Protein AF-A0A1F5FG31-F1 (afdb_monomer_lite)

Radius of gyration: 32.18 Å; chains: 1; bounding box: 130×50×74 Å

InterPro domains:
  IPR002591 Type I phosphodiesterase/nucleotide pyrophosphatase/phosphate transferase [PF01663] (196-525)
  IPR017850 Alkaline-phosphatase-like, core domain superfamily [G3DSA:3.40.720.10] (181-507)
  IPR017850 Alkaline-phosphatase-like, core domain superfamily [SSF53649] (195-556)

Organism: NCBI:txid1817816

Secondary structure (DSSP, 8-state):
-HHHHHHHHHHHHHHHHHHHHHHHHHSEEEEPP--TTEEEEEE-TTS-EEEPPTT-EEEE-TTT-EEEEEE-EEEEEEEEEEEE-SSSEEEEEEEEEEEE-HHHHHHHHHHHGGGHHHHHHHHHIIIII-SEE-SS-HHHHHHTSHHHHHHHHHHHHHHHHHHH-TTSEEEEEE---EEESS--S-HHHHTPPPEEEEEEETT--HHHHHHHHHTTS-HHHHHHHHHSEEEEEEP-SS--HHHHHHHHHHS--HHHH---SSEEE-TTT--EEE--GGG--S--HHHHHGGGT--EEEES-TT-PSP---SEEEE-TTSS---BTTTTB--TTGGG-TTSEESTTHHHHHHHHHHHS-SS-GGG-SGGGT-----EE-TT--EES----HHHHHHHHHHHHHHHHHHHHHS--SEEEEEE-HHHHHHHHHHHHHHHHHHHHH-PPP-PPP--THHHHHHHHHTTHHHHHHHHHHHHHHHHHHHHTTTEEEEEE-S-EE-SSSS--SPP--S----TTGGGEESEEEEEEESTTBPSSB--EEETTTHHHHHHHHTT-PPPTT------GGGB-HHHHHHHHHTTTSS--S----SPPP--HHHHHHSHHHHHHHHHHTTS--

pLDDT: mean 81.36, std 15.14, range [31.64, 98.81]

Foldseek 3Di:
DVVVVVVVVVVVVVVVVVVVVVVCVQWDKDFAAQDPQWFKWKAAQVAFIATDDHRDIDTDRVVRIDIATDGAAWDKAWDWAWEAEPQGIKTWIKIWIWGDDRLQVRQLCRQQNNPSRVSCRVCCNVQQQDYYYDYDFNLCCVQPVQVVVCVVRVVSSVVVCCVRPVPIDIDDIHRQDMDDPDDTPDVCSLLAFFFEEEEEEAAAAPVVLVVCVVVVLQVLVVCLQFFFEKAKAFFDPPLALLQLLQCLQFLAHCVQQQPDAQWDQDPPPRDIFGDALLRTFFGGPQALVQVVVFHEAAFLRRRCPQPDDGRYKHQYVLVDFDFFWDPTDTFVPSVVQHRNMPPPPLSVVLCVVCVVPFPDDCVNFVQVVQPDQFFFADLVGHGDHHATDLVRLVVRLSSRLRSQVVCVVPHDGRYYHTHRCNLVLCCLRQVVLLLVVVCVVPVQHFQDDDDDPVSVVCSVRHNCSSSSVSSVVSVSSVSCCVPCQARHKYKYWYNWHFDGRDDQPDDDDDDDSQCVRSSGTHSIDMITIHHPQFDGNDYDYAYSSQNNCQSCLSRLAAAAPNNPHHHPCRGGRVVSNVSSCVPSHVDHHNGSGPGGRDRDVVSSVSRGPVVVSRCVSSSVHD

Sequence (622 aa):
MMALKGRTVWIITASAVAALAALVWILGYTEVGSDPAYIYVAQRSLGGAETLMPGSTTWLFPLVDSLVPVPAGLHELSCFAPVKTSDGGLEVEVRLELDLDPAGAEQVVDEWGADWSGGLIRELLDSAVGERAFDGTNAELYTVRRGELLTVIEPGIRDWLTERAPDLRVGRIALPSARFTAAPQDEADFFQPVKVILLGMDALDDDLLNDLIDMGELPNFARMRDEGYLGTLQSEAPYFSPMIWTTFATGKPADEHGITAFTRTNPETGRLEPLSAMDRKVSAFWEFLGGRGLSSIVVNWYYSWPTGEIKGFNLTNYAWEPKFGKGFSGIPHYDELPGKDWPEGITEKVNEAIADRPYISEDDYALAGVLPDIPAATADGTALEGGPPLPHYLERDVLAANACFWLMDHEDWNIAAVYEEFPDVLCHLIWPAHAYRWEELTGEPANLPPIPPFRRELAEEAGDTIIEAYRFEDKLLGLAMDRWGDEAVIVVVSDHGFDTIYPPRTILIGDDQLQTMMYWHDPTGVFGLWGRHVRQGVSGEITIYDFLPTVLALLGVPAAQDMPGRVVEEAIEPEFLERMKAGPLAERPETYDPGEREVDRDIVNIMGEAELERLRALGYLQ

Structure (mmCIF, N/CA/C/O backbone):
data_AF-A0A1F5FG31-F1
#
_entry.id   AF-A0A1F5FG31-F1
#
loop_
_atom_site.group_PDB
_atom_site.id
_atom_site.type_symbol
_atom_site.label_atom_id
_atom_site.label_alt_id
_atom_site.label_comp_id
_atom_site.label_asym_id
_atom_site.label_entity_id
_atom_site.label_seq_id
_atom_site.pdbx_PDB_ins_code
_atom_site.Cartn_x
_atom_site.Cartn_y
_atom_site.Cartn_z
_atom_site.occupancy
_atom_site.B_iso_or_equiv
_atom_site.auth_seq_id
_atom_site.auth_comp_id
_atom_site.auth_asym_id
_atom_site.auth_atom_id
_atom_site.pdbx_PDB_model_num
ATOM 1 N N . MET A 1 1 ? -99.302 -14.473 11.720 1.00 47.28 1 MET A N 1
ATOM 2 C CA . MET A 1 1 ? -98.300 -15.500 12.106 1.00 47.28 1 MET A CA 1
ATOM 3 C C . MET A 1 1 ? -97.148 -15.662 11.109 1.00 47.28 1 MET A C 1
ATOM 5 O O . MET A 1 1 ? -96.025 -15.817 11.568 1.00 47.28 1 MET A O 1
ATOM 9 N N . MET A 1 2 ? -97.359 -15.589 9.786 1.00 48.81 2 MET A N 1
ATOM 10 C CA . MET A 1 2 ? -96.273 -15.747 8.791 1.00 48.81 2 MET A CA 1
ATOM 11 C C . MET A 1 2 ? -95.197 -14.638 8.828 1.00 48.81 2 MET A C 1
ATOM 13 O O . MET A 1 2 ? -94.013 -14.946 8.747 1.00 48.81 2 MET A O 1
ATOM 17 N N . ALA A 1 3 ? -95.577 -13.373 9.049 1.00 50.91 3 ALA A N 1
ATOM 18 C CA . ALA A 1 3 ? -94.626 -12.251 9.098 1.00 50.91 3 ALA A CA 1
ATOM 19 C C . ALA A 1 3 ? -93.689 -12.263 10.329 1.00 50.91 3 ALA A C 1
ATOM 21 O O . ALA A 1 3 ? -92.552 -11.803 10.244 1.00 50.91 3 ALA A O 1
ATOM 22 N N . LEU A 1 4 ? -94.138 -12.824 11.462 1.00 49.09 4 LEU A N 1
ATOM 23 C CA . LEU A 1 4 ? -93.307 -12.982 12.666 1.00 49.09 4 LEU A CA 1
ATOM 24 C C . LEU A 1 4 ? -92.270 -14.101 12.500 1.00 49.09 4 LEU A C 1
ATOM 26 O O . LEU A 1 4 ? -91.126 -13.906 12.887 1.00 49.09 4 LEU A O 1
ATOM 30 N N . LYS A 1 5 ? -92.625 -15.222 11.850 1.00 51.78 5 LYS A N 1
ATOM 31 C CA . LYS A 1 5 ? -91.666 -16.300 11.546 1.00 51.78 5 LYS A CA 1
ATOM 32 C C . LYS A 1 5 ? -90.539 -15.829 10.621 1.00 51.78 5 LYS A C 1
ATOM 34 O O . LYS A 1 5 ? -89.390 -16.165 10.873 1.00 51.78 5 LYS A O 1
ATOM 39 N N . GLY A 1 6 ? -90.850 -15.014 9.607 1.00 55.09 6 GLY A N 1
ATOM 40 C CA . GLY A 1 6 ? -89.834 -14.426 8.727 1.00 55.09 6 GLY A CA 1
ATOM 41 C C . GLY A 1 6 ? -88.852 -13.527 9.486 1.00 55.09 6 GLY A C 1
ATOM 42 O O . GLY A 1 6 ? -87.647 -13.707 9.367 1.00 55.09 6 GLY A O 1
ATOM 43 N N . ARG A 1 7 ? -89.353 -12.618 10.335 1.00 56.59 7 ARG A N 1
ATOM 44 C CA . ARG A 1 7 ? -88.511 -11.730 11.158 1.00 56.59 7 ARG A CA 1
ATOM 45 C C . ARG A 1 7 ? -87.620 -12.482 12.152 1.00 56.59 7 ARG A C 1
ATOM 47 O O . ARG A 1 7 ? -86.463 -12.114 12.299 1.00 56.59 7 ARG A O 1
ATOM 54 N N . THR A 1 8 ? -88.125 -13.530 12.805 1.00 59.22 8 THR A N 1
ATOM 55 C CA . THR A 1 8 ? -87.321 -14.342 13.735 1.00 59.22 8 THR A CA 1
ATOM 56 C C . THR A 1 8 ? -86.221 -15.118 13.012 1.00 59.22 8 THR A C 1
ATOM 58 O O . THR A 1 8 ? -85.102 -15.158 13.508 1.00 59.22 8 THR A O 1
ATOM 61 N N . VAL A 1 9 ? -86.499 -15.671 11.824 1.00 63.41 9 VAL A N 1
ATOM 62 C CA . VAL A 1 9 ? -85.470 -16.332 11.001 1.00 63.41 9 VAL A CA 1
ATOM 63 C C . VAL A 1 9 ? -84.400 -15.328 10.577 1.00 63.41 9 VAL A C 1
ATOM 65 O O . VAL A 1 9 ? -83.230 -15.588 10.806 1.00 63.41 9 VAL A O 1
ATOM 68 N N . TRP A 1 10 ? -84.779 -14.145 10.082 1.00 60.47 10 TRP A N 1
ATOM 69 C CA . TRP A 1 10 ? -83.818 -13.100 9.701 1.00 60.47 10 TRP A CA 1
ATOM 70 C C . TRP A 1 10 ? -82.935 -12.623 10.861 1.00 60.47 10 TRP A C 1
ATOM 72 O O . TRP A 1 10 ? -81.743 -12.419 10.658 1.00 60.47 10 TRP A O 1
ATOM 82 N N . ILE A 1 11 ? -83.485 -12.479 12.072 1.00 68.56 11 ILE A N 1
ATOM 83 C CA . ILE A 1 11 ? -82.702 -12.098 13.258 1.00 68.56 11 ILE A CA 1
ATOM 84 C C . ILE A 1 11 ? -81.733 -13.220 13.649 1.00 68.56 11 ILE A C 1
ATOM 86 O O . ILE A 1 11 ? -80.564 -12.942 13.880 1.00 68.56 11 ILE A O 1
ATOM 90 N N . ILE A 1 12 ? -82.178 -14.482 13.663 1.00 70.19 12 ILE A N 1
ATOM 91 C CA . ILE A 1 12 ? -81.305 -15.625 13.980 1.00 70.19 12 ILE A CA 1
ATOM 92 C C . ILE A 1 12 ? -80.190 -15.762 12.936 1.00 70.19 12 ILE A C 1
ATOM 94 O O . ILE A 1 12 ? -79.036 -15.961 13.304 1.00 70.19 12 ILE A O 1
ATOM 98 N N . THR A 1 13 ? -80.501 -15.608 11.646 1.00 72.62 13 THR A N 1
ATOM 99 C CA . THR A 1 13 ? -79.502 -15.663 10.571 1.00 72.62 13 THR A CA 1
ATOM 100 C C . THR A 1 13 ? -78.525 -14.491 10.658 1.00 72.62 13 THR A C 1
ATOM 102 O O . THR A 1 13 ? -77.324 -14.708 10.556 1.00 72.62 13 THR A O 1
ATOM 105 N N . ALA A 1 14 ? -78.997 -13.269 10.920 1.00 70.06 14 ALA A N 1
ATOM 106 C CA . ALA A 1 14 ? -78.127 -12.107 11.097 1.00 70.06 14 ALA A CA 1
ATOM 107 C C . ALA A 1 14 ? -77.224 -12.238 12.335 1.00 70.06 14 ALA A C 1
ATOM 109 O O . ALA A 1 14 ? -76.042 -11.921 12.256 1.00 70.06 14 ALA A O 1
ATOM 110 N N . SER A 1 15 ? -77.740 -12.757 13.454 1.00 70.19 15 SER A N 1
ATOM 111 C CA . SER A 1 15 ? -76.944 -13.036 14.655 1.00 70.19 15 SER A CA 1
ATOM 112 C C . SER A 1 15 ? -75.926 -14.154 14.432 1.00 70.19 15 SER A C 1
ATOM 114 O O . SER A 1 15 ? -74.805 -14.040 14.913 1.00 70.19 15 SER A O 1
ATOM 116 N N . ALA A 1 16 ? -76.273 -15.203 13.682 1.00 73.19 16 ALA A N 1
ATOM 117 C CA . ALA A 1 16 ? -75.338 -16.269 13.326 1.00 73.19 16 ALA A CA 1
ATOM 118 C C . ALA A 1 16 ? -74.232 -15.768 12.384 1.00 73.19 16 ALA A C 1
ATOM 120 O O . ALA A 1 16 ? -73.071 -16.098 12.589 1.00 73.19 16 ALA A O 1
ATOM 121 N N . VAL A 1 17 ? -74.568 -14.927 11.399 1.00 76.94 17 VAL A N 1
ATOM 122 C CA . VAL A 1 17 ? -73.585 -14.296 10.501 1.00 76.94 17 VAL A CA 1
ATOM 123 C C . VAL A 1 17 ? -72.696 -13.317 11.263 1.00 76.94 17 VAL A C 1
ATOM 125 O O . VAL A 1 17 ? -71.491 -13.326 11.056 1.00 76.94 17 VAL A O 1
ATOM 128 N N . ALA A 1 18 ? -73.249 -12.520 12.181 1.00 72.81 18 ALA A N 1
ATOM 129 C CA . ALA A 1 18 ? -72.464 -11.626 13.031 1.00 72.81 18 ALA A CA 1
ATOM 130 C C . ALA A 1 18 ? -71.549 -12.398 13.993 1.00 72.81 18 ALA A C 1
ATOM 132 O O . ALA A 1 18 ? -70.408 -12.001 14.189 1.00 72.81 18 ALA A O 1
ATOM 133 N N . ALA A 1 19 ? -72.014 -13.518 14.556 1.00 73.69 19 ALA A N 1
ATOM 134 C CA . ALA A 1 19 ? -71.195 -14.388 15.395 1.00 73.69 19 ALA A CA 1
ATOM 135 C C . ALA A 1 19 ? -70.089 -15.082 14.590 1.00 73.69 19 ALA A C 1
ATOM 137 O O . ALA A 1 19 ? -68.967 -15.161 15.071 1.00 73.69 19 ALA A O 1
ATOM 138 N N . LEU A 1 20 ? -70.376 -15.532 13.364 1.00 70.75 20 LEU A N 1
ATOM 139 C CA . LEU A 1 20 ? -69.384 -16.121 12.464 1.00 70.75 20 LEU A CA 1
ATOM 140 C C . LEU A 1 20 ? -68.364 -15.074 12.001 1.00 70.75 20 LEU A C 1
ATOM 142 O O . LEU A 1 20 ? -67.174 -15.349 12.002 1.00 70.75 20 LEU A O 1
ATOM 146 N N . ALA A 1 21 ? -68.813 -13.861 11.670 1.00 66.50 21 ALA A N 1
ATOM 147 C CA . ALA A 1 21 ? -67.945 -12.741 11.328 1.00 66.50 21 ALA A CA 1
ATOM 148 C C . ALA A 1 21 ? -67.082 -12.315 12.522 1.00 66.50 21 ALA A C 1
ATOM 150 O O . ALA A 1 21 ? -65.902 -12.056 12.340 1.00 66.50 21 ALA A O 1
ATOM 151 N N . ALA A 1 22 ? -67.628 -12.308 13.741 1.00 66.38 22 ALA A N 1
ATOM 152 C CA . ALA A 1 22 ? -66.856 -12.076 14.959 1.00 66.38 22 ALA A CA 1
ATOM 153 C C . ALA A 1 22 ? -65.860 -13.216 15.226 1.00 66.38 22 ALA A C 1
ATOM 155 O O . ALA A 1 22 ? -64.736 -12.943 15.613 1.00 66.38 22 ALA A O 1
ATOM 156 N N . LEU A 1 23 ? -66.229 -14.475 14.967 1.00 64.62 23 LEU A N 1
ATOM 157 C CA . LEU A 1 23 ? -65.326 -15.626 15.065 1.00 64.62 23 LEU A CA 1
ATOM 158 C C . LEU A 1 23 ? -64.192 -15.555 14.043 1.00 64.62 23 LEU A C 1
ATOM 160 O O . LEU A 1 23 ? -63.065 -15.827 14.412 1.00 64.62 23 LEU A O 1
ATOM 164 N N . VAL A 1 24 ? -64.466 -15.153 12.801 1.00 63.19 24 VAL A N 1
ATOM 165 C CA . VAL A 1 24 ? -63.452 -14.916 11.755 1.00 63.19 24 VAL A CA 1
ATOM 166 C C . VAL A 1 24 ? -62.604 -13.677 12.066 1.00 63.19 24 VAL A C 1
ATOM 168 O O . VAL A 1 24 ? -61.435 -13.628 11.721 1.00 63.19 24 VAL A O 1
ATOM 171 N N . TRP A 1 25 ? -63.162 -12.681 12.754 1.00 60.78 25 TRP A N 1
ATOM 172 C CA . TRP A 1 25 ? -62.412 -11.514 13.226 1.00 60.78 25 TRP A CA 1
ATOM 173 C C . TRP A 1 25 ? -61.521 -11.842 14.439 1.00 60.78 25 TRP A C 1
ATOM 175 O O . TRP A 1 25 ? -60.458 -11.254 14.598 1.00 60.78 25 TRP A O 1
ATOM 185 N N . ILE A 1 26 ? -61.932 -12.804 15.274 1.00 62.00 26 ILE A N 1
ATOM 186 C CA . ILE A 1 26 ? -61.154 -13.348 16.402 1.00 62.00 26 ILE A CA 1
ATOM 187 C C . ILE A 1 26 ? -60.108 -14.373 15.921 1.00 62.00 26 ILE A C 1
ATOM 189 O O . ILE A 1 26 ? -59.022 -14.454 16.489 1.00 62.00 26 ILE A O 1
ATOM 193 N N . LEU A 1 27 ? -60.426 -15.147 14.882 1.00 63.97 27 LEU A N 1
ATOM 194 C CA . LEU A 1 27 ? -59.565 -16.124 14.215 1.00 63.97 27 LEU A CA 1
ATOM 195 C C . LEU A 1 27 ? -58.996 -15.483 12.943 1.00 63.97 27 LEU A C 1
ATOM 197 O O . LEU A 1 27 ? -59.461 -15.755 11.838 1.00 63.97 27 LEU A O 1
ATOM 201 N N . GLY A 1 28 ? -58.029 -14.582 13.095 1.00 68.69 28 GLY A N 1
ATOM 202 C CA . GLY A 1 28 ? -57.329 -14.021 11.944 1.00 68.69 28 GLY A CA 1
ATOM 203 C C . GLY A 1 28 ? -56.510 -15.101 11.237 1.00 68.69 28 GLY A C 1
ATOM 204 O O . GLY A 1 28 ? -55.858 -15.925 11.878 1.00 68.69 28 GLY A O 1
ATOM 205 N N . TYR A 1 29 ? -56.536 -15.107 9.908 1.00 76.88 29 TYR A N 1
ATOM 206 C CA . TYR A 1 29 ? -55.522 -15.796 9.119 1.00 76.88 29 TYR A CA 1
ATOM 207 C C . TYR A 1 29 ? -54.567 -14.750 8.555 1.00 76.88 29 TYR A C 1
ATOM 209 O O . TYR A 1 29 ? -54.991 -13.654 8.184 1.00 76.88 29 TYR A O 1
ATOM 217 N N . THR A 1 30 ? -53.285 -15.086 8.498 1.00 82.31 30 THR A N 1
ATOM 218 C CA . THR A 1 30 ? -52.276 -14.260 7.837 1.00 82.31 30 THR A CA 1
ATOM 219 C C . THR A 1 30 ? -51.524 -15.101 6.824 1.00 82.31 30 THR A C 1
ATOM 221 O O . THR A 1 30 ? -51.325 -16.305 7.013 1.00 82.31 30 THR A O 1
ATOM 224 N N . GLU A 1 31 ? -51.125 -14.457 5.737 1.00 87.69 31 GLU A N 1
ATOM 225 C CA . GLU A 1 31 ? -50.162 -15.023 4.806 1.00 87.69 31 GLU A CA 1
ATOM 226 C C . GLU A 1 31 ? -48.764 -14.838 5.397 1.00 87.69 31 GLU A C 1
ATOM 228 O O . GLU A 1 31 ? -48.436 -13.769 5.920 1.00 87.69 31 GLU A O 1
ATOM 233 N N . VAL A 1 32 ? -47.982 -15.911 5.391 1.00 89.50 32 VAL A N 1
ATOM 234 C CA . VAL A 1 32 ? -46.585 -15.904 5.816 1.00 89.50 32 VAL A CA 1
ATOM 235 C C . VAL A 1 32 ? -45.760 -15.406 4.640 1.00 89.50 32 VAL A C 1
ATOM 237 O O . VAL A 1 32 ? -45.970 -15.851 3.511 1.00 89.50 32 VAL A O 1
ATOM 240 N N . GLY A 1 33 ? -44.824 -14.490 4.890 1.00 87.06 33 GLY A N 1
ATOM 241 C CA . GLY A 1 33 ? -43.932 -14.017 3.837 1.00 87.06 33 GLY A CA 1
ATOM 242 C C . GLY A 1 33 ? -43.129 -15.162 3.210 1.00 87.06 33 GLY A C 1
ATOM 243 O O . GLY A 1 33 ? -42.992 -16.248 3.776 1.00 87.06 33 GLY A O 1
ATOM 244 N N . SER A 1 34 ? -42.637 -14.935 1.997 1.00 89.50 34 SER A N 1
ATOM 245 C CA . SER A 1 34 ? -41.856 -15.917 1.236 1.00 89.50 34 SER A CA 1
ATOM 246 C C . SER A 1 34 ? -40.429 -15.451 0.951 1.00 89.50 34 SER A C 1
ATOM 248 O O . SER A 1 34 ? -39.775 -16.013 0.076 1.00 89.50 34 SER A O 1
ATOM 250 N N . ASP A 1 35 ? -39.984 -14.387 1.620 1.00 87.88 35 ASP A N 1
ATOM 251 C CA . ASP A 1 35 ? -38.651 -13.826 1.439 1.00 87.88 35 ASP A CA 1
ATOM 252 C C . ASP A 1 35 ? -37.608 -14.760 2.077 1.00 87.88 35 ASP A C 1
ATOM 254 O O . ASP A 1 35 ? -37.683 -14.995 3.286 1.00 87.88 35 ASP A O 1
ATOM 258 N N . PRO A 1 36 ? -36.659 -15.316 1.301 1.00 81.25 36 PRO A N 1
ATOM 259 C CA . PRO A 1 36 ? -35.636 -16.210 1.833 1.00 81.25 36 PRO A CA 1
ATOM 260 C C . PRO A 1 36 ? -34.671 -15.524 2.810 1.00 81.25 36 PRO A C 1
ATOM 262 O O . PRO A 1 36 ? -33.976 -16.228 3.535 1.00 81.25 36 PRO A O 1
ATOM 265 N N . ALA A 1 37 ? -34.634 -14.186 2.867 1.00 83.81 37 ALA A N 1
ATOM 266 C CA . ALA A 1 37 ? -33.848 -13.449 3.855 1.00 83.81 37 ALA A CA 1
ATOM 267 C C . ALA A 1 37 ? -34.412 -13.557 5.285 1.00 83.81 37 ALA A C 1
ATOM 269 O O . ALA A 1 37 ? -33.745 -13.144 6.234 1.00 83.81 37 ALA A O 1
ATOM 270 N N . TYR A 1 38 ? -35.626 -14.100 5.456 1.00 91.75 38 TYR A N 1
ATOM 271 C CA . TYR A 1 38 ? -36.295 -14.190 6.750 1.00 91.75 38 TYR A CA 1
ATOM 272 C C . TYR A 1 38 ? -36.863 -15.582 7.041 1.00 91.75 38 TYR A C 1
ATOM 274 O O . TYR A 1 38 ? -37.481 -16.238 6.204 1.00 91.75 38 TYR A O 1
ATOM 282 N N . ILE A 1 39 ? -36.737 -15.983 8.300 1.00 92.94 39 ILE A N 1
ATOM 283 C CA . ILE A 1 39 ? -37.445 -17.088 8.929 1.00 92.94 39 ILE A CA 1
ATOM 284 C C . ILE A 1 39 ? -38.632 -16.497 9.688 1.00 92.94 39 ILE A C 1
ATOM 286 O O . ILE A 1 39 ? -38.480 -15.645 10.560 1.00 92.94 39 ILE A O 1
ATOM 290 N N . TYR A 1 40 ? -39.842 -16.928 9.345 1.00 94.88 40 TYR A N 1
ATOM 291 C CA . TYR A 1 40 ? -41.056 -16.419 9.975 1.00 94.88 40 TYR A CA 1
ATOM 292 C C . TYR A 1 40 ? -41.474 -17.325 11.125 1.00 94.88 40 TYR A C 1
ATOM 294 O O . TYR A 1 40 ? -41.768 -18.500 10.916 1.00 94.88 40 TYR A O 1
ATOM 302 N N . VAL A 1 41 ? -41.559 -16.758 12.322 1.00 95.38 41 VAL A N 1
ATOM 303 C CA . VAL A 1 41 ? -41.848 -17.496 13.551 1.00 95.38 41 VAL A CA 1
ATOM 304 C C . VAL A 1 41 ? -43.163 -17.006 14.151 1.00 95.38 41 VAL A C 1
ATOM 306 O O . VAL A 1 41 ? -43.375 -15.807 14.329 1.00 95.38 41 VAL A O 1
ATOM 309 N N . ALA A 1 42 ? -44.077 -17.925 14.454 1.00 92.56 42 ALA A N 1
ATOM 310 C CA . ALA A 1 42 ? -45.294 -17.621 15.195 1.00 92.56 42 ALA A CA 1
ATOM 311 C C . ALA A 1 42 ? -45.022 -17.702 16.697 1.00 92.56 42 ALA A C 1
ATOM 313 O O . ALA A 1 42 ? -44.821 -18.792 17.225 1.00 92.56 42 ALA A O 1
ATOM 314 N N . GLN A 1 43 ? -45.092 -16.574 17.399 1.00 91.00 43 GLN A N 1
ATOM 315 C CA . GLN A 1 43 ? -45.080 -16.557 18.858 1.00 91.00 43 GLN A CA 1
ATOM 316 C C . GLN A 1 43 ? -46.499 -16.812 19.376 1.00 91.00 43 GLN A C 1
ATOM 318 O O . GLN A 1 43 ? -47.431 -16.061 19.060 1.00 91.00 43 GLN A O 1
ATOM 323 N N . ARG A 1 44 ? -46.683 -17.872 20.169 1.00 86.75 44 ARG A N 1
ATOM 324 C CA . ARG A 1 44 ? -47.995 -18.278 20.686 1.00 86.75 44 ARG A CA 1
ATOM 325 C C . ARG A 1 44 ? -48.190 -17.819 22.123 1.00 86.75 44 ARG A C 1
ATOM 327 O O . ARG A 1 44 ? -47.384 -18.077 23.010 1.00 86.75 44 ARG A O 1
ATOM 334 N N . SER A 1 45 ? -49.347 -17.227 22.392 1.00 71.81 45 SER A N 1
ATOM 335 C CA . SER A 1 45 ? -49.715 -16.753 23.738 1.00 71.81 45 SER A CA 1
ATOM 336 C C . SER A 1 45 ? -49.851 -17.830 24.817 1.00 71.81 45 SER A C 1
ATOM 338 O O . SER A 1 45 ? -49.796 -17.520 26.007 1.00 71.81 45 SER A O 1
ATOM 340 N N . LEU A 1 46 ? -50.054 -19.089 24.421 1.00 68.31 46 LEU A N 1
ATOM 341 C CA . LEU A 1 46 ? -50.113 -20.236 25.333 1.00 68.31 46 LEU A CA 1
ATOM 342 C C . LEU A 1 46 ? -48.731 -20.871 25.584 1.00 68.31 46 LEU A C 1
ATOM 344 O O . LEU A 1 46 ? -48.666 -21.916 26.232 1.00 68.31 46 LEU A O 1
ATOM 348 N N . GLY A 1 47 ? -47.659 -20.212 25.129 1.00 68.00 47 GLY A N 1
ATOM 349 C CA . GLY A 1 47 ? -46.273 -20.663 25.225 1.00 68.00 47 GLY A CA 1
ATOM 350 C C . GLY A 1 47 ? -45.817 -21.373 23.953 1.00 68.00 47 GLY A C 1
ATOM 351 O O . GLY A 1 47 ? -46.597 -22.111 23.343 1.00 68.00 47 GLY A O 1
ATOM 352 N N . GLY A 1 48 ? -44.557 -21.149 23.582 1.00 80.75 48 GLY A N 1
ATOM 353 C CA . GLY A 1 48 ? -43.929 -21.706 22.395 1.00 80.75 48 GLY A CA 1
ATOM 354 C C . GLY A 1 48 ? -43.825 -20.707 21.245 1.00 80.75 48 GLY A C 1
ATOM 355 O O . GLY A 1 48 ? -44.738 -19.916 20.971 1.00 80.75 48 GLY A O 1
ATOM 356 N N . ALA A 1 49 ? -42.715 -20.810 20.537 1.00 89.94 49 ALA A N 1
ATOM 357 C CA . ALA A 1 49 ? -42.533 -20.294 19.197 1.00 89.94 49 ALA A CA 1
ATOM 358 C C . ALA A 1 49 ? -42.599 -21.463 18.201 1.00 89.94 49 ALA A C 1
ATOM 360 O O . ALA A 1 49 ? -42.319 -22.600 18.563 1.00 89.94 49 ALA A O 1
ATOM 361 N N . GLU A 1 50 ? -43.017 -21.207 16.963 1.00 92.31 50 GLU A N 1
ATOM 362 C CA . GLU A 1 50 ? -43.015 -22.220 15.900 1.00 92.31 50 GLU A CA 1
ATOM 363 C C . GLU A 1 50 ? -42.609 -21.576 14.577 1.00 9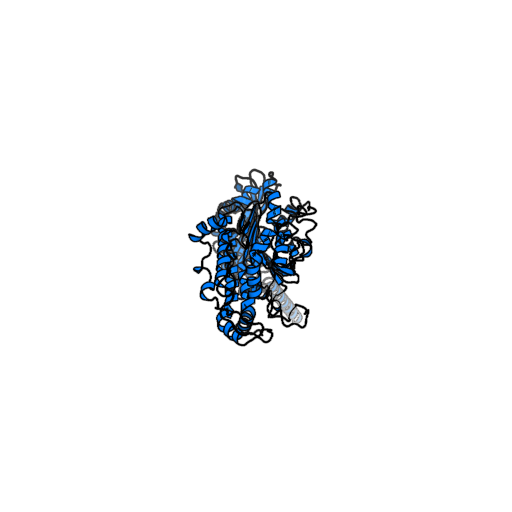2.31 50 GLU A C 1
ATOM 365 O O . GLU A 1 50 ? -43.242 -20.612 14.128 1.00 92.31 50 GLU A O 1
ATOM 370 N N . THR A 1 51 ? -41.587 -22.125 13.925 1.00 91.69 51 THR A N 1
ATOM 371 C CA . THR A 1 51 ? -41.220 -21.702 12.569 1.00 91.69 51 THR A CA 1
ATOM 372 C C . THR A 1 51 ? -42.289 -22.106 11.550 1.00 91.69 51 THR A C 1
ATOM 374 O O . THR A 1 51 ? -42.743 -23.248 11.496 1.00 91.69 51 THR A O 1
ATOM 377 N N . LEU A 1 52 ? -42.679 -21.170 10.686 1.00 91.75 52 LEU A N 1
ATOM 378 C CA . LEU A 1 52 ? -43.712 -21.366 9.675 1.00 91.75 52 LEU A CA 1
ATOM 379 C C . LEU A 1 52 ? -43.125 -21.601 8.284 1.00 91.75 52 LEU A C 1
ATOM 381 O O . LEU A 1 52 ? -42.095 -21.041 7.913 1.00 91.75 52 LEU A O 1
ATOM 385 N N . MET A 1 53 ? -43.839 -22.376 7.462 1.00 89.44 53 MET A N 1
ATOM 386 C CA . MET A 1 53 ? -43.450 -22.557 6.063 1.00 89.44 53 MET A CA 1
ATOM 387 C C . MET A 1 53 ? -43.633 -21.251 5.260 1.00 89.44 53 MET A C 1
ATOM 389 O O . MET A 1 53 ? -44.730 -20.677 5.299 1.00 89.44 53 MET A O 1
ATOM 393 N N . PRO A 1 54 ? -42.621 -20.808 4.489 1.00 88.00 54 PRO A N 1
ATOM 394 C CA . PRO A 1 54 ? -42.714 -19.611 3.652 1.00 88.00 54 PRO A CA 1
ATOM 395 C C . PRO A 1 54 ? -43.873 -19.681 2.647 1.00 88.00 54 PRO A C 1
ATOM 397 O O . PRO A 1 54 ? -44.123 -20.729 2.048 1.00 88.00 54 PRO A O 1
ATOM 400 N N . GLY A 1 55 ? -44.601 -18.575 2.469 1.00 86.56 55 GLY A N 1
ATOM 401 C CA . GLY A 1 55 ? -45.755 -18.495 1.558 1.00 86.56 55 GLY A CA 1
ATOM 402 C C . GLY A 1 55 ? -46.984 -19.314 1.982 1.00 86.56 55 GLY A C 1
ATOM 403 O O . GLY A 1 55 ? -47.942 -19.438 1.218 1.00 86.56 55 GLY A O 1
ATOM 404 N N . SER A 1 56 ? -46.979 -19.911 3.179 1.00 89.94 56 SER A N 1
ATOM 405 C CA . SER A 1 56 ? -48.145 -20.620 3.713 1.00 89.94 56 SER A CA 1
ATOM 406 C C . SER A 1 56 ? -49.183 -19.654 4.302 1.00 89.94 56 SER A C 1
ATOM 408 O O . SER A 1 56 ? -48.909 -18.486 4.570 1.00 89.94 56 SER A O 1
ATOM 410 N N . THR A 1 57 ? -50.409 -20.136 4.520 1.00 88.19 57 THR A N 1
ATOM 411 C CA . THR A 1 57 ? -51.420 -19.412 5.305 1.00 88.19 57 THR A CA 1
ATOM 412 C C . THR A 1 57 ? -51.540 -20.060 6.675 1.00 88.19 57 THR A C 1
ATOM 414 O O . THR A 1 57 ? -51.802 -21.261 6.766 1.00 88.19 57 THR A O 1
ATOM 417 N N . THR A 1 58 ? -51.395 -19.267 7.735 1.00 86.12 58 THR A N 1
ATOM 418 C CA . THR A 1 58 ? -51.507 -19.747 9.117 1.00 86.12 58 THR A CA 1
ATOM 419 C C . THR A 1 58 ? -52.606 -19.013 9.880 1.00 86.12 58 THR A C 1
ATOM 421 O O . THR A 1 58 ? -52.992 -17.893 9.534 1.00 86.12 58 THR A O 1
ATOM 424 N N . TRP A 1 59 ? -53.104 -19.647 10.939 1.00 83.94 59 TRP A N 1
ATOM 425 C CA . TRP A 1 59 ? -54.036 -19.034 11.881 1.00 83.94 59 TRP A CA 1
ATOM 426 C C . TRP A 1 59 ? -53.252 -18.417 13.036 1.00 83.94 59 TRP A C 1
ATOM 428 O O . TRP A 1 59 ? -52.522 -19.128 13.732 1.00 83.94 59 TRP A O 1
ATOM 438 N N . LEU A 1 60 ? -53.441 -17.118 13.259 1.00 81.44 60 LEU A N 1
ATOM 439 C CA . LEU A 1 60 ? -52.906 -16.389 14.408 1.00 81.44 60 LEU A CA 1
ATOM 440 C C . LEU A 1 60 ? -54.060 -15.694 15.117 1.00 81.44 60 LEU A C 1
ATOM 442 O O . LEU A 1 60 ? -54.898 -15.057 14.478 1.00 81.44 60 LEU A O 1
ATOM 446 N N . PHE A 1 61 ? -54.108 -15.791 16.441 1.00 81.69 61 PHE A N 1
ATOM 447 C CA . PHE A 1 61 ? -55.072 -15.023 17.220 1.00 81.69 61 PHE A CA 1
ATOM 448 C C . PHE A 1 61 ? -54.589 -13.567 17.321 1.00 81.69 61 PHE A C 1
ATOM 450 O O . PHE A 1 61 ? -53.671 -13.305 18.094 1.00 81.69 61 PHE A O 1
ATOM 457 N N . PRO A 1 62 ? -55.193 -12.588 16.616 1.00 69.94 62 PRO A N 1
ATOM 458 C CA . PRO A 1 62 ? -54.575 -11.270 16.391 1.00 69.94 62 PRO A CA 1
ATOM 459 C C . PRO A 1 62 ? -54.349 -10.432 17.655 1.00 69.94 62 PRO A C 1
ATOM 461 O O . PRO A 1 62 ? -53.665 -9.416 17.617 1.00 69.94 62 PRO A O 1
ATOM 464 N N . LEU A 1 63 ? -54.990 -10.811 18.762 1.00 72.19 63 LEU A N 1
ATOM 465 C CA . LEU A 1 63 ? -54.887 -10.121 20.046 1.00 72.19 63 LEU A CA 1
ATOM 466 C C . LEU A 1 63 ? -53.789 -10.685 20.950 1.00 72.19 63 LEU A C 1
ATOM 468 O O . LEU A 1 63 ? -53.502 -10.071 21.975 1.00 72.19 63 LEU A O 1
ATOM 472 N N . VAL A 1 64 ? -53.253 -11.866 20.639 1.00 78.25 64 VAL A N 1
ATOM 473 C CA . VAL A 1 64 ? -52.410 -12.622 21.575 1.00 78.25 64 VAL A CA 1
ATOM 474 C C . VAL A 1 64 ? -51.239 -13.351 20.908 1.00 78.25 64 VAL A C 1
ATOM 476 O O . VAL A 1 64 ? -50.225 -13.545 21.565 1.00 78.25 64 VAL A O 1
ATOM 479 N N . ASP A 1 65 ? -51.330 -13.703 19.627 1.00 86.94 65 ASP A N 1
ATOM 480 C CA . ASP A 1 65 ? -50.218 -14.272 18.866 1.00 86.94 65 ASP A CA 1
ATOM 481 C C . ASP A 1 65 ? -49.536 -13.185 18.027 1.00 86.94 65 ASP A C 1
ATOM 483 O O . ASP A 1 65 ? -50.185 -12.238 17.571 1.00 86.94 65 ASP A O 1
ATOM 487 N N . SER A 1 66 ? -48.240 -13.347 17.774 1.00 88.00 66 SER A N 1
ATOM 488 C CA . SER A 1 66 ? -47.474 -12.468 16.889 1.00 88.00 66 SER A CA 1
ATOM 489 C C . SER A 1 66 ? -46.752 -13.281 15.813 1.00 88.00 66 SER A C 1
ATOM 491 O O . SER A 1 66 ? -46.374 -14.432 16.024 1.00 88.00 66 SER A O 1
ATOM 493 N N . LEU A 1 67 ? -46.610 -12.689 14.626 1.00 91.62 67 LEU A N 1
ATOM 494 C CA . LEU A 1 67 ? -45.742 -13.205 13.573 1.00 91.62 67 LEU A CA 1
ATOM 495 C C . LEU A 1 67 ? -44.458 -12.385 13.595 1.00 91.62 67 LEU A C 1
ATOM 497 O O . LEU A 1 67 ? -44.505 -11.179 13.353 1.00 91.62 67 LEU A O 1
ATOM 501 N N . VAL A 1 68 ? -43.339 -13.034 13.884 1.00 94.12 68 VAL A N 1
ATOM 502 C CA . VAL A 1 68 ? -42.035 -12.393 14.033 1.00 94.12 68 VAL A CA 1
ATOM 503 C C . VAL A 1 68 ? -41.152 -12.807 12.854 1.00 94.12 68 VAL A C 1
ATOM 505 O O . VAL A 1 68 ? -40.841 -13.991 12.722 1.00 94.12 68 VAL A O 1
ATOM 508 N N . PRO A 1 69 ? -40.776 -11.879 11.958 1.00 93.69 69 PRO A N 1
ATOM 509 C CA . PRO A 1 69 ? -39.746 -12.138 10.963 1.00 93.69 69 PRO A CA 1
ATOM 510 C C . PRO A 1 69 ? -38.365 -12.069 11.628 1.00 93.69 69 PRO A C 1
ATOM 512 O O . PRO A 1 69 ? -37.989 -11.040 12.190 1.00 93.69 69 PRO A O 1
ATOM 515 N N . VAL A 1 70 ? -37.612 -13.159 11.553 1.00 94.69 70 VAL A N 1
ATOM 516 C CA . VAL A 1 70 ? -36.240 -13.281 12.057 1.00 94.69 70 VAL A CA 1
ATOM 517 C C . VAL A 1 70 ? -35.297 -13.365 10.852 1.00 94.69 70 VAL A C 1
ATOM 519 O O . VAL A 1 70 ? -35.604 -14.117 9.934 1.00 94.69 70 VAL A O 1
ATOM 522 N N . PRO A 1 71 ? -34.193 -12.604 10.780 1.00 89.75 71 PRO A N 1
ATOM 523 C CA . PRO A 1 71 ? -33.217 -12.733 9.695 1.00 89.75 71 PRO A CA 1
ATOM 524 C C . PRO A 1 71 ? -32.694 -14.171 9.580 1.00 89.75 71 PRO A C 1
ATOM 526 O O . PRO A 1 71 ? -32.435 -14.807 10.597 1.00 89.75 71 PRO A O 1
ATOM 529 N N . ALA A 1 72 ? -32.567 -14.686 8.359 1.00 86.69 72 ALA A N 1
ATOM 530 C CA . ALA A 1 72 ? -32.053 -16.029 8.106 1.00 86.69 72 ALA A CA 1
ATOM 531 C C . ALA A 1 72 ? -30.524 -16.022 7.954 1.00 86.69 72 ALA A C 1
ATOM 533 O O . ALA A 1 72 ? -29.975 -15.156 7.272 1.00 86.69 72 ALA A O 1
ATOM 534 N N . GLY A 1 73 ? -29.852 -17.033 8.510 1.00 83.75 73 GLY A N 1
ATOM 535 C CA . GLY A 1 73 ? -28.402 -17.198 8.394 1.00 83.75 73 GLY A CA 1
ATOM 536 C C . GLY A 1 73 ? -27.626 -16.271 9.327 1.00 83.75 73 GLY A C 1
ATOM 537 O O . GLY A 1 73 ? -28.051 -16.015 10.452 1.00 83.75 73 GLY A O 1
ATOM 538 N N . LEU A 1 74 ? -26.469 -15.793 8.870 1.00 83.44 74 LEU A N 1
ATOM 539 C CA . LEU A 1 74 ? -25.557 -15.025 9.709 1.00 83.44 74 LEU A CA 1
ATOM 540 C C . LEU A 1 74 ? -26.105 -13.628 10.006 1.00 83.44 74 LEU A C 1
ATOM 542 O O . LEU A 1 74 ? -26.362 -12.839 9.097 1.00 83.44 74 LEU A O 1
ATOM 546 N N . HIS A 1 75 ? -26.261 -13.317 11.286 1.00 87.38 75 HIS A N 1
ATOM 547 C CA . HIS A 1 75 ? -26.785 -12.045 11.748 1.00 87.38 75 HIS A CA 1
ATOM 548 C C . HIS A 1 75 ? -25.920 -11.467 12.863 1.00 87.38 75 HIS A C 1
ATOM 550 O O . HIS A 1 75 ? -25.630 -12.132 13.856 1.00 87.38 75 HIS A O 1
ATOM 556 N N . GLU A 1 76 ? -25.532 -10.207 12.708 1.00 87.69 76 GLU A N 1
ATOM 557 C CA . GLU A 1 76 ? -24.673 -9.515 13.660 1.00 87.69 76 GLU A CA 1
ATOM 558 C C . GLU A 1 76 ? -25.502 -8.669 14.634 1.00 87.69 76 GLU A C 1
ATOM 560 O O . GLU A 1 76 ? -26.355 -7.877 14.232 1.00 87.69 76 GLU A O 1
ATOM 565 N N . LEU A 1 77 ? -25.219 -8.813 15.928 1.00 89.00 77 LEU A N 1
ATOM 566 C CA . LEU A 1 77 ? -25.723 -7.950 16.990 1.00 89.00 77 LEU A CA 1
ATOM 567 C C . LEU A 1 77 ? -24.553 -7.278 17.702 1.00 89.00 77 LEU A C 1
ATOM 569 O O . LEU A 1 77 ? -23.546 -7.922 17.992 1.00 89.00 77 LEU A O 1
ATOM 573 N N . SER A 1 78 ? -24.699 -6.002 18.055 1.00 86.19 78 SER A N 1
ATOM 574 C CA . SER A 1 78 ? -23.691 -5.293 18.840 1.00 86.19 78 SER A CA 1
ATOM 575 C C . SER A 1 78 ? -24.293 -4.480 19.981 1.00 86.19 78 SER A C 1
ATOM 577 O O . SER A 1 78 ? -25.418 -3.979 19.914 1.00 86.19 78 SER A O 1
ATOM 579 N N . CYS A 1 79 ? -23.534 -4.366 21.068 1.00 85.75 79 CYS A N 1
ATOM 580 C CA . CYS A 1 79 ? -23.893 -3.552 22.221 1.00 85.75 79 CYS A CA 1
ATOM 581 C C . CYS A 1 79 ? -22.654 -3.048 22.959 1.00 85.75 79 CYS A C 1
ATOM 583 O O . CYS A 1 79 ? -21.624 -3.710 22.956 1.00 85.75 79 CYS A O 1
ATOM 585 N N . PHE A 1 80 ? -22.752 -1.902 23.630 1.00 85.38 80 PHE A N 1
ATOM 586 C CA . PHE A 1 80 ? -21.659 -1.364 24.441 1.00 85.38 80 PHE A CA 1
ATOM 587 C C . PHE A 1 80 ? -21.794 -1.814 25.896 1.00 85.38 80 PHE A C 1
ATOM 589 O O . PHE A 1 80 ? -22.812 -1.553 26.536 1.00 85.38 80 PHE A O 1
ATOM 596 N N . ALA A 1 81 ? -20.759 -2.472 26.414 1.00 83.69 81 ALA A N 1
ATOM 597 C CA . ALA A 1 81 ? -20.695 -2.956 27.782 1.00 83.69 81 ALA A CA 1
ATOM 598 C C . ALA A 1 81 ? -19.733 -2.113 28.635 1.00 83.69 81 ALA A C 1
ATOM 600 O O . ALA A 1 81 ? -18.590 -1.892 28.223 1.00 83.69 81 ALA A O 1
ATOM 601 N N . PRO A 1 82 ? -20.145 -1.657 29.830 1.00 82.19 82 PRO A N 1
ATOM 602 C CA . PRO A 1 82 ? -19.291 -0.857 30.695 1.00 82.19 82 PRO A CA 1
ATOM 603 C C . PRO A 1 82 ? -18.209 -1.711 31.373 1.00 82.19 82 PRO A C 1
ATOM 605 O O . PRO A 1 82 ? -18.478 -2.739 31.995 1.00 82.19 82 PRO A O 1
ATOM 608 N N . VAL A 1 83 ? -16.977 -1.221 31.318 1.00 81.31 83 VAL A N 1
ATOM 609 C CA . VAL A 1 83 ? -15.777 -1.782 31.933 1.00 81.31 83 VAL A CA 1
ATOM 610 C C . VAL A 1 83 ? -15.142 -0.711 32.817 1.00 81.31 83 VAL A C 1
ATOM 612 O O . VAL A 1 83 ? -14.867 0.406 32.380 1.00 81.31 83 VAL A O 1
ATOM 615 N N . LYS A 1 84 ? -14.910 -1.036 34.088 1.00 80.44 84 LYS A N 1
ATOM 616 C CA . LYS A 1 84 ? -14.197 -0.175 35.037 1.00 80.44 84 LYS A CA 1
ATOM 617 C C . LYS A 1 84 ? -12.693 -0.360 34.888 1.00 80.44 84 LYS A C 1
ATOM 619 O O . LYS A 1 84 ? -12.208 -1.490 34.926 1.00 80.44 84 LYS A O 1
ATOM 624 N N . THR A 1 85 ? -11.974 0.750 34.805 1.00 76.31 85 THR A N 1
ATOM 625 C CA . THR A 1 85 ? -10.510 0.807 34.707 1.00 76.31 85 THR A CA 1
ATOM 626 C C . THR A 1 85 ? -9.944 1.692 35.822 1.00 76.31 85 THR A C 1
ATOM 628 O O . THR A 1 85 ? -10.692 2.257 36.629 1.00 76.31 85 THR A O 1
ATOM 631 N N . SER A 1 86 ? -8.617 1.816 35.911 1.00 76.19 86 SER A N 1
ATOM 632 C CA . SER A 1 86 ? -7.981 2.611 36.970 1.00 76.19 86 SER A CA 1
ATOM 633 C C . SER A 1 86 ? -8.149 4.128 36.814 1.00 76.19 86 SER A C 1
ATOM 635 O O . SER A 1 86 ? -8.078 4.849 37.810 1.00 76.19 86 SER A O 1
ATOM 637 N N . ASP A 1 87 ? -8.363 4.622 35.592 1.00 67.62 87 ASP A N 1
ATOM 638 C CA . ASP A 1 87 ? -8.454 6.051 35.255 1.00 67.62 87 ASP A CA 1
ATOM 639 C C . ASP A 1 87 ? -9.853 6.478 34.766 1.00 67.62 87 ASP A C 1
ATOM 641 O O . ASP A 1 87 ? -10.066 7.650 34.451 1.00 67.62 87 ASP A O 1
ATOM 645 N N . GLY A 1 88 ? -10.836 5.569 34.748 1.00 74.31 88 GLY A N 1
ATOM 646 C CA . GLY A 1 88 ? -12.229 5.900 34.458 1.00 74.31 88 GLY A CA 1
ATOM 647 C C . GLY A 1 88 ? -13.099 4.694 34.104 1.00 74.31 88 GLY A C 1
ATOM 648 O O . GLY A 1 88 ? -12.944 3.601 34.645 1.00 74.31 88 GLY A O 1
ATOM 649 N N . GLY A 1 89 ? -14.075 4.930 33.229 1.00 72.06 89 GLY A N 1
ATOM 650 C CA . GLY A 1 89 ? -14.891 3.881 32.624 1.00 72.06 89 GLY A CA 1
ATOM 651 C C . GLY A 1 89 ? -14.652 3.805 31.117 1.00 72.06 89 GLY A C 1
ATOM 652 O O . GLY A 1 89 ? -14.552 4.833 30.437 1.00 72.06 89 GLY A O 1
ATOM 653 N N . LEU A 1 90 ? -14.620 2.592 30.593 1.00 79.00 90 LEU A N 1
ATOM 654 C CA . LEU A 1 90 ? -14.544 2.272 29.177 1.00 79.00 90 LEU A CA 1
ATOM 655 C C . LEU A 1 90 ? -15.829 1.535 28.800 1.00 79.00 90 LEU A C 1
ATOM 657 O O . LEU A 1 90 ? -16.209 0.591 29.475 1.00 79.00 90 LEU A O 1
ATOM 661 N N . GLU A 1 91 ? -16.514 1.933 27.742 1.00 84.25 91 GLU A N 1
ATOM 662 C CA . GLU A 1 91 ? -17.610 1.148 27.174 1.00 84.25 91 GLU A CA 1
ATOM 663 C C . GLU A 1 91 ? -17.068 0.361 25.985 1.00 84.25 91 GLU A C 1
ATOM 665 O O . GLU A 1 91 ? -16.700 0.953 24.978 1.00 84.25 91 GLU A O 1
ATOM 670 N N . VAL A 1 92 ? -16.991 -0.961 26.074 1.00 83.12 92 VAL A N 1
ATOM 671 C CA . VAL A 1 92 ? -16.452 -1.804 24.998 1.00 83.12 92 VAL A CA 1
ATOM 672 C C . VAL A 1 92 ? -17.601 -2.348 24.163 1.00 83.12 92 VAL A C 1
ATOM 674 O O . VAL A 1 92 ? -18.555 -2.892 24.717 1.00 83.12 92 VAL A O 1
ATOM 677 N N . GLU A 1 93 ? -17.534 -2.204 22.840 1.00 85.94 93 GLU A N 1
ATOM 678 C CA . GLU A 1 93 ? -18.503 -2.837 21.946 1.00 85.94 93 GLU A CA 1
ATOM 679 C C . GLU A 1 93 ? -18.289 -4.346 21.990 1.00 85.94 93 GLU A C 1
ATOM 681 O O . GLU A 1 93 ? -17.217 -4.830 21.653 1.00 85.94 93 GLU A O 1
ATOM 686 N N . VAL A 1 94 ? -19.310 -5.086 22.397 1.00 88.44 94 VAL A N 1
ATOM 687 C CA . VAL A 1 94 ? -19.405 -6.534 22.270 1.00 88.44 94 VAL A CA 1
ATOM 688 C C . VAL A 1 94 ? -20.226 -6.813 21.025 1.00 88.44 94 VAL A C 1
ATOM 690 O O . VAL A 1 94 ? -21.399 -6.441 20.960 1.00 88.44 94 VAL A O 1
ATOM 693 N N . ARG A 1 95 ? -19.602 -7.460 20.046 1.00 88.81 95 ARG A N 1
ATOM 694 C CA . ARG A 1 95 ? -20.224 -7.870 18.791 1.00 88.81 95 ARG A CA 1
ATOM 695 C C . ARG A 1 95 ? -20.361 -9.382 18.751 1.00 88.81 95 ARG A C 1
ATOM 697 O O . ARG A 1 95 ? -19.412 -10.102 19.061 1.00 88.81 95 ARG A O 1
ATOM 704 N N . LEU A 1 96 ? -21.555 -9.832 18.395 1.00 91.06 96 LEU A N 1
ATOM 705 C CA . LEU A 1 96 ? -21.998 -11.215 18.432 1.00 91.06 96 LEU A CA 1
ATOM 706 C C . LEU A 1 96 ? -22.526 -11.585 17.058 1.00 91.06 96 LEU A C 1
ATOM 708 O O . LEU A 1 96 ? -23.475 -10.981 16.565 1.00 91.06 96 LEU A O 1
ATOM 712 N N . GLU A 1 97 ? -21.926 -12.601 16.470 1.00 89.25 97 GLU A N 1
ATOM 713 C CA . GLU A 1 97 ? -22.399 -13.201 15.237 1.00 89.25 97 GLU A CA 1
ATOM 714 C C . GLU A 1 97 ? -23.269 -14.414 15.583 1.00 89.25 97 GLU A C 1
ATOM 716 O O . GLU A 1 97 ? -22.824 -15.339 16.268 1.00 89.25 97 GLU A O 1
ATOM 721 N N . LEU A 1 98 ? -24.526 -14.393 15.153 1.00 91.56 98 LEU A N 1
ATOM 722 C CA . LEU A 1 98 ? -25.502 -15.451 15.390 1.00 91.56 98 LEU A CA 1
ATOM 723 C C . LEU A 1 98 ? -25.854 -16.115 14.061 1.00 91.56 98 LEU A C 1
ATOM 725 O O . LEU A 1 98 ? -26.232 -15.430 13.116 1.00 91.56 98 LEU A O 1
ATOM 729 N N . ASP A 1 99 ? -25.761 -17.440 13.989 1.00 86.50 99 ASP A N 1
ATOM 730 C CA . ASP A 1 99 ? -26.262 -18.212 12.847 1.00 86.50 99 ASP A CA 1
ATOM 731 C C . ASP A 1 99 ? -27.713 -18.622 13.132 1.00 86.50 99 ASP A C 1
ATOM 733 O O . ASP A 1 99 ? -27.993 -19.531 13.921 1.00 86.50 99 ASP A O 1
ATOM 737 N N . LEU A 1 100 ? -28.645 -17.880 12.533 1.00 91.81 100 LEU A N 1
ATOM 738 C CA . LEU A 1 100 ? -30.084 -18.037 12.708 1.00 91.81 100 LEU A CA 1
ATOM 739 C C . LEU A 1 100 ? -30.630 -19.035 11.684 1.00 91.81 100 LEU A C 1
ATOM 741 O O . LEU A 1 100 ? -31.159 -18.674 10.628 1.00 91.81 100 LEU A O 1
ATOM 745 N N . ASP A 1 101 ? -30.508 -20.315 12.028 1.00 90.44 101 ASP A N 1
ATOM 746 C CA . ASP A 1 101 ? -31.257 -21.397 11.392 1.00 90.44 101 ASP A CA 1
ATOM 747 C C . ASP A 1 101 ? -32.709 -21.462 11.939 1.00 90.44 101 ASP A C 1
ATOM 749 O O . ASP A 1 101 ? -33.064 -20.719 12.859 1.00 90.44 101 ASP A O 1
ATOM 753 N N . PRO A 1 102 ? -33.598 -22.316 11.393 1.00 91.94 102 PRO A N 1
ATOM 754 C CA . PRO A 1 102 ? -34.976 -22.414 11.880 1.00 91.94 102 PRO A CA 1
ATOM 755 C C . PRO A 1 102 ? -35.116 -22.721 13.378 1.00 91.94 102 PRO A C 1
ATOM 757 O O . PRO A 1 102 ? -36.050 -22.231 14.006 1.00 91.94 102 PRO A O 1
ATOM 760 N N . ALA A 1 103 ? -34.209 -23.509 13.962 1.00 90.88 103 ALA A N 1
ATOM 761 C CA . ALA A 1 103 ? -34.255 -23.830 15.387 1.00 90.88 103 ALA A CA 1
ATOM 762 C C . ALA A 1 103 ? -33.787 -22.637 16.233 1.00 90.88 103 ALA A C 1
ATOM 764 O O . ALA A 1 103 ? -34.445 -22.282 17.211 1.00 90.88 103 ALA A O 1
ATOM 765 N N . GLY A 1 104 ? -32.710 -21.966 15.812 1.00 91.94 104 GLY A N 1
ATOM 766 C CA . GLY A 1 104 ? -32.222 -20.742 16.443 1.00 91.94 104 GLY A CA 1
ATOM 767 C C . GLY A 1 104 ? -33.252 -19.610 16.389 1.00 91.94 104 GLY A C 1
ATOM 768 O O . GLY A 1 104 ? -33.495 -18.954 17.400 1.00 91.94 104 GLY A O 1
ATOM 769 N N . ALA A 1 105 ? -33.919 -19.422 15.246 1.00 93.81 105 ALA A N 1
ATOM 770 C CA . ALA A 1 105 ? -34.979 -18.428 15.071 1.00 93.81 105 ALA A CA 1
ATOM 771 C C . ALA A 1 105 ? -36.188 -18.687 15.986 1.00 93.81 105 ALA A C 1
ATOM 773 O O . ALA A 1 105 ? -36.740 -17.757 16.576 1.00 93.81 105 ALA A O 1
ATOM 774 N N . GLU A 1 106 ? -36.593 -19.950 16.130 1.00 94.12 106 GLU A N 1
ATOM 775 C CA . GLU A 1 106 ? -37.648 -20.344 17.062 1.00 94.12 106 GLU A CA 1
ATOM 776 C C . GLU A 1 106 ? -37.244 -20.043 18.510 1.00 94.12 106 GLU A C 1
ATOM 778 O O . GLU A 1 106 ? -37.998 -19.399 19.238 1.00 94.12 106 GLU A O 1
ATOM 783 N N . GLN A 1 107 ? -36.023 -20.416 18.900 1.00 93.12 107 GLN A N 1
ATOM 784 C CA . GLN A 1 107 ? -35.522 -20.220 20.257 1.00 93.12 107 GLN A CA 1
ATOM 785 C C . GLN A 1 107 ? -35.390 -18.742 20.639 1.00 93.12 107 GLN A C 1
ATOM 787 O O . GLN A 1 107 ? -35.811 -18.365 21.731 1.00 93.12 107 GLN A O 1
ATOM 792 N N . VAL A 1 108 ? -34.875 -17.874 19.755 1.00 94.00 108 VAL A N 1
ATOM 793 C CA . VAL A 1 108 ? -34.757 -16.440 20.082 1.00 94.00 108 VAL A CA 1
ATOM 794 C C . VAL A 1 108 ? -36.128 -15.783 20.285 1.00 94.00 108 VAL A C 1
ATOM 796 O O . VAL A 1 108 ? -36.284 -14.912 21.141 1.00 94.00 108 VAL A O 1
ATOM 799 N N . VAL A 1 109 ? -37.147 -16.220 19.541 1.00 94.69 109 VAL A N 1
ATOM 800 C CA . VAL A 1 109 ? -38.517 -15.709 19.687 1.00 94.69 109 VAL A CA 1
ATOM 801 C C . VAL A 1 109 ? -39.219 -16.309 20.903 1.00 94.69 109 VAL A C 1
ATOM 803 O O . VAL A 1 109 ? -39.999 -15.606 21.547 1.00 94.69 109 VAL A O 1
ATOM 806 N N . ASP A 1 110 ? -38.960 -17.569 21.248 1.00 92.44 110 ASP A N 1
ATOM 807 C CA . ASP A 1 110 ? -39.512 -18.172 22.467 1.00 92.44 110 ASP A CA 1
ATOM 808 C C . ASP A 1 110 ? -38.969 -17.467 23.718 1.00 92.44 110 ASP A C 1
ATOM 810 O O . ASP A 1 110 ? -39.731 -17.116 24.619 1.00 92.44 110 ASP A O 1
ATOM 814 N N . GLU A 1 111 ? -37.668 -17.167 23.723 1.00 91.56 111 GLU A N 1
ATOM 815 C CA . GLU A 1 111 ? -36.989 -16.584 24.877 1.00 91.56 111 GLU A CA 1
ATOM 816 C C . GLU A 1 111 ? -37.202 -15.076 25.030 1.00 91.56 111 GLU A C 1
ATOM 818 O O . GLU A 1 111 ? -37.427 -14.584 26.140 1.00 91.56 111 GLU A O 1
ATOM 823 N N . TRP A 1 112 ? -37.163 -14.327 23.924 1.00 92.94 112 TRP A N 1
ATOM 824 C CA . TRP A 1 112 ? -37.168 -12.859 23.961 1.00 92.94 112 TRP A CA 1
ATOM 825 C C . TRP A 1 112 ? -38.317 -12.211 23.169 1.00 92.94 112 TRP A C 1
ATOM 827 O O . TRP A 1 112 ? -38.530 -10.998 23.248 1.00 92.94 112 TRP A O 1
ATOM 837 N N . GLY A 1 113 ? -39.129 -13.001 22.467 1.00 91.12 113 GLY A N 1
ATOM 838 C CA . GLY A 1 113 ? -40.335 -12.539 21.784 1.00 91.12 113 GLY A CA 1
ATOM 839 C C . GLY A 1 113 ? -40.090 -11.681 20.548 1.00 91.12 113 GLY A C 1
ATOM 840 O O . GLY A 1 113 ? -39.101 -11.822 19.842 1.00 91.12 113 GLY A O 1
ATOM 841 N N . ALA A 1 114 ? -41.034 -10.789 20.243 1.00 88.81 114 ALA A N 1
ATOM 842 C CA . ALA A 1 114 ? -40.964 -9.966 19.032 1.00 88.81 114 ALA A CA 1
ATOM 843 C C . ALA A 1 114 ? -39.784 -8.970 19.012 1.00 88.81 114 ALA A C 1
ATOM 845 O O . ALA A 1 114 ? -39.324 -8.608 17.934 1.00 88.81 114 ALA A O 1
ATOM 846 N N . ASP A 1 115 ? -39.295 -8.540 20.181 1.00 90.94 115 ASP A N 1
ATOM 847 C CA . ASP A 1 115 ? -38.091 -7.704 20.342 1.00 90.94 115 ASP A CA 1
ATOM 848 C C . ASP A 1 115 ? -36.897 -8.576 20.751 1.00 90.94 115 ASP A C 1
ATOM 850 O O . ASP A 1 115 ? -36.203 -8.293 21.729 1.00 90.94 115 ASP A O 1
ATOM 854 N N . TRP A 1 116 ? -36.706 -9.703 20.060 1.00 93.06 116 TRP A N 1
ATOM 855 C CA . TRP A 1 116 ? -35.759 -10.711 20.520 1.00 93.06 116 TRP A CA 1
ATOM 856 C C . TRP A 1 116 ? -34.324 -10.183 20.603 1.00 93.06 116 TRP A C 1
ATOM 858 O O . TRP A 1 116 ? -33.631 -10.450 21.580 1.00 93.06 116 TRP A O 1
ATOM 868 N N . SER A 1 117 ? -33.893 -9.377 19.631 1.00 91.75 117 SER A N 1
ATOM 869 C CA . SER A 1 117 ? -32.542 -8.811 19.589 1.00 91.75 117 SER A CA 1
ATOM 870 C C . SER A 1 117 ? -32.311 -7.812 20.725 1.00 91.75 117 SER A C 1
ATOM 872 O O . SER A 1 117 ? -31.299 -7.881 21.423 1.00 91.75 117 SER A O 1
ATOM 874 N N . GLY A 1 118 ? -33.277 -6.921 20.973 1.00 89.56 118 GLY A N 1
ATOM 875 C CA . GLY A 1 118 ? -33.228 -5.967 22.077 1.00 89.56 118 GLY A CA 1
ATOM 876 C C . GLY A 1 118 ? -33.342 -6.633 23.451 1.00 89.56 118 GLY A C 1
ATOM 877 O O . GLY A 1 118 ? -32.747 -6.154 24.421 1.00 89.56 118 GLY A O 1
ATOM 878 N N . GLY A 1 119 ? -34.105 -7.722 23.559 1.00 92.31 119 GLY A N 1
ATOM 879 C CA . GLY A 1 119 ? -34.211 -8.551 24.761 1.00 92.31 119 GLY A CA 1
ATOM 880 C C . GLY A 1 119 ? -32.908 -9.285 25.073 1.00 92.31 119 GLY A C 1
ATOM 881 O O . GLY A 1 119 ? -32.387 -9.142 26.180 1.00 92.31 119 GLY A O 1
ATOM 882 N N . LEU A 1 120 ? -32.349 -9.976 24.076 1.00 93.25 120 LEU A N 1
ATOM 883 C CA . LEU A 1 120 ? -31.084 -10.705 24.170 1.00 93.25 120 LEU A CA 1
ATOM 884 C C . LEU A 1 120 ? -29.949 -9.778 24.602 1.00 93.25 120 LEU A C 1
ATOM 886 O O . LEU A 1 120 ? -29.261 -10.079 25.572 1.00 93.25 120 LEU A O 1
ATOM 890 N N . ILE A 1 121 ? -29.785 -8.627 23.939 1.00 91.00 121 ILE A N 1
ATOM 891 C CA . ILE A 1 121 ? -28.731 -7.656 24.273 1.00 91.00 121 ILE A CA 1
ATOM 892 C C . ILE A 1 121 ? -28.845 -7.187 25.727 1.00 91.00 121 ILE A C 1
ATOM 894 O O . ILE A 1 121 ? -27.844 -7.149 26.442 1.00 91.00 121 ILE A O 1
ATOM 898 N N . ARG A 1 122 ? -30.053 -6.833 26.183 1.00 89.12 122 ARG A N 1
ATOM 899 C CA . ARG A 1 122 ? -30.265 -6.362 27.561 1.00 89.12 122 ARG A CA 1
ATOM 900 C C . ARG A 1 122 ? -29.889 -7.428 28.584 1.00 89.12 122 ARG A C 1
ATOM 902 O O . ARG A 1 122 ? -29.165 -7.133 29.528 1.00 89.12 122 ARG A O 1
ATOM 909 N N . GLU A 1 123 ? -30.352 -8.657 28.384 1.00 91.06 123 GLU A N 1
ATOM 910 C CA . GLU A 1 123 ? -30.088 -9.750 29.321 1.00 91.06 123 GLU A CA 1
ATOM 911 C C . GLU A 1 123 ? -28.612 -10.178 29.311 1.00 91.06 123 GLU A C 1
ATOM 913 O O . GLU A 1 123 ? -28.043 -10.442 30.372 1.00 91.06 123 GLU A O 1
ATOM 918 N N . LEU A 1 124 ? -27.974 -10.168 28.135 1.00 88.19 124 LEU A N 1
ATOM 919 C CA . LEU A 1 124 ? -26.547 -10.439 27.958 1.00 88.19 124 LEU A CA 1
ATOM 920 C C . LEU A 1 124 ? -25.678 -9.413 28.694 1.00 88.19 124 LEU A C 1
ATOM 922 O O . LEU A 1 124 ? -24.737 -9.794 29.397 1.00 88.19 124 LEU A O 1
ATOM 926 N N . LEU A 1 125 ? -26.006 -8.123 28.574 1.00 84.06 125 LEU A N 1
ATOM 927 C CA . LEU A 1 125 ? -25.316 -7.053 29.296 1.00 84.06 125 LEU A CA 1
ATOM 928 C C . LEU A 1 125 ? -25.474 -7.204 30.813 1.00 84.06 125 LEU A C 1
ATOM 930 O O . LEU A 1 125 ? -24.484 -7.096 31.537 1.00 84.06 125 LEU A O 1
ATOM 934 N N . ASP A 1 126 ? -26.687 -7.502 31.284 1.00 84.19 126 ASP A N 1
ATOM 935 C CA . ASP A 1 126 ? -26.986 -7.627 32.714 1.00 84.19 126 ASP A CA 1
ATOM 936 C C . ASP A 1 126 ? -26.362 -8.883 33.351 1.00 84.19 126 ASP A C 1
ATOM 938 O O . ASP A 1 126 ? -25.952 -8.843 34.514 1.00 84.19 126 ASP A O 1
ATOM 942 N N . SER A 1 127 ? -26.287 -9.996 32.610 1.00 81.88 127 SER A N 1
ATOM 943 C CA . SER A 1 127 ? -26.000 -11.321 33.184 1.00 81.88 127 SER A CA 1
ATOM 944 C C . SER A 1 127 ? -24.645 -11.906 32.789 1.00 81.88 127 SER A C 1
ATOM 946 O O . SER A 1 127 ? -23.977 -12.502 33.633 1.00 81.88 127 SER A O 1
ATOM 948 N N . ALA A 1 128 ? -24.233 -11.766 31.526 1.00 78.31 128 ALA A N 1
ATOM 949 C CA . ALA A 1 128 ? -23.037 -12.429 30.997 1.00 78.31 128 ALA A CA 1
ATOM 950 C C . ALA A 1 128 ? -21.809 -11.512 31.008 1.00 78.31 128 ALA A C 1
ATOM 952 O O . ALA A 1 128 ? -20.702 -11.918 31.386 1.00 78.31 128 ALA A O 1
ATOM 953 N N . VAL A 1 129 ? -22.001 -10.253 30.609 1.00 73.56 129 VAL A N 1
ATOM 954 C CA . VAL A 1 129 ? -20.919 -9.268 30.602 1.00 73.56 129 VAL A CA 1
ATOM 955 C C . VAL A 1 129 ? -20.797 -8.635 31.981 1.00 73.56 129 VAL A C 1
ATOM 957 O O . VAL A 1 129 ? -19.751 -8.793 32.616 1.00 73.56 129 VAL A O 1
ATOM 960 N N . GLY A 1 130 ? -21.879 -8.023 32.477 1.00 64.81 130 GLY A N 1
ATOM 961 C CA . GLY A 1 130 ? -21.927 -7.346 33.770 1.00 64.81 130 GLY A CA 1
ATOM 962 C C . GLY A 1 130 ? -20.930 -6.188 33.885 1.00 64.81 130 GLY A C 1
ATOM 963 O O . GLY A 1 130 ? -20.165 -5.886 32.971 1.00 64.81 130 GLY A O 1
ATOM 964 N N . GLU A 1 131 ? -20.908 -5.532 35.045 1.00 66.50 131 GLU A N 1
ATOM 965 C CA . GLU A 1 131 ? -19.880 -4.533 35.340 1.00 66.50 131 GLU A CA 1
ATOM 966 C C . GLU A 1 131 ? -18.580 -5.248 35.746 1.00 66.50 131 GLU A C 1
ATOM 968 O O . GLU A 1 131 ? -18.499 -5.848 36.822 1.00 66.50 131 GLU A O 1
ATOM 973 N N . ARG A 1 132 ? -17.556 -5.203 34.886 1.00 72.00 132 ARG A N 1
ATOM 974 C CA . ARG A 1 132 ? -16.246 -5.822 35.154 1.00 72.00 132 ARG A CA 1
ATOM 975 C C . ARG A 1 132 ? -15.200 -4.770 35.485 1.00 72.00 132 ARG A C 1
ATOM 977 O O . ARG A 1 132 ? -15.177 -3.709 34.872 1.00 72.00 132 ARG A O 1
ATOM 984 N N . ALA A 1 133 ? -14.334 -5.071 36.448 1.00 70.75 133 ALA A N 1
ATOM 985 C CA . ALA A 1 133 ? -13.186 -4.238 36.789 1.00 70.75 133 ALA A CA 1
ATOM 986 C C . ALA A 1 133 ? -11.906 -4.895 36.274 1.00 70.75 133 ALA A C 1
ATOM 988 O O . ALA A 1 133 ? -11.688 -6.082 36.518 1.00 70.75 133 ALA A O 1
ATOM 989 N N . PHE A 1 134 ? -11.076 -4.118 35.588 1.00 72.94 134 PHE A N 1
ATOM 990 C CA . PHE A 1 134 ? -9.771 -4.545 35.105 1.00 72.94 134 PHE A CA 1
ATOM 991 C C . PHE A 1 134 ? -8.682 -3.591 35.597 1.00 72.94 134 PHE A C 1
ATOM 993 O O . PHE A 1 134 ? -8.899 -2.384 35.713 1.00 72.94 134 PHE A O 1
ATOM 1000 N N . ASP A 1 135 ? -7.506 -4.151 35.872 1.00 70.75 135 ASP A N 1
ATOM 1001 C CA . ASP A 1 135 ? -6.313 -3.377 36.206 1.00 70.75 135 ASP A CA 1
ATOM 1002 C C . ASP A 1 135 ? -5.685 -2.818 34.919 1.00 70.75 135 ASP A C 1
ATOM 1004 O O . ASP A 1 135 ? -5.419 -3.578 33.981 1.00 70.75 135 ASP A O 1
ATOM 1008 N N . GLY A 1 136 ? -5.432 -1.507 34.893 1.00 67.44 136 GLY A N 1
ATOM 1009 C CA . GLY A 1 136 ? -4.883 -0.777 33.743 1.00 67.44 136 GLY A CA 1
ATOM 1010 C C . GLY A 1 136 ? -5.711 0.462 33.394 1.00 67.44 136 GLY A C 1
ATOM 1011 O O . GLY A 1 136 ? -6.835 0.628 33.882 1.00 67.44 136 GLY A O 1
ATOM 1012 N N . THR A 1 137 ? -5.152 1.350 32.570 1.00 73.75 137 THR A N 1
ATOM 1013 C CA . THR A 1 137 ? -5.868 2.538 32.068 1.00 73.75 137 THR A CA 1
ATOM 1014 C C . THR A 1 137 ? -6.858 2.167 30.960 1.00 73.75 137 THR A C 1
ATOM 1016 O O . THR A 1 137 ? -6.742 1.111 30.340 1.00 73.75 137 THR A O 1
ATOM 1019 N N . ASN A 1 138 ? -7.826 3.041 30.663 1.00 71.69 138 ASN A N 1
ATOM 1020 C CA . ASN A 1 138 ? -8.754 2.887 29.537 1.00 71.69 138 ASN A CA 1
ATOM 1021 C C . ASN A 1 138 ? -8.012 2.630 28.218 1.00 71.69 138 ASN A C 1
ATOM 1023 O O . ASN A 1 138 ? -8.449 1.813 27.408 1.00 71.69 138 ASN A O 1
ATOM 1027 N N . ALA A 1 139 ? -6.903 3.348 28.013 1.00 62.78 139 ALA A N 1
ATOM 1028 C CA . ALA A 1 139 ? -6.077 3.232 26.823 1.00 62.78 139 ALA A CA 1
ATOM 1029 C C . ALA A 1 139 ? -5.379 1.872 26.790 1.00 62.78 139 ALA A C 1
ATOM 1031 O O . ALA A 1 139 ? -5.644 1.105 25.873 1.00 62.78 139 ALA A O 1
ATOM 1032 N N . GLU A 1 140 ? -4.603 1.526 27.822 1.00 68.50 140 GLU A N 1
ATOM 1033 C CA . GLU A 1 140 ? -3.874 0.251 27.914 1.00 68.50 140 GLU A CA 1
ATOM 1034 C C . GLU A 1 140 ? -4.798 -0.953 27.673 1.00 68.50 140 GLU A C 1
ATOM 1036 O O . GLU A 1 140 ? -4.469 -1.868 26.909 1.00 68.50 140 GLU A O 1
ATOM 1041 N N . LEU A 1 141 ? -5.992 -0.928 28.275 1.00 69.69 141 LEU A N 1
ATOM 1042 C CA . LEU A 1 141 ? -6.949 -2.023 28.172 1.00 69.69 141 LEU A CA 1
ATOM 1043 C C . LEU A 1 141 ? -7.464 -2.238 26.742 1.00 69.69 141 LEU A C 1
ATOM 1045 O O . LEU A 1 141 ? -7.651 -3.380 26.325 1.00 69.69 141 LEU A O 1
ATOM 1049 N N . TYR A 1 142 ? -7.705 -1.160 25.990 1.00 65.69 142 TYR A N 1
ATOM 1050 C CA . TYR A 1 142 ? -8.273 -1.238 24.641 1.00 65.69 142 TYR A CA 1
ATOM 1051 C C . TYR A 1 142 ? -7.221 -1.258 23.525 1.00 65.69 142 TYR A C 1
ATOM 1053 O O . TYR A 1 142 ? -7.438 -1.870 22.479 1.00 65.69 142 TYR A O 1
ATOM 1061 N N . THR A 1 143 ? -6.094 -0.568 23.693 1.00 56.94 143 THR A N 1
ATOM 1062 C CA . THR A 1 143 ? -5.070 -0.447 22.648 1.00 56.94 143 THR A CA 1
ATOM 1063 C C . THR A 1 143 ? -4.062 -1.583 22.693 1.00 56.94 143 THR A C 1
ATOM 1065 O O . THR A 1 143 ? -3.663 -2.033 21.626 1.00 56.94 143 THR A O 1
ATOM 1068 N N . VAL A 1 144 ? -3.709 -2.070 23.888 1.00 63.28 144 VAL A N 1
ATOM 1069 C CA . VAL A 1 144 ? -2.659 -3.082 24.084 1.00 63.28 144 VAL A CA 1
ATOM 1070 C C . VAL A 1 144 ? -3.246 -4.425 24.513 1.00 63.28 144 VAL A C 1
ATOM 1072 O O . VAL A 1 144 ? -2.848 -5.472 24.012 1.00 63.28 144 VAL A O 1
ATOM 1075 N N . ARG A 1 145 ? -4.221 -4.419 25.430 1.00 70.88 145 ARG A N 1
ATOM 1076 C CA . ARG A 1 145 ? -4.685 -5.635 26.129 1.00 70.88 145 ARG A CA 1
ATOM 1077 C C . ARG A 1 145 ? -6.089 -6.093 25.721 1.00 70.88 145 ARG A C 1
ATOM 1079 O O . ARG A 1 145 ? -6.729 -6.875 26.422 1.00 70.88 145 ARG A O 1
ATOM 1086 N N . ARG A 1 146 ? -6.557 -5.679 24.540 1.00 73.25 146 ARG A N 1
ATOM 1087 C CA . ARG A 1 146 ? -7.877 -6.055 23.997 1.00 73.25 146 ARG A CA 1
ATOM 1088 C C . ARG A 1 146 ? -8.033 -7.563 23.796 1.00 73.25 146 ARG A C 1
ATOM 1090 O O . ARG A 1 146 ? -9.113 -8.097 24.038 1.00 73.25 146 ARG A O 1
ATOM 1097 N N . GLY A 1 147 ? -6.960 -8.254 23.405 1.00 72.38 147 GLY A N 1
ATOM 1098 C CA . GLY A 1 147 ? -6.941 -9.717 23.334 1.00 72.38 147 GLY A CA 1
ATOM 1099 C C . GLY A 1 147 ? -7.205 -10.358 24.699 1.00 72.38 147 GLY A C 1
ATOM 1100 O O . GLY A 1 147 ? -8.065 -11.228 24.811 1.00 72.38 147 GLY A O 1
ATOM 1101 N N . GLU A 1 148 ? -6.559 -9.867 25.762 1.00 78.94 148 GLU A N 1
ATOM 1102 C CA . GLU A 1 148 ? -6.809 -10.335 27.134 1.00 78.94 148 GLU A CA 1
ATOM 1103 C C . GLU A 1 148 ? -8.259 -10.078 27.558 1.00 78.94 148 GLU A C 1
ATOM 1105 O O . GLU A 1 148 ? -8.905 -10.953 28.137 1.00 78.94 148 GLU A O 1
ATOM 1110 N N . LEU A 1 149 ? -8.801 -8.907 27.215 1.00 76.94 149 LEU A N 1
ATOM 1111 C CA . LEU A 1 149 ? -10.194 -8.562 27.482 1.00 76.94 149 LEU A CA 1
ATOM 1112 C C . LEU A 1 149 ? -11.156 -9.570 26.827 1.00 76.94 149 LEU A C 1
ATOM 1114 O O . LEU A 1 149 ? -12.073 -10.066 27.489 1.00 76.94 149 LEU A O 1
ATOM 1118 N N . LEU A 1 150 ? -10.914 -9.924 25.560 1.00 82.75 150 LEU A N 1
ATOM 1119 C CA . LEU A 1 150 ? -11.705 -10.923 24.840 1.00 82.75 150 LEU A CA 1
ATOM 1120 C C . LEU A 1 150 ? -11.613 -12.298 25.513 1.00 82.75 150 LEU A C 1
ATOM 1122 O O . LEU A 1 150 ? -12.653 -12.908 25.748 1.00 82.75 150 LEU A O 1
ATOM 1126 N N . THR A 1 151 ? -10.420 -12.740 25.939 1.00 82.38 151 THR A N 1
ATOM 1127 C CA . THR A 1 151 ? -10.265 -14.036 26.637 1.00 82.38 151 THR A CA 1
ATOM 1128 C C . THR A 1 151 ? -11.045 -14.138 27.949 1.00 82.38 151 THR A C 1
ATOM 1130 O O . THR A 1 151 ? -11.338 -15.238 28.412 1.00 82.38 151 THR A O 1
ATOM 1133 N N . VAL A 1 152 ? -11.395 -13.003 28.556 1.00 82.44 152 VAL A N 1
ATOM 1134 C CA . VAL A 1 152 ? -12.157 -12.945 29.807 1.00 82.44 152 VAL A CA 1
ATOM 1135 C C . VAL A 1 152 ? -13.661 -12.823 29.548 1.00 82.44 152 VAL A C 1
ATOM 1137 O O . VAL A 1 152 ? -14.463 -13.410 30.282 1.00 82.44 152 VAL A O 1
ATOM 1140 N N . ILE A 1 153 ? -14.068 -12.052 28.537 1.00 84.69 153 ILE A N 1
ATOM 1141 C CA . ILE A 1 153 ? -15.482 -11.793 28.227 1.00 84.69 153 ILE A CA 1
ATOM 1142 C C . ILE A 1 153 ? -16.096 -12.936 27.413 1.00 84.69 153 ILE A C 1
ATOM 1144 O O . ILE A 1 153 ? -17.188 -13.395 27.753 1.00 84.69 153 ILE A O 1
ATOM 1148 N N . GLU A 1 154 ? -15.398 -13.422 26.384 1.00 89.31 154 GLU A N 1
ATOM 1149 C CA . GLU A 1 154 ? -15.928 -14.404 25.434 1.00 89.31 154 GLU A CA 1
ATOM 1150 C C . GLU A 1 154 ? -16.424 -15.693 26.111 1.00 89.31 154 GLU A C 1
ATOM 1152 O O . GLU A 1 154 ? -17.573 -16.067 25.853 1.00 89.31 154 GLU A O 1
ATOM 1157 N N . PRO A 1 155 ? -15.664 -16.352 27.015 1.00 88.38 155 PRO A N 1
ATOM 1158 C CA . PRO A 1 155 ? -16.135 -17.585 27.643 1.00 88.38 155 PRO A CA 1
ATOM 1159 C C . PRO A 1 155 ? -17.421 -17.377 28.443 1.00 88.38 155 PRO A C 1
ATOM 1161 O O . PRO A 1 155 ? -18.333 -18.188 28.357 1.00 88.38 155 PRO A O 1
ATOM 1164 N N . GLY A 1 156 ? -17.540 -16.249 29.153 1.00 88.25 156 GLY A N 1
ATOM 1165 C CA . GLY A 1 156 ? -18.735 -15.940 29.940 1.00 88.25 156 GLY A CA 1
ATOM 1166 C C . GLY A 1 156 ? -19.983 -15.745 29.079 1.00 88.25 156 GLY A C 1
ATOM 1167 O O . GLY A 1 156 ? -21.067 -16.170 29.470 1.00 88.25 156 GLY A O 1
ATOM 1168 N N . ILE A 1 157 ? -19.834 -15.150 27.892 1.00 90.25 157 ILE A N 1
ATOM 1169 C CA . ILE A 1 157 ? -20.938 -15.023 26.936 1.00 90.25 157 ILE A CA 1
ATOM 1170 C C . ILE A 1 157 ? -21.309 -16.387 26.354 1.00 90.25 157 ILE A C 1
ATOM 1172 O O . ILE A 1 157 ? -22.494 -16.710 26.287 1.00 90.25 157 ILE A O 1
ATOM 1176 N N . ARG A 1 158 ? -20.321 -17.196 25.948 1.00 91.38 158 ARG A N 1
ATOM 1177 C CA . ARG A 1 158 ? -20.578 -18.529 25.379 1.00 91.38 158 ARG A CA 1
ATOM 1178 C C . ARG A 1 158 ? -21.246 -19.459 26.384 1.00 91.38 158 ARG A C 1
ATOM 1180 O O . ARG A 1 158 ? -22.215 -20.122 26.023 1.00 91.38 158 ARG A O 1
ATOM 1187 N N . ASP A 1 159 ? -20.773 -19.476 27.626 1.00 90.25 159 ASP A N 1
ATOM 1188 C CA . ASP A 1 159 ? -21.362 -20.281 28.698 1.00 90.25 159 ASP A CA 1
ATOM 1189 C C . ASP A 1 159 ? -22.805 -19.837 28.971 1.00 90.25 159 ASP A C 1
ATOM 1191 O O . ASP A 1 159 ? -23.715 -20.666 28.987 1.00 90.25 159 ASP A O 1
ATOM 1195 N N . TRP A 1 160 ? -23.040 -18.524 29.084 1.00 92.56 160 TRP A N 1
ATOM 1196 C CA . TRP A 1 160 ? -24.381 -17.977 29.299 1.00 92.56 160 TRP A CA 1
ATOM 1197 C C . TRP A 1 160 ? -25.341 -18.307 28.148 1.00 92.56 160 TRP A C 1
ATOM 1199 O O . TRP A 1 160 ? -26.454 -18.765 28.402 1.00 92.56 160 TRP A O 1
ATOM 1209 N N . LEU A 1 161 ? -24.918 -18.139 26.890 1.00 90.62 161 LEU A N 1
ATOM 1210 C CA . LEU A 1 161 ? -25.737 -18.489 25.723 1.00 90.62 161 LEU A CA 1
ATOM 1211 C C . LEU A 1 161 ? -26.003 -19.994 25.651 1.00 90.62 161 LEU A C 1
ATOM 1213 O O . LEU A 1 161 ? -27.128 -20.388 25.376 1.00 90.62 161 LEU A O 1
ATOM 1217 N N . THR A 1 162 ? -25.018 -20.835 25.970 1.00 88.88 162 THR A N 1
ATOM 1218 C CA . THR A 1 162 ? -25.195 -22.297 25.984 1.00 88.88 162 THR A CA 1
ATOM 1219 C C . THR A 1 162 ? -26.223 -22.734 27.032 1.00 88.88 162 THR A C 1
ATOM 1221 O O . THR A 1 162 ? -26.988 -23.667 26.797 1.00 88.88 162 THR A O 1
ATOM 1224 N N . GLU A 1 163 ? -26.266 -22.069 28.190 1.00 89.62 163 GLU A N 1
ATOM 1225 C CA . GLU A 1 163 ? -27.267 -22.342 29.227 1.00 89.62 163 GLU A CA 1
ATOM 1226 C C . GLU A 1 163 ? -28.649 -21.772 28.883 1.00 89.62 163 GLU A C 1
ATOM 1228 O O . GLU A 1 163 ? -29.666 -22.404 29.179 1.00 89.62 163 GLU A O 1
ATOM 1233 N N . ARG A 1 164 ? -28.694 -20.573 28.289 1.00 89.69 164 ARG A N 1
ATOM 1234 C CA . ARG A 1 164 ? -29.931 -19.818 28.057 1.00 89.69 164 ARG A CA 1
ATOM 1235 C C . ARG A 1 164 ? -30.638 -20.194 26.757 1.00 89.69 164 ARG A C 1
ATOM 1237 O O . ARG A 1 164 ? -31.861 -20.202 26.739 1.00 89.69 164 ARG A O 1
ATOM 1244 N N . ALA A 1 165 ? -29.879 -20.475 25.703 1.00 90.94 165 ALA A N 1
ATOM 1245 C CA . ALA A 1 165 ? -30.344 -20.740 24.344 1.00 90.94 165 ALA A CA 1
ATOM 1246 C C . ALA A 1 165 ? -29.421 -21.778 23.657 1.00 90.94 165 ALA A C 1
ATOM 1248 O O . ALA A 1 165 ? -28.624 -21.426 22.788 1.00 90.94 165 ALA A O 1
ATOM 1249 N N . PRO A 1 166 ? -29.488 -23.063 24.054 1.00 89.75 166 PRO A N 1
ATOM 1250 C CA . PRO A 1 166 ? -28.563 -24.108 23.595 1.00 89.75 166 PRO A CA 1
ATOM 1251 C C . PRO A 1 166 ? -28.643 -24.451 22.099 1.00 89.75 166 PRO A C 1
ATOM 1253 O O . PRO A 1 166 ? -27.712 -25.059 21.570 1.00 89.75 166 PRO A O 1
ATOM 1256 N N . ASP A 1 167 ? -29.744 -24.112 21.429 1.00 86.81 167 ASP A N 1
ATOM 1257 C CA . ASP A 1 167 ? -29.945 -24.360 19.996 1.00 86.81 167 ASP A CA 1
ATOM 1258 C C . ASP A 1 167 ? -29.506 -23.158 19.139 1.00 86.81 167 ASP A C 1
ATOM 1260 O O . ASP A 1 167 ? -29.388 -23.276 17.919 1.00 86.81 167 ASP A O 1
ATOM 1264 N N . LEU A 1 168 ? -29.207 -22.013 19.765 1.00 90.12 168 LEU A N 1
ATOM 1265 C CA . LEU A 1 168 ? -28.689 -20.824 19.107 1.00 90.12 168 LEU A CA 1
ATOM 1266 C C . LEU A 1 168 ? -27.198 -20.996 18.816 1.00 90.12 168 LEU A C 1
ATOM 1268 O O . LEU A 1 168 ? -26.359 -21.097 19.715 1.00 90.12 168 LEU A O 1
ATOM 1272 N N . ARG A 1 169 ? -26.849 -20.987 17.532 1.00 87.00 169 ARG A N 1
ATOM 1273 C CA . ARG A 1 169 ? -25.457 -21.073 17.096 1.00 87.00 169 ARG A CA 1
ATOM 1274 C C . ARG A 1 169 ? -24.791 -19.709 17.168 1.00 87.00 169 ARG A C 1
ATOM 1276 O O . ARG A 1 169 ? -25.265 -18.738 16.586 1.00 87.00 169 ARG A O 1
ATOM 1283 N N . VAL A 1 170 ? -23.658 -19.668 17.859 1.00 85.81 170 VAL A N 1
ATOM 1284 C CA . VAL A 1 170 ? -22.866 -18.454 18.063 1.00 85.81 170 VAL A CA 1
ATOM 1285 C C . VAL A 1 170 ? -21.564 -18.579 17.284 1.00 85.81 170 VAL A C 1
ATOM 1287 O O . VAL A 1 170 ? -20.727 -19.428 17.609 1.00 85.81 170 VAL A O 1
ATOM 1290 N N . GLY A 1 171 ? -21.402 -17.732 16.273 1.00 82.69 171 GLY A N 1
ATOM 1291 C CA . GLY A 1 171 ? -20.192 -17.600 15.473 1.00 82.69 171 GLY A CA 1
ATOM 1292 C C . GLY A 1 171 ? -19.102 -16.832 16.221 1.00 82.69 171 GLY A C 1
ATOM 1293 O O . GLY A 1 171 ? -18.698 -17.193 17.339 1.00 82.69 171 GLY A O 1
ATOM 1294 N N . ARG A 1 172 ? -18.593 -15.772 15.592 1.00 85.12 172 ARG A N 1
ATOM 1295 C CA . ARG A 1 172 ? -17.566 -14.902 16.168 1.00 85.12 172 ARG A CA 1
ATOM 1296 C C . ARG A 1 172 ? -18.118 -14.031 17.304 1.00 85.12 172 ARG A C 1
ATOM 1298 O O . ARG A 1 172 ? -19.194 -13.446 17.207 1.00 85.12 172 ARG A O 1
ATOM 1305 N N . ILE A 1 173 ? -17.327 -13.905 18.369 1.00 86.06 173 ILE A N 1
ATOM 1306 C CA . ILE A 1 173 ? -17.484 -12.862 19.387 1.00 86.06 173 ILE A CA 1
ATOM 1307 C C . ILE A 1 173 ? -16.278 -11.938 19.255 1.00 86.06 173 ILE A C 1
ATOM 1309 O O . ILE A 1 173 ? -15.137 -12.394 19.286 1.00 86.06 173 ILE A O 1
ATOM 1313 N N . ALA A 1 174 ? -16.519 -10.647 19.060 1.00 81.25 174 ALA A N 1
ATOM 1314 C CA . ALA A 1 174 ? -15.465 -9.663 18.846 1.00 81.25 174 ALA A CA 1
ATOM 1315 C C . ALA A 1 174 ? -15.691 -8.424 19.709 1.00 81.25 174 ALA A C 1
ATOM 1317 O O . ALA A 1 174 ? -16.813 -8.135 20.123 1.00 81.25 174 ALA A O 1
ATOM 1318 N N . LEU A 1 175 ? -14.613 -7.673 19.947 1.00 82.00 175 LEU A N 1
ATOM 1319 C CA . LEU A 1 175 ? -14.662 -6.416 20.698 1.00 82.00 175 LEU A CA 1
ATOM 1320 C C . LEU A 1 175 ? -14.342 -5.195 19.817 1.00 82.00 175 LEU A C 1
ATOM 1322 O O . LEU A 1 175 ? -13.363 -4.520 20.110 1.00 82.00 175 LEU A O 1
ATOM 1326 N N . PRO A 1 176 ? -14.980 -5.008 18.643 1.00 67.12 176 PRO A N 1
ATOM 1327 C CA . PRO A 1 176 ? -14.517 -4.184 17.499 1.00 67.12 176 PRO A CA 1
ATOM 1328 C C . PRO A 1 176 ? -14.143 -2.739 17.839 1.00 67.12 176 PRO A C 1
ATOM 1330 O O . PRO A 1 176 ? -13.195 -2.212 17.261 1.00 67.12 176 PRO A O 1
ATOM 1333 N N . SER A 1 177 ? -14.859 -2.121 18.777 1.00 71.06 177 SER A N 1
ATOM 1334 C CA . SER A 1 177 ? -14.680 -0.724 19.154 1.00 71.06 177 SER A CA 1
ATOM 1335 C C . SER A 1 177 ? -14.787 -0.522 20.670 1.00 71.06 177 SER A C 1
ATOM 1337 O O . SER A 1 177 ? -15.184 -1.423 21.414 1.00 71.06 177 SER A O 1
ATOM 1339 N N . ALA A 1 178 ? -14.428 0.670 21.149 1.00 76.19 178 ALA A N 1
ATOM 1340 C CA . ALA A 1 178 ? -14.714 1.100 22.511 1.00 76.19 178 ALA A CA 1
ATOM 1341 C C . ALA A 1 178 ? -14.931 2.618 22.577 1.00 76.19 178 ALA A C 1
ATOM 1343 O O . ALA A 1 178 ? -14.358 3.379 21.796 1.00 76.19 178 ALA A O 1
ATOM 1344 N N . ARG A 1 179 ? -15.745 3.063 23.535 1.00 76.00 179 ARG A N 1
ATOM 1345 C CA . ARG A 1 179 ? -16.009 4.466 23.858 1.00 76.00 179 ARG A CA 1
ATOM 1346 C C . ARG A 1 179 ? -15.405 4.800 25.210 1.00 76.00 179 ARG A C 1
ATOM 1348 O O . ARG A 1 179 ? -15.635 4.124 26.210 1.00 76.00 179 ARG A O 1
ATOM 1355 N N . PHE A 1 180 ? -14.658 5.889 25.253 1.00 69.12 180 PHE A N 1
ATOM 1356 C CA . PHE A 1 180 ? -14.084 6.401 26.487 1.00 69.12 180 PHE A CA 1
ATOM 1357 C C . PHE A 1 180 ? -15.137 7.246 27.210 1.00 69.12 180 PHE A C 1
ATOM 1359 O O . PHE A 1 180 ? -15.612 8.240 26.664 1.00 69.12 180 PHE A O 1
ATOM 1366 N N . THR A 1 181 ? -15.511 6.872 28.438 1.00 69.62 181 THR A N 1
ATOM 1367 C CA . THR A 1 181 ? -16.477 7.666 29.231 1.00 69.62 181 THR A CA 1
ATOM 1368 C C . THR A 1 181 ? -15.823 8.867 29.927 1.00 69.62 181 THR A C 1
ATOM 1370 O O . THR A 1 181 ? -16.514 9.750 30.436 1.00 69.62 181 THR A O 1
ATOM 1373 N N . ALA A 1 182 ? -14.487 8.930 29.909 1.00 60.16 182 ALA A N 1
ATOM 1374 C CA . ALA A 1 182 ? -13.669 10.069 30.305 1.00 60.16 182 ALA A CA 1
ATOM 1375 C C . ALA A 1 182 ? -12.448 10.174 29.377 1.00 60.16 182 ALA A C 1
ATOM 1377 O O . ALA A 1 182 ? -11.936 9.152 28.922 1.00 60.16 182 ALA A O 1
ATOM 1378 N N . ALA A 1 183 ? -11.974 11.395 29.105 1.00 50.09 183 ALA A N 1
ATOM 1379 C CA . ALA A 1 183 ? -10.731 11.590 28.361 1.00 50.09 183 ALA A CA 1
ATOM 1380 C C . ALA A 1 183 ? -9.566 10.920 29.124 1.00 50.09 183 ALA A C 1
ATOM 1382 O O . ALA A 1 183 ? -9.426 11.188 30.324 1.00 50.09 183 ALA A O 1
ATOM 1383 N N . PRO A 1 184 ? -8.771 10.042 28.481 1.00 49.66 184 PRO A N 1
ATOM 1384 C CA . PRO A 1 184 ? -7.649 9.383 29.142 1.00 49.66 184 PRO A CA 1
ATOM 1385 C C . PRO A 1 184 ? -6.642 10.424 29.645 1.00 49.66 184 PRO A C 1
ATOM 1387 O O . PRO A 1 184 ? -6.424 11.451 29.004 1.00 49.66 184 PRO A O 1
ATOM 1390 N N . GLN A 1 185 ? -6.069 10.181 30.827 1.00 46.78 185 GLN A N 1
ATOM 1391 C CA . GLN A 1 185 ? -5.189 11.154 31.491 1.00 46.78 185 GLN A CA 1
ATOM 1392 C C . GLN A 1 185 ? -3.805 11.272 30.831 1.00 46.78 185 GLN A C 1
ATOM 1394 O O . GLN A 1 185 ? -3.141 12.288 31.029 1.00 46.78 185 GLN A O 1
ATOM 1399 N N . ASP A 1 186 ? -3.405 10.286 30.022 1.00 49.19 186 ASP A N 1
ATOM 1400 C CA . ASP A 1 186 ? -2.164 10.299 29.245 1.00 49.19 186 ASP A CA 1
ATOM 1401 C C . ASP A 1 186 ? -2.444 10.607 27.762 1.00 49.19 186 ASP A C 1
ATOM 1403 O O . ASP A 1 186 ? -2.835 9.739 26.980 1.00 49.19 186 ASP A O 1
ATOM 1407 N N . GLU A 1 187 ? -2.207 11.861 27.355 1.00 45.28 187 GLU A N 1
ATOM 1408 C CA . GLU A 1 187 ? -2.297 12.319 25.953 1.00 45.28 187 GLU A CA 1
ATOM 1409 C C . GLU A 1 187 ? -1.359 11.543 25.010 1.00 45.28 187 GLU A C 1
ATOM 1411 O O . GLU A 1 187 ? -1.629 11.446 23.812 1.00 45.28 187 GLU A O 1
ATOM 1416 N N . ALA A 1 188 ? -0.275 10.967 25.545 1.00 45.25 188 ALA A N 1
ATOM 1417 C CA . ALA A 1 188 ? 0.720 10.225 24.775 1.00 45.25 188 ALA A CA 1
ATOM 1418 C C . ALA A 1 188 ? 0.145 8.955 24.128 1.00 45.25 188 ALA A C 1
ATOM 1420 O O . ALA A 1 188 ? 0.485 8.675 22.984 1.00 45.25 188 ALA A O 1
ATOM 1421 N N . ASP A 1 189 ? -0.766 8.245 24.807 1.00 50.88 189 ASP A N 1
ATOM 1422 C CA . ASP A 1 189 ? -1.436 7.057 24.255 1.00 50.88 189 ASP A CA 1
ATOM 1423 C C . ASP A 1 189 ? -2.638 7.409 23.369 1.00 50.88 189 ASP A C 1
ATOM 1425 O O . ASP A 1 189 ? -3.031 6.643 22.489 1.00 50.88 189 ASP A O 1
ATOM 1429 N N . PHE A 1 190 ? -3.212 8.596 23.569 1.00 54.94 190 PHE A N 1
ATOM 1430 C CA . PHE A 1 190 ? -4.398 9.061 22.853 1.00 54.94 190 PHE A CA 1
ATOM 1431 C C . PHE A 1 190 ? -4.122 9.397 21.377 1.00 54.94 190 PHE A C 1
ATOM 1433 O O . PHE A 1 190 ? -5.000 9.232 20.522 1.00 54.94 190 PHE A O 1
ATOM 1440 N N . PHE A 1 191 ? -2.896 9.830 21.073 1.00 63.47 191 PHE A N 1
ATOM 1441 C CA . PHE A 1 191 ? -2.440 10.193 19.728 1.00 63.47 191 PHE A CA 1
ATOM 1442 C C . PHE A 1 191 ? -1.326 9.284 19.193 1.00 63.47 191 PHE A C 1
ATOM 1444 O O . PHE A 1 191 ? -0.593 9.712 18.302 1.00 63.47 191 PHE A O 1
ATOM 1451 N N . GLN A 1 192 ? -1.170 8.064 19.729 1.00 66.00 192 GLN A N 1
ATOM 1452 C CA . GLN A 1 192 ? -0.138 7.136 19.248 1.00 66.00 192 GLN A CA 1
ATOM 1453 C C . GLN A 1 192 ? -0.227 7.002 17.719 1.00 66.00 192 GLN A C 1
ATOM 1455 O O . GLN A 1 192 ? -1.313 6.707 17.203 1.00 66.00 192 GLN A O 1
ATOM 1460 N N . PRO A 1 193 ? 0.879 7.249 16.996 1.00 70.75 193 PRO A N 1
ATOM 1461 C CA . PRO A 1 193 ? 0.917 7.089 15.553 1.00 70.75 193 PRO A CA 1
ATOM 1462 C C . PRO A 1 193 ? 0.666 5.624 15.200 1.00 70.75 193 PRO A C 1
ATOM 1464 O O . PRO A 1 193 ? 1.189 4.718 15.852 1.00 70.75 193 PRO A O 1
ATOM 1467 N N . VAL A 1 194 ? -0.144 5.390 14.169 1.00 89.56 194 VAL A N 1
ATOM 1468 C CA . VAL A 1 194 ? -0.390 4.035 13.671 1.00 89.56 194 VAL A CA 1
ATOM 1469 C C . VAL A 1 194 ? 0.844 3.581 12.904 1.00 89.56 194 VAL A C 1
ATOM 1471 O O . VAL A 1 194 ? 1.413 4.364 12.145 1.00 89.56 194 VAL A O 1
ATOM 1474 N N . LYS A 1 195 ? 1.275 2.333 13.096 1.00 95.62 195 LYS A N 1
ATOM 1475 C CA . LYS A 1 195 ? 2.279 1.741 12.212 1.00 95.62 195 LYS A CA 1
ATOM 1476 C C . LYS A 1 195 ? 1.683 1.561 10.818 1.00 95.62 195 LYS A C 1
ATOM 1478 O O . LYS A 1 195 ? 0.526 1.164 10.694 1.00 95.62 195 LYS A O 1
ATOM 1483 N N . VAL A 1 196 ? 2.464 1.829 9.780 1.00 98.38 196 VAL A N 1
ATOM 1484 C CA . VAL A 1 196 ? 2.008 1.727 8.390 1.00 98.38 196 VAL A CA 1
ATOM 1485 C C . VAL A 1 196 ? 2.909 0.788 7.598 1.00 98.38 196 VAL A C 1
ATOM 1487 O O . VAL A 1 196 ? 4.126 0.945 7.612 1.00 98.38 196 VAL A O 1
ATOM 1490 N N . ILE A 1 197 ? 2.313 -0.161 6.885 1.00 98.69 197 ILE A N 1
ATOM 1491 C CA . ILE A 1 197 ? 3.003 -1.026 5.925 1.00 98.69 197 ILE A CA 1
ATOM 1492 C C . ILE A 1 197 ? 2.551 -0.600 4.536 1.00 98.69 197 ILE A C 1
ATOM 1494 O O . ILE A 1 197 ? 1.360 -0.634 4.253 1.00 98.69 197 ILE A O 1
ATOM 1498 N N . LEU A 1 198 ? 3.481 -0.180 3.689 1.00 98.56 198 LEU A N 1
ATOM 1499 C CA . LEU A 1 198 ? 3.241 0.184 2.301 1.00 98.56 198 LEU A CA 1
ATOM 1500 C C . LEU A 1 198 ? 3.762 -0.930 1.396 1.00 98.56 198 LEU A C 1
ATOM 1502 O O . LEU A 1 198 ? 4.967 -1.187 1.360 1.00 98.56 198 LEU A O 1
ATOM 1506 N N . LEU A 1 199 ? 2.855 -1.549 0.652 1.00 98.56 199 LEU A N 1
ATOM 1507 C CA . LEU A 1 199 ? 3.163 -2.457 -0.441 1.00 98.56 199 LEU A CA 1
ATOM 1508 C C . LEU A 1 199 ? 2.956 -1.685 -1.747 1.00 98.56 199 LEU A C 1
ATOM 1510 O O . LEU A 1 199 ? 1.823 -1.448 -2.173 1.00 98.56 199 LEU A O 1
ATOM 1514 N N . GLY A 1 200 ? 4.053 -1.202 -2.322 1.00 98.06 200 GLY A N 1
ATOM 1515 C CA . GLY A 1 200 ? 4.055 -0.583 -3.638 1.00 98.06 200 GLY A CA 1
ATOM 1516 C C . GLY A 1 200 ? 4.152 -1.665 -4.702 1.00 98.06 200 GLY A C 1
ATOM 1517 O O . GLY A 1 200 ? 5.190 -2.302 -4.802 1.00 98.06 200 GLY A O 1
ATOM 1518 N N . MET A 1 201 ? 3.090 -1.877 -5.466 1.00 97.38 201 MET A N 1
ATOM 1519 C CA . MET A 1 201 ? 3.016 -2.926 -6.483 1.00 97.38 201 MET A CA 1
ATOM 1520 C C . MET A 1 201 ? 2.883 -2.238 -7.839 1.00 97.38 201 MET A C 1
ATOM 1522 O O . MET A 1 201 ? 1.840 -1.649 -8.130 1.00 97.38 201 MET A O 1
ATOM 1526 N N . ASP A 1 202 ? 3.957 -2.211 -8.625 1.00 94.69 202 ASP A N 1
ATOM 1527 C CA . ASP A 1 202 ? 3.973 -1.511 -9.914 1.00 94.69 202 ASP A CA 1
ATOM 1528 C C . ASP A 1 202 ? 2.995 -2.164 -10.898 1.00 94.69 202 ASP A C 1
ATOM 1530 O O . ASP A 1 202 ? 2.927 -3.391 -10.984 1.00 94.69 202 ASP A O 1
ATOM 1534 N N . ALA A 1 203 ? 2.236 -1.346 -11.628 1.00 91.88 203 ALA A N 1
ATOM 1535 C CA . ALA A 1 203 ? 1.349 -1.792 -12.703 1.00 91.88 203 ALA A CA 1
ATOM 1536 C C . ALA A 1 203 ? 0.224 -2.797 -12.349 1.00 91.88 203 ALA A C 1
ATOM 1538 O O . ALA A 1 203 ? -0.124 -3.664 -13.163 1.00 91.88 203 ALA A O 1
ATOM 1539 N N . LEU A 1 204 ? -0.391 -2.684 -11.169 1.00 94.00 204 LEU A N 1
ATOM 1540 C CA . LEU A 1 204 ? -1.656 -3.362 -10.883 1.00 94.00 204 LEU A CA 1
ATOM 1541 C C . LEU A 1 204 ? -2.813 -2.590 -11.517 1.00 94.00 204 LEU A C 1
ATOM 1543 O O . LEU A 1 204 ? -3.222 -1.530 -11.042 1.00 94.00 204 LEU A O 1
ATOM 1547 N N . ASP A 1 205 ? -3.347 -3.175 -12.579 1.00 89.75 205 ASP A N 1
ATOM 1548 C CA . ASP A 1 205 ? -4.517 -2.704 -13.297 1.00 89.75 205 ASP A CA 1
ATOM 1549 C C . ASP A 1 205 ? -5.791 -2.917 -12.473 1.00 89.75 205 ASP A C 1
ATOM 1551 O O . ASP A 1 205 ? -6.048 -4.018 -11.984 1.00 89.75 205 ASP A O 1
ATOM 1555 N N . ASP A 1 206 ? -6.581 -1.853 -12.308 1.00 90.94 206 ASP A N 1
ATOM 1556 C CA . ASP A 1 206 ? -7.786 -1.865 -11.471 1.00 90.94 206 ASP A CA 1
ATOM 1557 C C . ASP A 1 206 ? -8.858 -2.818 -12.021 1.00 90.94 206 ASP A C 1
ATOM 1559 O O . ASP A 1 206 ? -9.455 -3.584 -11.260 1.00 90.94 206 ASP A O 1
ATOM 1563 N N . ASP A 1 207 ? -9.076 -2.832 -13.339 1.00 87.31 207 ASP A N 1
ATOM 1564 C CA . ASP A 1 207 ? -10.095 -3.682 -13.960 1.00 87.31 207 ASP A CA 1
ATOM 1565 C C . ASP A 1 207 ? -9.693 -5.164 -13.854 1.00 87.31 207 ASP A C 1
ATOM 1567 O O . ASP A 1 207 ? -10.459 -5.976 -13.323 1.00 87.31 207 ASP A O 1
ATOM 1571 N N . LEU A 1 208 ? -8.460 -5.516 -14.249 1.00 87.25 208 LEU A N 1
ATOM 1572 C CA . LEU A 1 208 ? -7.958 -6.889 -14.121 1.00 87.25 208 LEU A CA 1
ATOM 1573 C C . LEU A 1 208 ? -7.936 -7.360 -12.660 1.00 87.25 208 LEU A C 1
ATOM 1575 O O . LEU A 1 208 ? -8.290 -8.509 -12.382 1.00 87.25 208 LEU A O 1
ATOM 1579 N N . LEU A 1 209 ? -7.540 -6.499 -11.714 1.00 93.94 209 LEU A N 1
ATOM 1580 C CA . LEU A 1 209 ? -7.546 -6.839 -10.291 1.00 93.94 209 LEU A CA 1
ATOM 1581 C C . LEU A 1 209 ? -8.960 -7.226 -9.837 1.00 93.94 209 LEU A C 1
ATOM 1583 O O . LEU A 1 209 ? -9.138 -8.282 -9.225 1.00 93.94 209 LEU A O 1
ATOM 1587 N N . ASN A 1 210 ? -9.964 -6.399 -10.140 1.00 92.38 210 ASN A N 1
ATOM 1588 C CA . ASN A 1 210 ? -11.346 -6.661 -9.739 1.00 92.38 210 ASN A CA 1
ATOM 1589 C C . ASN A 1 210 ? -11.912 -7.921 -10.405 1.00 92.38 210 ASN A C 1
ATOM 1591 O O . ASN A 1 210 ? -12.552 -8.726 -9.723 1.00 92.38 210 ASN A O 1
ATOM 1595 N N . ASP A 1 211 ? -11.619 -8.148 -11.687 1.00 88.81 211 ASP A N 1
ATOM 1596 C CA . ASP A 1 211 ? -12.044 -9.363 -12.381 1.00 88.81 211 ASP A CA 1
ATOM 1597 C C . ASP A 1 211 ? -11.441 -10.622 -11.737 1.00 88.81 211 ASP A C 1
ATOM 1599 O O . ASP A 1 211 ? -12.145 -11.607 -11.502 1.00 88.81 211 ASP A O 1
ATOM 1603 N N . LEU A 1 212 ? -10.153 -10.596 -11.379 1.00 89.69 212 LEU A N 1
ATOM 1604 C CA . LEU A 1 212 ? -9.496 -11.718 -10.704 1.00 89.69 212 LEU A CA 1
ATOM 1605 C C . LEU A 1 212 ? -10.021 -11.936 -9.274 1.00 89.69 212 LEU A C 1
ATOM 1607 O O . LEU A 1 212 ? -10.159 -13.085 -8.839 1.00 89.69 212 LEU A O 1
ATOM 1611 N N . ILE A 1 213 ? -10.372 -10.871 -8.548 1.00 94.44 213 ILE A N 1
ATOM 1612 C CA . ILE A 1 213 ? -11.068 -10.985 -7.257 1.00 94.44 213 ILE A CA 1
ATOM 1613 C C . ILE A 1 213 ? -12.416 -11.698 -7.445 1.00 94.44 213 ILE A C 1
ATOM 1615 O O . ILE A 1 213 ? -12.724 -12.637 -6.707 1.00 94.44 213 ILE A O 1
ATOM 1619 N N . ASP A 1 214 ? -13.209 -11.293 -8.437 1.00 90.62 214 ASP A N 1
ATOM 1620 C CA . ASP A 1 214 ? -14.539 -11.855 -8.696 1.00 90.62 214 ASP A CA 1
ATOM 1621 C C . ASP A 1 214 ? -14.484 -13.303 -9.211 1.00 90.62 214 ASP A C 1
ATOM 1623 O O . ASP A 1 214 ? -15.389 -14.101 -8.942 1.00 90.62 214 ASP A O 1
ATOM 1627 N N . MET A 1 215 ? -13.390 -13.682 -9.878 1.00 86.25 215 MET A N 1
ATOM 1628 C CA . MET A 1 215 ? -13.081 -15.072 -10.229 1.00 86.25 215 MET A CA 1
ATOM 1629 C C . MET A 1 215 ? -12.620 -15.919 -9.028 1.00 86.25 215 MET A C 1
ATOM 1631 O O . MET A 1 215 ? -12.555 -17.145 -9.136 1.00 86.25 215 MET A O 1
ATOM 1635 N N . GLY A 1 216 ? -12.352 -15.301 -7.872 1.00 89.31 216 GLY A N 1
ATOM 1636 C CA . GLY A 1 216 ? -11.879 -15.975 -6.661 1.00 89.31 216 GLY A CA 1
ATOM 1637 C C . GLY A 1 216 ? -10.381 -16.289 -6.666 1.00 89.31 216 GLY A C 1
ATOM 1638 O O . GLY A 1 216 ? -9.945 -17.160 -5.914 1.00 89.31 216 GLY A O 1
ATOM 1639 N N . GLU A 1 217 ? -9.606 -15.602 -7.508 1.00 87.38 217 GLU A N 1
ATOM 1640 C CA . GLU A 1 217 ? -8.167 -15.826 -7.686 1.00 87.38 217 GLU A CA 1
ATOM 1641 C C . GLU A 1 217 ? -7.308 -15.051 -6.679 1.00 87.38 217 GLU A C 1
ATOM 1643 O O . GLU A 1 217 ? -6.208 -15.494 -6.351 1.00 87.38 217 GLU A O 1
ATOM 1648 N N . LEU A 1 218 ? -7.819 -13.925 -6.162 1.00 96.19 218 LEU A N 1
ATOM 1649 C CA . LEU A 1 218 ? -7.101 -13.008 -5.266 1.00 96.19 218 LEU A CA 1
ATOM 1650 C C . LEU A 1 218 ? -7.828 -12.869 -3.912 1.00 96.19 218 LEU A C 1
ATOM 1652 O O . LEU A 1 218 ? -8.510 -11.870 -3.659 1.00 96.19 218 LEU A O 1
ATOM 1656 N N . PRO A 1 219 ? -7.775 -13.895 -3.040 1.00 93.12 219 PRO A N 1
ATOM 1657 C CA . PRO A 1 219 ? -8.550 -13.923 -1.800 1.00 93.12 219 PRO A CA 1
ATOM 1658 C C . PRO A 1 219 ? -8.148 -12.849 -0.778 1.00 93.12 219 PRO A C 1
ATOM 1660 O O . PRO A 1 219 ? -8.990 -12.447 0.028 1.00 93.12 219 PRO A O 1
ATOM 1663 N N . ASN A 1 220 ? -6.901 -12.372 -0.771 1.00 97.38 220 ASN A N 1
ATOM 1664 C CA . ASN A 1 220 ? -6.460 -11.348 0.180 1.00 97.38 220 ASN A CA 1
ATOM 1665 C C . ASN A 1 220 ? -6.837 -9.940 -0.290 1.00 97.38 220 ASN A C 1
ATOM 1667 O O . ASN A 1 220 ? -7.251 -9.115 0.525 1.00 97.38 220 ASN A O 1
ATOM 1671 N N . PHE A 1 221 ? -6.803 -9.678 -1.596 1.00 98.38 221 PHE A N 1
ATOM 1672 C CA . PHE A 1 221 ? -7.407 -8.480 -2.175 1.00 98.38 221 PHE A CA 1
ATOM 1673 C C . PHE A 1 221 ? -8.931 -8.476 -2.020 1.00 98.38 221 PHE A C 1
ATOM 1675 O O . PHE A 1 221 ? -9.496 -7.437 -1.684 1.00 98.38 221 PHE A O 1
ATOM 1682 N N . ALA A 1 222 ? -9.597 -9.632 -2.145 1.00 96.62 222 ALA A N 1
ATOM 1683 C CA . ALA A 1 222 ? -11.013 -9.765 -1.793 1.00 96.62 222 ALA A CA 1
ATOM 1684 C C . ALA A 1 222 ? -11.257 -9.360 -0.329 1.00 96.62 222 ALA A C 1
ATOM 1686 O O . ALA A 1 222 ? -12.159 -8.580 -0.032 1.00 96.62 222 ALA A O 1
ATOM 1687 N N . ARG A 1 223 ? -10.392 -9.818 0.587 1.00 93.62 223 ARG A N 1
ATOM 1688 C CA . ARG A 1 223 ? -10.438 -9.430 2.003 1.00 93.62 223 ARG A CA 1
ATOM 1689 C C . ARG A 1 223 ? -10.213 -7.930 2.200 1.00 93.62 223 ARG A C 1
ATOM 1691 O O . ARG A 1 223 ? -10.922 -7.319 2.991 1.00 93.62 223 ARG A O 1
ATOM 1698 N N . MET A 1 224 ? -9.277 -7.315 1.476 1.00 97.31 224 MET A N 1
ATOM 1699 C CA . MET A 1 224 ? -9.070 -5.861 1.504 1.00 97.31 224 MET A CA 1
ATOM 1700 C C . MET A 1 224 ? -10.307 -5.096 1.022 1.00 97.31 224 MET A C 1
ATOM 1702 O O . MET A 1 224 ? -10.710 -4.134 1.671 1.00 97.31 224 MET A O 1
ATOM 1706 N N . ARG A 1 225 ? -10.926 -5.544 -0.075 1.00 94.62 225 ARG A N 1
ATOM 1707 C CA . ARG A 1 225 ? -12.156 -4.962 -0.626 1.00 94.62 225 ARG A CA 1
ATOM 1708 C C . ARG A 1 225 ? -13.318 -5.033 0.364 1.00 94.62 225 ARG A C 1
ATOM 1710 O O . ARG A 1 225 ? -14.034 -4.051 0.545 1.00 94.62 225 ARG A O 1
ATOM 1717 N N . ASP A 1 226 ? -13.495 -6.183 1.006 1.00 89.38 226 ASP A N 1
ATOM 1718 C CA . ASP A 1 226 ? -14.668 -6.457 1.837 1.00 89.38 226 ASP A CA 1
ATOM 1719 C C . ASP A 1 226 ? -14.501 -5.925 3.275 1.00 89.38 226 ASP A C 1
ATOM 1721 O O . ASP A 1 226 ? -15.446 -5.401 3.869 1.00 89.38 226 ASP A O 1
ATOM 1725 N N . GLU A 1 227 ? -13.295 -6.017 3.843 1.00 88.38 227 GLU A N 1
ATOM 1726 C CA . GLU A 1 227 ? -13.002 -5.665 5.242 1.00 88.38 227 GLU A CA 1
ATOM 1727 C C . GLU A 1 227 ? -12.257 -4.332 5.408 1.00 88.38 227 GLU A C 1
ATOM 1729 O O . GLU A 1 227 ? -12.017 -3.904 6.541 1.00 88.38 227 GLU A O 1
ATOM 1734 N N . GLY A 1 228 ? -11.889 -3.676 4.310 1.00 92.81 228 GLY A N 1
ATOM 1735 C CA . GLY A 1 228 ? -11.152 -2.416 4.295 1.00 92.81 228 GLY A CA 1
ATOM 1736 C C . GLY A 1 228 ? -11.643 -1.474 3.199 1.00 92.81 228 GLY A C 1
ATOM 1737 O O . GLY A 1 228 ? -12.843 -1.380 2.927 1.00 92.81 228 GLY A O 1
ATOM 1738 N N . TYR A 1 229 ? -10.694 -0.762 2.601 1.00 96.56 229 TYR A N 1
ATOM 1739 C CA . TYR A 1 229 ? -10.899 0.109 1.458 1.00 96.56 229 TYR A CA 1
ATOM 1740 C C . TYR A 1 229 ? -10.116 -0.438 0.269 1.00 96.56 229 TYR A C 1
ATOM 1742 O O . TYR A 1 229 ? -8.917 -0.682 0.391 1.00 96.56 229 TYR A O 1
ATOM 1750 N N . LEU A 1 230 ? -10.767 -0.571 -0.881 1.00 97.50 230 LEU A N 1
ATOM 1751 C CA . LEU A 1 230 ? -10.109 -0.824 -2.161 1.00 97.50 230 LEU A CA 1
ATOM 1752 C C . LEU A 1 230 ? -10.749 0.091 -3.201 1.00 97.50 230 LEU A C 1
ATOM 1754 O O . LEU A 1 230 ? -11.964 0.051 -3.399 1.00 97.50 230 LEU A O 1
ATOM 1758 N N . GLY A 1 231 ? -9.952 0.963 -3.803 1.00 95.44 231 GLY A N 1
ATOM 1759 C CA . GLY A 1 231 ? -10.423 1.971 -4.738 1.00 95.44 231 GLY A CA 1
ATOM 1760 C C . GLY A 1 231 ? -9.452 2.208 -5.883 1.00 95.44 231 GLY A C 1
ATOM 1761 O O . GLY A 1 231 ? -8.297 1.782 -5.852 1.00 95.44 231 GLY A O 1
ATOM 1762 N N . THR A 1 232 ? -9.941 2.937 -6.877 1.00 96.69 232 THR A N 1
ATOM 1763 C CA . THR A 1 232 ? -9.201 3.266 -8.089 1.00 96.69 232 THR A CA 1
ATOM 1764 C C . THR A 1 232 ? -8.289 4.462 -7.838 1.00 96.69 232 THR A C 1
ATOM 1766 O O . THR A 1 232 ? -8.724 5.515 -7.354 1.00 96.69 232 THR A O 1
ATOM 1769 N N . LEU A 1 233 ? -7.026 4.341 -8.229 1.00 97.19 233 LEU A N 1
ATOM 1770 C CA . LEU A 1 233 ? -6.070 5.437 -8.231 1.00 97.19 233 LEU A CA 1
ATOM 1771 C C . LEU A 1 233 ? -5.933 6.011 -9.640 1.00 97.19 233 LEU A C 1
ATOM 1773 O O . LEU A 1 233 ? -5.544 5.323 -10.571 1.00 97.19 233 LEU A O 1
ATOM 1777 N N . GLN A 1 234 ? -6.226 7.298 -9.797 1.00 95.44 234 GLN A N 1
ATOM 1778 C CA . GLN A 1 234 ? -6.069 8.035 -11.046 1.00 95.44 234 GLN A CA 1
ATOM 1779 C C . GLN A 1 234 ? -4.649 8.599 -11.154 1.00 95.44 234 GLN A C 1
ATOM 1781 O O . GLN A 1 234 ? -4.233 9.457 -10.363 1.00 95.44 234 GLN A O 1
ATOM 1786 N N . SER A 1 235 ? -3.924 8.119 -12.157 1.00 91.44 235 SER A N 1
ATOM 1787 C CA . SER A 1 235 ? -2.568 8.531 -12.498 1.00 91.44 235 SER A CA 1
ATOM 1788 C C . SER A 1 235 ? -2.537 9.787 -13.368 1.00 91.44 235 SER A C 1
ATOM 1790 O O . SER A 1 235 ? -3.542 10.207 -13.950 1.00 91.44 235 SER A O 1
ATOM 1792 N N . GLU A 1 236 ? -1.358 10.399 -13.484 1.00 84.56 236 GLU A N 1
ATOM 1793 C CA . GLU A 1 236 ? -1.141 11.591 -14.303 1.00 84.56 236 GLU A CA 1
ATOM 1794 C C . GLU A 1 236 ? -0.116 11.329 -15.408 1.00 84.56 236 GLU A C 1
ATOM 1796 O O . GLU A 1 236 ? 0.992 10.854 -15.166 1.00 84.56 236 GLU A O 1
ATOM 1801 N N . ALA A 1 237 ? -0.485 11.675 -16.645 1.00 78.94 237 ALA A N 1
ATOM 1802 C CA . ALA A 1 237 ? 0.398 11.535 -17.793 1.00 78.94 237 ALA A CA 1
ATOM 1803 C C . ALA A 1 237 ? 1.544 12.572 -17.761 1.00 78.94 237 ALA A C 1
ATOM 1805 O O . ALA A 1 237 ? 1.297 13.743 -17.461 1.00 78.94 237 ALA A O 1
ATOM 1806 N N . PRO A 1 238 ? 2.767 12.213 -18.195 1.00 76.94 238 PRO A N 1
ATOM 1807 C CA . PRO A 1 238 ? 3.157 10.921 -18.770 1.00 76.94 238 PRO A CA 1
ATOM 1808 C C . PRO A 1 238 ? 3.298 9.818 -17.710 1.00 76.94 238 PRO A C 1
ATOM 1810 O O . PRO A 1 238 ? 3.921 10.056 -16.686 1.00 76.94 238 PRO A O 1
ATOM 1813 N N . TYR A 1 239 ? 2.782 8.612 -17.975 1.00 80.75 239 TYR A N 1
ATOM 1814 C CA . TYR A 1 239 ? 2.830 7.470 -17.045 1.00 80.75 239 TYR A CA 1
ATOM 1815 C C . TYR A 1 239 ? 4.240 6.876 -16.962 1.00 80.75 239 TYR A C 1
ATOM 1817 O O . TYR A 1 239 ? 4.544 5.826 -17.511 1.00 80.75 239 TYR A O 1
ATOM 1825 N N . PHE A 1 240 ? 5.153 7.643 -16.382 1.00 83.19 240 PHE A N 1
ATOM 1826 C CA . PHE A 1 240 ? 6.513 7.230 -16.112 1.00 83.19 240 PHE A CA 1
ATOM 1827 C C . PHE A 1 240 ? 6.609 6.886 -14.633 1.00 83.19 240 PHE A C 1
ATOM 1829 O O . PHE A 1 240 ? 6.580 7.793 -13.796 1.00 83.19 240 PHE A O 1
ATOM 1836 N N . SER A 1 241 ? 6.846 5.616 -14.320 1.00 87.06 241 SER A N 1
ATOM 1837 C CA . SER A 1 241 ? 7.093 5.126 -12.962 1.00 87.06 241 SER A CA 1
ATOM 1838 C C . SER A 1 241 ? 8.082 6.003 -12.161 1.00 87.06 241 SER A C 1
ATOM 1840 O O . SER A 1 241 ? 7.754 6.373 -11.034 1.00 87.06 241 SER A O 1
ATOM 1842 N N . PRO A 1 242 ? 9.236 6.498 -12.683 1.00 87.19 242 PRO A N 1
ATOM 1843 C CA . PRO A 1 242 ? 10.129 7.342 -11.872 1.00 87.19 242 PRO A CA 1
ATOM 1844 C C . PRO A 1 242 ? 9.488 8.665 -11.449 1.00 87.19 242 PRO A C 1
ATOM 1846 O O . PRO A 1 242 ? 9.813 9.210 -10.394 1.00 87.19 242 PRO A O 1
ATOM 1849 N N . MET A 1 243 ? 8.579 9.193 -12.266 1.00 91.31 243 MET A N 1
ATOM 1850 C CA . MET A 1 243 ? 7.841 10.411 -11.968 1.00 91.31 243 MET A CA 1
ATOM 1851 C C . MET A 1 243 ? 6.783 10.142 -10.894 1.00 91.31 243 MET A C 1
ATOM 1853 O O . MET A 1 243 ? 6.751 10.844 -9.884 1.00 91.31 243 MET A O 1
ATOM 1857 N N . ILE A 1 244 ? 5.971 9.098 -11.074 1.00 94.69 244 ILE A N 1
ATOM 1858 C CA . ILE A 1 244 ? 4.831 8.810 -10.196 1.00 94.69 244 ILE A CA 1
ATOM 1859 C C . ILE A 1 244 ? 5.292 8.276 -8.833 1.00 94.69 244 ILE A C 1
ATOM 1861 O O . ILE A 1 244 ? 4.871 8.803 -7.804 1.00 94.69 244 ILE A O 1
ATOM 1865 N N . TRP A 1 245 ? 6.245 7.340 -8.779 1.00 96.50 245 TRP A N 1
ATOM 1866 C CA . TRP A 1 245 ? 6.802 6.851 -7.507 1.00 96.50 245 TRP A CA 1
ATOM 1867 C C . TRP A 1 245 ? 7.547 7.940 -6.724 1.00 96.50 245 TRP A C 1
ATOM 1869 O O . TRP A 1 245 ? 7.566 7.919 -5.488 1.00 96.50 245 TRP A O 1
ATOM 1879 N N . THR A 1 246 ? 8.105 8.946 -7.411 1.00 96.62 246 THR A N 1
ATOM 1880 C CA . THR A 1 246 ? 8.637 10.144 -6.743 1.00 96.62 246 THR A CA 1
ATOM 1881 C C . THR A 1 246 ? 7.512 11.049 -6.233 1.00 96.62 246 THR A C 1
ATOM 1883 O O . THR A 1 246 ? 7.630 11.600 -5.135 1.00 96.62 246 THR A O 1
ATOM 1886 N N . THR A 1 247 ? 6.398 11.171 -6.961 1.00 97.75 247 THR A N 1
ATOM 1887 C CA . THR A 1 247 ? 5.192 11.863 -6.477 1.00 97.75 247 THR A CA 1
ATOM 1888 C C . THR A 1 247 ? 4.651 11.190 -5.216 1.00 97.75 247 THR A C 1
ATOM 1890 O O . THR A 1 247 ? 4.427 11.879 -4.224 1.00 97.75 247 THR A O 1
ATOM 1893 N N . PHE A 1 248 ? 4.552 9.858 -5.171 1.00 98.19 248 PHE A N 1
ATOM 1894 C CA . PHE A 1 248 ? 4.169 9.126 -3.959 1.00 98.19 248 PHE A CA 1
ATOM 1895 C C . PHE A 1 248 ? 5.133 9.355 -2.796 1.00 98.19 248 PHE A C 1
ATOM 1897 O O . PHE A 1 248 ? 4.704 9.601 -1.669 1.00 98.19 248 PHE A O 1
ATOM 1904 N N . ALA A 1 249 ? 6.440 9.332 -3.063 1.00 97.88 249 ALA A N 1
ATOM 1905 C CA . ALA A 1 249 ? 7.449 9.535 -2.032 1.00 97.88 249 ALA A CA 1
ATOM 1906 C C . ALA A 1 249 ? 7.407 10.944 -1.416 1.00 97.88 249 ALA A C 1
ATOM 1908 O O . ALA A 1 249 ? 7.768 11.112 -0.252 1.00 97.88 249 ALA A O 1
ATOM 1909 N N . THR A 1 250 ? 7.003 11.958 -2.184 1.00 97.38 250 THR A N 1
ATOM 1910 C CA . THR A 1 250 ? 7.165 13.380 -1.824 1.00 97.38 250 THR A CA 1
ATOM 1911 C C . THR A 1 250 ? 5.848 14.111 -1.584 1.00 97.38 250 THR A C 1
ATOM 1913 O O . THR A 1 250 ? 5.831 15.141 -0.914 1.00 97.38 250 THR A O 1
ATOM 1916 N N . GLY A 1 251 ? 4.739 13.596 -2.118 1.00 97.31 251 GLY A N 1
ATOM 1917 C CA . GLY A 1 251 ? 3.449 14.280 -2.168 1.00 97.31 251 GLY A CA 1
ATOM 1918 C C . GLY A 1 251 ? 3.461 15.503 -3.085 1.00 97.31 251 GLY A C 1
ATOM 1919 O O . GLY A 1 251 ? 2.627 16.387 -2.905 1.00 97.31 251 GLY A O 1
ATOM 1920 N N . LYS A 1 252 ? 4.423 15.596 -4.014 1.00 96.38 252 LYS A N 1
ATOM 1921 C CA . LYS A 1 252 ? 4.656 16.765 -4.872 1.00 96.38 252 LYS A CA 1
ATOM 1922 C C . LYS A 1 252 ? 4.463 16.442 -6.351 1.00 96.38 252 LYS A C 1
ATOM 1924 O O . LYS A 1 252 ? 4.773 15.328 -6.748 1.00 96.38 252 LYS A O 1
ATOM 1929 N N . PRO A 1 253 ? 4.030 17.408 -7.176 1.00 95.12 253 PRO A N 1
ATOM 1930 C CA . PRO A 1 253 ? 4.049 17.274 -8.630 1.00 95.12 253 PRO A CA 1
ATOM 1931 C C . PRO A 1 253 ? 5.457 17.145 -9.218 1.00 95.12 253 PRO A C 1
ATOM 1933 O O . PRO A 1 253 ? 6.455 17.562 -8.619 1.00 95.12 253 PRO A O 1
ATOM 1936 N N . ALA A 1 254 ? 5.524 16.620 -10.441 1.00 92.94 254 ALA A N 1
ATOM 1937 C CA . ALA A 1 254 ? 6.774 16.310 -11.126 1.00 92.94 254 ALA A CA 1
ATOM 1938 C C . ALA A 1 254 ? 7.694 17.513 -11.372 1.00 92.94 254 ALA A C 1
ATOM 1940 O O . ALA A 1 254 ? 8.921 17.419 -11.258 1.00 92.94 254 ALA A O 1
ATOM 1941 N N . ASP A 1 255 ? 7.114 18.664 -11.700 1.00 91.25 255 ASP A N 1
ATOM 1942 C CA . ASP A 1 255 ? 7.839 19.912 -11.928 1.00 91.25 255 ASP A CA 1
ATOM 1943 C C . ASP A 1 255 ? 8.424 20.501 -10.631 1.00 91.25 255 ASP A C 1
ATOM 1945 O O . ASP A 1 255 ? 9.527 21.072 -10.657 1.00 91.25 255 ASP A O 1
ATOM 1949 N N . GLU A 1 256 ? 7.746 20.288 -9.499 1.00 93.12 256 GLU A N 1
ATOM 1950 C CA . GLU A 1 256 ? 8.235 20.621 -8.160 1.00 93.12 256 GLU A CA 1
ATOM 1951 C C . GLU A 1 256 ? 9.345 19.669 -7.704 1.00 93.12 256 GLU A C 1
ATOM 1953 O O . GLU A 1 256 ? 10.437 20.132 -7.364 1.00 93.12 256 GLU A O 1
ATOM 1958 N N . HIS A 1 257 ? 9.125 18.348 -7.747 1.00 93.25 257 HIS A N 1
ATOM 1959 C CA . HIS A 1 257 ? 10.130 17.393 -7.273 1.00 93.25 257 HIS A CA 1
ATOM 1960 C C . HIS A 1 257 ? 11.308 17.192 -8.230 1.00 93.25 257 HIS A C 1
ATOM 1962 O O . HIS A 1 257 ? 12.365 16.731 -7.808 1.00 93.25 257 HIS A O 1
ATOM 1968 N N . GLY A 1 258 ? 11.182 17.569 -9.504 1.00 90.62 258 GLY A N 1
ATOM 1969 C CA . GLY A 1 258 ? 12.279 17.629 -10.476 1.00 90.62 258 GLY A CA 1
ATOM 1970 C C . GLY A 1 258 ? 12.510 16.358 -11.300 1.00 90.62 258 GLY A C 1
ATOM 1971 O O . GLY A 1 258 ? 13.054 16.455 -12.401 1.00 90.62 258 GLY A O 1
ATOM 1972 N N . ILE A 1 259 ? 12.066 15.193 -10.826 1.00 90.69 259 ILE A N 1
ATOM 1973 C CA . ILE A 1 259 ? 12.063 13.941 -11.603 1.00 90.69 259 ILE A CA 1
ATOM 1974 C C . ILE A 1 259 ? 10.906 13.956 -12.613 1.00 90.69 259 ILE A C 1
ATOM 1976 O O . ILE A 1 259 ? 9.750 13.868 -12.231 1.00 90.69 259 ILE A O 1
ATOM 1980 N N . THR A 1 260 ? 11.201 14.100 -13.905 1.00 87.00 260 THR A N 1
ATOM 1981 C CA . THR A 1 260 ? 10.177 14.279 -14.965 1.00 87.00 260 THR A CA 1
ATOM 1982 C C . THR A 1 260 ? 10.277 13.254 -16.098 1.00 87.00 260 THR A C 1
ATOM 1984 O O . THR A 1 260 ? 9.461 13.254 -17.015 1.00 87.00 260 THR A O 1
ATOM 1987 N N . ALA A 1 261 ? 11.296 12.396 -16.061 1.00 83.25 261 ALA A N 1
ATOM 1988 C CA . ALA A 1 261 ? 11.566 11.353 -17.043 1.00 83.25 261 ALA A CA 1
ATOM 1989 C C . ALA A 1 261 ? 12.556 10.339 -16.448 1.00 83.25 261 ALA A C 1
ATOM 1991 O O . ALA A 1 261 ? 13.150 10.591 -15.404 1.00 83.25 261 ALA A O 1
ATOM 1992 N N . PHE A 1 262 ? 12.817 9.237 -17.149 1.00 80.69 262 PHE A N 1
ATOM 1993 C CA . PHE A 1 262 ? 13.894 8.306 -16.782 1.00 80.69 262 PHE A CA 1
ATOM 1994 C C . PHE A 1 262 ? 15.295 8.917 -16.939 1.00 80.69 262 PHE A C 1
ATOM 1996 O O . PHE A 1 262 ? 16.244 8.548 -16.248 1.00 80.69 262 PHE A O 1
ATOM 2003 N N . THR A 1 263 ? 15.449 9.858 -17.875 1.00 82.75 263 THR A N 1
ATOM 2004 C CA . THR A 1 263 ? 16.757 10.375 -18.290 1.00 82.75 263 THR A CA 1
ATOM 2005 C C . THR A 1 263 ? 16.717 11.875 -18.533 1.00 82.75 263 THR A C 1
ATOM 2007 O O . THR A 1 263 ? 15.666 12.462 -18.796 1.00 82.75 263 THR A O 1
ATOM 2010 N N . ARG A 1 264 ? 17.891 12.499 -18.498 1.00 83.06 264 ARG A N 1
ATOM 2011 C CA . ARG A 1 264 ? 18.122 13.871 -18.952 1.00 83.06 264 ARG A CA 1
ATOM 2012 C C . ARG A 1 264 ? 19.173 13.900 -20.048 1.00 83.06 264 ARG A C 1
ATOM 2014 O O . ARG A 1 264 ? 20.017 13.016 -20.154 1.00 83.06 264 ARG A O 1
ATOM 2021 N N . THR A 1 265 ? 19.189 14.977 -20.821 1.00 82.62 265 THR A N 1
ATOM 2022 C CA . THR A 1 265 ? 20.346 15.302 -21.658 1.00 82.62 265 THR A CA 1
ATOM 2023 C C . THR A 1 265 ? 21.308 16.180 -20.869 1.00 82.62 265 THR A C 1
ATOM 2025 O O . THR A 1 265 ? 20.934 17.264 -20.419 1.00 82.62 265 THR A O 1
ATOM 2028 N N . ASN A 1 266 ? 22.557 15.741 -20.725 1.00 78.94 266 ASN A N 1
ATOM 2029 C CA . ASN A 1 266 ? 23.619 16.557 -20.158 1.00 78.94 266 ASN A CA 1
ATOM 2030 C C . ASN A 1 266 ? 23.834 17.798 -21.048 1.00 78.94 266 ASN A C 1
ATOM 2032 O O . ASN A 1 266 ? 24.156 17.652 -22.231 1.00 78.94 266 ASN A O 1
ATOM 2036 N N . PRO A 1 267 ? 23.685 19.022 -20.514 1.00 76.25 267 PRO A N 1
ATOM 2037 C CA . PRO A 1 267 ? 23.758 20.239 -21.319 1.00 76.25 267 PRO A CA 1
ATOM 2038 C C . PRO A 1 267 ? 25.169 20.546 -21.847 1.00 76.25 267 PRO A C 1
ATOM 2040 O O . PRO A 1 267 ? 25.303 21.282 -22.823 1.00 76.25 267 PRO A O 1
ATOM 2043 N N . GLU A 1 268 ? 26.218 20.006 -21.224 1.00 79.50 268 GLU A N 1
ATOM 2044 C CA . GLU A 1 268 ? 27.615 20.224 -21.617 1.00 79.50 268 GLU A CA 1
ATOM 2045 C C . GLU A 1 268 ? 28.086 19.203 -22.655 1.00 79.50 268 GLU A C 1
ATOM 2047 O O . GLU A 1 268 ? 28.769 19.559 -23.617 1.00 79.50 268 GLU A O 1
ATOM 2052 N N . THR A 1 269 ? 27.729 17.930 -22.468 1.00 81.56 269 THR A N 1
ATOM 2053 C CA . THR A 1 269 ? 28.204 16.830 -23.324 1.00 81.56 269 THR A CA 1
ATOM 2054 C C . THR A 1 269 ? 27.201 16.429 -24.403 1.00 81.56 269 THR A C 1
ATOM 2056 O O . THR A 1 269 ? 27.580 15.777 -25.376 1.00 81.56 269 THR A O 1
ATOM 2059 N N . GLY A 1 270 ? 25.926 16.796 -24.244 1.00 81.19 270 GLY A N 1
ATOM 2060 C CA . GLY A 1 270 ? 24.822 16.360 -25.098 1.00 81.19 270 GLY A CA 1
ATOM 2061 C C . GLY A 1 270 ? 24.467 14.877 -24.954 1.00 81.19 270 GLY A C 1
ATOM 2062 O O . GLY A 1 270 ? 23.653 14.380 -25.729 1.00 81.19 270 GLY A O 1
ATOM 2063 N N . ARG A 1 271 ? 25.083 14.151 -24.012 1.00 80.69 271 ARG A N 1
ATOM 2064 C CA . ARG A 1 271 ? 24.814 12.724 -23.780 1.00 80.69 271 ARG A CA 1
ATOM 2065 C C . ARG A 1 271 ? 23.575 12.544 -22.910 1.00 80.69 271 ARG A C 1
ATOM 2067 O O . ARG A 1 271 ? 23.273 13.395 -22.078 1.00 80.69 271 ARG A O 1
ATOM 2074 N N . LEU A 1 272 ? 22.872 11.435 -23.115 1.00 79.94 272 LEU A N 1
ATOM 2075 C CA . LEU A 1 272 ? 21.789 11.012 -22.234 1.00 79.94 272 LEU A CA 1
ATOM 2076 C C . LEU A 1 272 ? 22.379 10.479 -20.919 1.00 79.94 272 LEU A C 1
ATOM 2078 O O . LEU A 1 272 ? 23.373 9.755 -20.955 1.00 79.94 272 LEU A O 1
ATOM 2082 N N . GLU A 1 273 ? 21.771 10.826 -19.791 1.00 80.44 273 GLU A N 1
ATOM 2083 C CA . GLU A 1 273 ? 22.142 10.360 -18.450 1.00 80.44 273 GLU A CA 1
ATOM 2084 C C . GLU A 1 273 ? 20.882 9.924 -17.693 1.00 80.44 273 GLU A C 1
ATOM 2086 O O . GLU A 1 273 ? 19.878 10.644 -17.761 1.00 80.44 273 GLU A O 1
ATOM 2091 N N . PRO A 1 274 ? 20.905 8.790 -16.972 1.00 81.50 274 PRO A N 1
ATOM 2092 C CA . PRO A 1 274 ? 19.810 8.413 -16.085 1.00 81.50 274 PRO A CA 1
ATOM 2093 C C . PRO A 1 274 ? 19.677 9.420 -14.937 1.00 81.50 274 PRO A C 1
ATOM 2095 O O . PRO A 1 274 ? 20.667 10.000 -14.484 1.00 81.50 274 PRO A O 1
ATOM 2098 N N . LEU A 1 275 ? 18.442 9.646 -14.491 1.00 84.50 275 LEU A N 1
ATOM 2099 C CA . LEU A 1 275 ? 18.175 10.412 -13.272 1.00 84.50 275 LEU A CA 1
ATOM 2100 C C . LEU A 1 275 ? 18.333 9.524 -12.024 1.00 84.50 275 LEU A C 1
ATOM 2102 O O . LEU A 1 275 ? 18.170 8.310 -12.104 1.00 84.50 275 LEU A O 1
ATOM 2106 N N . SER A 1 276 ? 18.611 10.131 -10.868 1.00 86.06 276 SER A N 1
ATOM 2107 C CA . SER A 1 276 ? 18.673 9.443 -9.567 1.00 86.06 276 SER A CA 1
ATOM 2108 C C . SER A 1 276 ? 18.000 10.243 -8.445 1.00 86.06 276 SER A C 1
ATOM 2110 O O . SER A 1 276 ? 17.509 11.354 -8.664 1.00 86.06 276 SER A O 1
ATOM 2112 N N . ALA A 1 277 ? 18.011 9.719 -7.213 1.00 88.56 277 ALA A N 1
ATOM 2113 C CA . ALA A 1 277 ? 17.510 10.433 -6.035 1.00 88.56 277 ALA A CA 1
ATOM 2114 C C . ALA A 1 277 ? 18.210 11.786 -5.806 1.00 88.56 277 ALA A C 1
ATOM 2116 O O . ALA A 1 277 ? 17.608 12.690 -5.227 1.00 88.56 277 ALA A O 1
ATOM 2117 N N . MET A 1 278 ? 19.447 11.961 -6.294 1.00 85.94 278 MET A N 1
ATOM 2118 C CA . MET A 1 278 ? 20.177 13.233 -6.193 1.00 85.94 278 MET A CA 1
ATOM 2119 C C . MET A 1 278 ? 19.570 14.340 -7.058 1.00 85.94 278 MET A C 1
ATOM 2121 O O . MET A 1 278 ? 19.813 15.516 -6.807 1.00 85.94 278 MET A O 1
ATOM 2125 N N . ASP A 1 279 ? 18.774 13.983 -8.065 1.00 87.19 279 ASP A N 1
ATOM 2126 C CA . ASP A 1 279 ? 18.112 14.946 -8.946 1.00 87.19 279 ASP A CA 1
ATOM 2127 C C . ASP A 1 279 ? 16.768 15.429 -8.397 1.00 87.19 279 ASP A C 1
ATOM 2129 O O . ASP A 1 279 ? 16.175 16.380 -8.920 1.00 87.19 279 ASP A O 1
ATOM 2133 N N . ARG A 1 280 ? 16.292 14.790 -7.324 1.00 91.19 280 ARG A N 1
ATOM 2134 C CA . ARG A 1 280 ? 15.075 15.175 -6.624 1.00 91.19 280 ARG A CA 1
ATOM 2135 C C . ARG A 1 280 ? 15.317 16.463 -5.835 1.00 91.19 280 ARG A C 1
ATOM 2137 O O . ARG A 1 280 ? 16.232 16.552 -5.020 1.00 91.19 280 ARG A O 1
ATOM 2144 N N . LYS A 1 281 ? 14.467 17.466 -6.053 1.00 91.19 281 LYS A N 1
ATOM 2145 C CA . LYS A 1 281 ? 14.571 18.805 -5.436 1.00 91.19 281 LYS A CA 1
ATOM 2146 C C . LYS A 1 281 ? 13.953 18.900 -4.040 1.00 91.19 281 LYS A C 1
ATOM 2148 O O . LYS A 1 281 ? 14.196 19.875 -3.337 1.00 91.19 281 LYS A O 1
ATOM 2153 N N . VAL A 1 282 ? 13.146 17.914 -3.669 1.00 92.50 282 VAL A N 1
ATOM 2154 C CA . VAL A 1 282 ? 12.302 17.896 -2.466 1.00 92.50 282 VAL A CA 1
ATOM 2155 C C . VAL A 1 282 ? 12.557 16.625 -1.655 1.00 92.50 282 VAL A C 1
ATOM 2157 O O . VAL A 1 282 ? 13.177 15.670 -2.139 1.00 92.50 282 VAL A O 1
ATOM 2160 N N . SER A 1 283 ? 12.098 16.607 -0.411 1.00 92.69 283 SER A N 1
ATOM 2161 C CA . SER A 1 283 ? 12.265 15.469 0.485 1.00 92.69 283 SER A CA 1
ATOM 2162 C C . SER A 1 283 ? 11.220 14.388 0.271 1.00 92.69 283 SER A C 1
ATOM 2164 O O . SER A 1 283 ? 10.023 14.653 0.225 1.00 92.69 283 SER A O 1
ATOM 2166 N N . ALA A 1 284 ? 11.690 13.147 0.204 1.00 96.12 284 ALA A N 1
ATOM 2167 C CA . ALA A 1 284 ? 10.845 11.979 0.351 1.00 96.12 284 ALA A CA 1
ATOM 2168 C C . ALA A 1 284 ? 10.439 11.791 1.821 1.00 96.12 284 ALA A C 1
ATOM 2170 O O . ALA A 1 284 ? 11.133 12.254 2.734 1.00 96.12 284 ALA A O 1
ATOM 2171 N N . PHE A 1 285 ? 9.338 11.077 2.064 1.00 97.44 285 PHE A N 1
ATOM 2172 C CA . PHE A 1 285 ? 8.786 10.890 3.406 1.00 97.44 285 PHE A CA 1
ATOM 2173 C C . PHE A 1 285 ? 9.805 10.312 4.387 1.00 97.44 285 PHE A C 1
ATOM 2175 O O . PHE A 1 285 ? 9.956 10.825 5.495 1.00 97.44 285 PHE A O 1
ATOM 2182 N N . TRP A 1 286 ? 10.596 9.327 3.965 1.00 96.69 286 TRP A N 1
ATOM 2183 C CA . TRP A 1 286 ? 11.602 8.694 4.818 1.00 96.69 286 TRP A CA 1
ATOM 2184 C C . TRP A 1 286 ? 12.728 9.643 5.255 1.00 96.69 286 TRP A C 1
ATOM 2186 O O . TRP A 1 286 ? 13.356 9.418 6.289 1.00 96.69 286 TRP A O 1
ATOM 2196 N N . GLU A 1 287 ? 12.966 10.731 4.517 1.00 94.06 287 GLU A N 1
ATOM 2197 C CA . GLU A 1 287 ? 13.981 11.733 4.856 1.00 94.06 287 GLU A CA 1
ATOM 2198 C C . GLU A 1 287 ? 13.463 12.710 5.924 1.00 94.06 287 GLU A C 1
ATOM 2200 O O . GLU A 1 287 ? 14.177 13.024 6.878 1.00 94.06 287 GLU A O 1
ATOM 2205 N N . PHE A 1 288 ? 12.210 13.176 5.818 1.00 94.19 288 PHE A N 1
ATOM 2206 C CA . PHE A 1 288 ? 11.670 14.162 6.766 1.00 94.19 288 PHE A CA 1
ATOM 2207 C C . PHE A 1 288 ? 11.013 13.544 8.011 1.00 94.19 288 PHE A C 1
ATOM 2209 O O . PHE A 1 288 ? 10.951 14.199 9.057 1.00 94.19 288 PHE A O 1
ATOM 2216 N N . LEU A 1 289 ? 10.545 12.290 7.952 1.00 95.38 289 LEU A N 1
ATOM 2217 C CA . LEU A 1 289 ? 9.920 11.612 9.097 1.00 95.38 289 LEU A CA 1
ATOM 2218 C C . LEU A 1 289 ? 10.899 11.406 10.263 1.00 95.38 289 LEU A C 1
ATOM 2220 O O . LEU A 1 289 ? 10.507 11.547 11.426 1.00 95.38 289 LEU A O 1
ATOM 2224 N N . GLY A 1 290 ? 12.187 11.190 9.974 1.00 89.69 290 GLY A N 1
ATOM 2225 C CA . GLY A 1 290 ? 13.224 11.043 10.999 1.00 89.69 290 GLY A CA 1
ATOM 2226 C C . GLY A 1 290 ? 13.350 12.268 11.912 1.00 89.69 290 GLY A C 1
ATOM 2227 O O . GLY A 1 290 ? 13.453 12.126 13.133 1.00 89.69 290 GLY A O 1
ATOM 2228 N N . GLY A 1 291 ? 13.226 13.477 11.348 1.00 84.31 291 GLY A N 1
ATOM 2229 C CA . GLY A 1 291 ? 13.207 14.738 12.103 1.00 84.31 291 GLY A CA 1
ATOM 2230 C C . GLY A 1 291 ? 11.990 14.894 13.025 1.00 84.31 291 GLY A C 1
ATOM 2231 O O . GLY A 1 291 ? 12.005 15.720 13.937 1.00 84.31 291 GLY A O 1
ATOM 2232 N N . ARG A 1 292 ? 10.953 14.074 12.825 1.00 87.56 292 ARG A N 1
ATOM 2233 C CA . ARG A 1 292 ? 9.742 13.996 13.659 1.00 87.56 292 ARG A CA 1
ATOM 2234 C C . ARG A 1 292 ? 9.785 12.824 14.639 1.00 87.56 292 ARG A C 1
ATOM 2236 O O . ARG A 1 292 ? 8.806 12.559 15.325 1.00 87.56 292 ARG A O 1
ATOM 2243 N N . GLY A 1 293 ? 10.920 12.131 14.718 1.00 88.62 293 GLY A N 1
ATOM 2244 C CA . GLY A 1 293 ? 11.104 10.994 15.605 1.00 88.62 293 GLY A CA 1
ATOM 2245 C C . GLY A 1 293 ? 10.504 9.689 15.088 1.00 88.62 293 GLY A C 1
ATOM 2246 O O . GLY A 1 293 ? 10.536 8.721 15.844 1.00 88.62 293 GLY A O 1
ATOM 2247 N N . LEU A 1 294 ? 10.043 9.622 13.838 1.00 94.19 294 LEU A N 1
ATOM 2248 C CA . LEU A 1 294 ? 9.483 8.406 13.249 1.00 94.19 294 LEU A CA 1
ATOM 2249 C C . LEU A 1 294 ? 10.550 7.660 12.438 1.00 94.19 294 LEU A C 1
ATOM 2251 O O . LEU A 1 294 ? 11.289 8.288 11.678 1.00 94.19 294 LEU A O 1
ATOM 2255 N N . SER A 1 295 ? 10.672 6.345 12.630 1.00 96.94 295 SER A N 1
ATOM 2256 C CA . SER A 1 295 ? 11.591 5.500 11.859 1.00 96.94 295 SER A CA 1
ATOM 2257 C C . SER A 1 295 ? 10.924 4.915 10.614 1.00 96.94 295 SER A C 1
ATOM 2259 O O . SER A 1 295 ? 9.755 4.527 10.647 1.00 96.94 295 SER A O 1
ATOM 2261 N N . SER A 1 296 ? 11.678 4.860 9.515 1.00 98.56 296 SER A N 1
ATOM 2262 C CA . SER A 1 296 ? 11.244 4.298 8.231 1.00 98.56 296 SER A CA 1
ATOM 2263 C C . SER A 1 296 ? 12.099 3.091 7.850 1.00 98.56 296 SER A C 1
ATOM 2265 O O . SER A 1 296 ? 13.322 3.161 7.939 1.00 98.56 296 SER A O 1
ATOM 2267 N N . ILE A 1 297 ? 11.464 2.011 7.406 1.00 98.81 297 ILE A N 1
ATOM 2268 C CA . ILE A 1 297 ? 12.078 0.952 6.602 1.00 98.81 297 ILE A CA 1
ATOM 2269 C C . ILE A 1 297 ? 11.657 1.221 5.157 1.00 98.81 297 ILE A C 1
ATOM 2271 O O . ILE A 1 297 ? 10.467 1.308 4.876 1.00 98.81 297 ILE A O 1
ATOM 2275 N N . VAL A 1 298 ? 12.613 1.386 4.250 1.00 98.75 298 VAL A N 1
ATOM 2276 C CA . VAL A 1 298 ? 12.368 1.577 2.816 1.00 98.75 298 VAL A CA 1
ATOM 2277 C C . VAL A 1 298 ? 13.182 0.534 2.073 1.00 98.75 298 VAL A C 1
ATOM 2279 O O . VAL A 1 298 ? 14.392 0.460 2.257 1.00 98.75 298 VAL A O 1
ATOM 2282 N N . VAL A 1 299 ? 12.533 -0.302 1.273 1.00 98.62 299 VAL A N 1
ATOM 2283 C CA . VAL A 1 299 ? 13.185 -1.398 0.556 1.00 98.62 299 VAL A CA 1
ATOM 2284 C C . VAL A 1 299 ? 12.783 -1.348 -0.907 1.00 98.62 299 VAL A C 1
ATOM 2286 O O . VAL A 1 299 ? 11.605 -1.243 -1.226 1.00 98.62 299 VAL A O 1
ATOM 2289 N N . ASN A 1 300 ? 13.774 -1.383 -1.794 1.00 96.88 300 ASN A N 1
ATOM 2290 C CA . ASN A 1 300 ? 13.630 -1.399 -3.248 1.00 96.88 300 ASN A CA 1
ATOM 2291 C C . ASN A 1 300 ? 12.860 -0.206 -3.849 1.00 96.88 300 ASN A C 1
ATOM 2293 O O . ASN A 1 300 ? 12.652 -0.176 -5.054 1.00 96.88 300 ASN A O 1
ATOM 2297 N N . TRP A 1 301 ? 12.472 0.801 -3.053 1.00 96.38 301 TRP A N 1
ATOM 2298 C CA . TRP A 1 301 ? 11.636 1.910 -3.522 1.00 96.38 301 TRP A CA 1
ATOM 2299 C C . TRP A 1 301 ? 12.246 2.581 -4.747 1.00 96.38 301 TRP A C 1
ATOM 2301 O O . TRP A 1 301 ? 13.422 2.967 -4.732 1.00 96.38 301 TRP A O 1
ATOM 2311 N N . TYR A 1 302 ? 11.461 2.733 -5.808 1.00 89.06 302 TYR A N 1
ATOM 2312 C CA . TYR A 1 302 ? 11.983 3.234 -7.067 1.00 89.06 302 TYR A CA 1
ATOM 2313 C C . TYR A 1 302 ? 12.524 4.666 -6.912 1.00 89.06 302 TYR A C 1
ATOM 2315 O O . TYR A 1 302 ? 11.879 5.533 -6.323 1.00 89.06 302 TYR A O 1
ATOM 2323 N N . TYR A 1 303 ? 13.750 4.914 -7.390 1.00 87.81 303 TYR A N 1
ATOM 2324 C CA . TYR A 1 303 ? 14.470 6.191 -7.212 1.00 87.81 303 TYR A CA 1
ATOM 2325 C C . TYR A 1 303 ? 14.803 6.554 -5.746 1.00 87.81 303 TYR A C 1
ATOM 2327 O O . TYR A 1 303 ? 14.877 7.728 -5.361 1.00 87.81 303 TYR A O 1
ATOM 2335 N N . SER A 1 304 ? 15.068 5.545 -4.914 1.00 93.19 304 SER A N 1
ATOM 2336 C CA . SER A 1 304 ? 15.638 5.719 -3.568 1.00 93.19 304 SER A CA 1
ATOM 2337 C C . SER A 1 304 ? 17.166 5.814 -3.557 1.00 93.19 304 SER A C 1
ATOM 2339 O O . SER A 1 304 ? 17.725 6.318 -2.582 1.00 93.19 304 SER A O 1
ATOM 2341 N N . TRP A 1 305 ? 17.842 5.371 -4.623 1.00 92.06 305 TRP A N 1
ATOM 2342 C CA . TRP A 1 305 ? 19.298 5.449 -4.747 1.00 92.06 305 TRP A CA 1
ATOM 2343 C C . TRP A 1 305 ? 19.797 6.789 -5.321 1.00 92.06 305 TRP A C 1
ATOM 2345 O O . TRP A 1 305 ? 19.225 7.290 -6.296 1.00 92.06 305 TRP A O 1
ATOM 2355 N N . PRO A 1 306 ? 20.924 7.323 -4.814 1.00 90.88 306 PRO A N 1
ATOM 2356 C CA . PRO A 1 306 ? 21.621 6.884 -3.605 1.00 90.88 306 PRO A CA 1
ATOM 2357 C C . PRO A 1 306 ? 20.861 7.329 -2.351 1.00 90.88 306 PRO A C 1
ATOM 2359 O O . PRO A 1 306 ? 20.267 8.408 -2.330 1.00 90.88 306 PRO A O 1
ATOM 2362 N N . THR A 1 307 ? 20.913 6.522 -1.290 1.00 92.06 307 THR A N 1
ATOM 2363 C CA . THR A 1 307 ? 20.367 6.927 0.011 1.00 92.06 307 THR A CA 1
ATOM 2364 C C . THR A 1 307 ? 21.411 7.644 0.865 1.00 92.06 307 THR A C 1
ATOM 2366 O O . THR A 1 307 ? 22.590 7.292 0.866 1.00 92.06 307 THR A O 1
ATOM 2369 N N . GLY A 1 308 ? 20.955 8.644 1.624 1.00 89.44 308 GLY A N 1
ATOM 2370 C CA . GLY A 1 308 ? 21.696 9.247 2.733 1.00 89.44 308 GLY A CA 1
ATOM 2371 C C . GLY A 1 308 ? 21.284 8.671 4.092 1.00 89.44 308 GLY A C 1
ATOM 2372 O O . GLY A 1 308 ? 20.575 7.665 4.167 1.00 89.44 308 GLY A O 1
ATOM 2373 N N . GLU A 1 309 ? 21.709 9.342 5.166 1.00 92.50 309 GLU A N 1
ATOM 2374 C CA . GLU A 1 309 ? 21.324 8.996 6.537 1.00 92.50 309 GLU A CA 1
ATOM 2375 C C . GLU A 1 309 ? 19.839 9.271 6.794 1.00 92.50 309 GLU A C 1
ATOM 2377 O O . GLU A 1 309 ? 19.359 10.392 6.618 1.00 92.50 309 GLU A O 1
ATOM 2382 N N . ILE A 1 310 ? 19.128 8.244 7.266 1.00 95.19 310 ILE A N 1
ATOM 2383 C CA . ILE A 1 310 ? 17.743 8.344 7.732 1.00 95.19 310 ILE A CA 1
ATOM 2384 C C . ILE A 1 310 ? 17.579 7.694 9.107 1.00 95.19 310 ILE A C 1
ATOM 2386 O O . ILE A 1 310 ? 18.397 6.877 9.540 1.00 95.19 310 ILE A O 1
ATOM 2390 N N . LYS A 1 311 ? 16.482 8.019 9.798 1.00 96.38 311 LYS A N 1
ATOM 2391 C CA . LYS A 1 311 ? 16.081 7.275 10.994 1.00 96.38 311 LYS A CA 1
ATOM 2392 C C . LYS A 1 311 ? 15.430 5.959 10.558 1.00 96.38 311 LYS A C 1
ATOM 2394 O O . LYS A 1 311 ? 14.271 5.961 10.159 1.00 96.38 311 LYS A O 1
ATOM 2399 N N . GLY A 1 312 ? 16.160 4.854 10.663 1.00 97.75 312 GLY A N 1
ATOM 2400 C CA . GLY A 1 312 ? 15.710 3.528 10.236 1.00 97.75 312 GLY A CA 1
ATOM 2401 C C . GLY A 1 312 ? 16.617 2.961 9.148 1.00 97.75 312 GLY A C 1
ATOM 2402 O O . GLY A 1 312 ? 17.837 3.089 9.256 1.00 97.75 312 GLY A O 1
ATOM 2403 N N . PHE A 1 313 ? 16.026 2.347 8.125 1.00 98.62 313 PHE A N 1
ATOM 2404 C CA . PHE A 1 313 ? 16.731 1.559 7.119 1.00 98.62 313 PHE A CA 1
ATOM 2405 C C . PHE A 1 313 ? 16.271 1.919 5.712 1.00 98.62 313 PHE A C 1
ATOM 2407 O O . PHE A 1 313 ? 15.075 2.063 5.472 1.00 98.62 313 PHE A O 1
ATOM 2414 N N . ASN A 1 314 ? 17.210 2.036 4.781 1.00 98.44 314 ASN A N 1
ATOM 2415 C CA . ASN A 1 314 ? 16.907 2.182 3.363 1.00 98.44 314 ASN A CA 1
ATOM 2416 C C . ASN A 1 314 ? 17.773 1.205 2.572 1.00 98.44 314 ASN A C 1
ATOM 2418 O O . ASN A 1 314 ? 18.980 1.391 2.513 1.00 98.44 314 ASN A O 1
ATOM 2422 N N . LEU A 1 315 ? 17.177 0.163 2.005 1.00 98.19 315 LEU A N 1
ATOM 2423 C CA . LEU A 1 315 ? 17.810 -0.728 1.038 1.00 98.19 315 LEU A CA 1
ATOM 2424 C C . LEU A 1 315 ? 17.285 -0.281 -0.320 1.00 98.19 315 LEU A C 1
ATOM 2426 O O . LEU A 1 315 ? 16.130 -0.527 -0.648 1.00 98.19 315 LEU A O 1
ATOM 2430 N N . THR A 1 316 ? 18.097 0.443 -1.079 1.00 96.00 316 THR A N 1
ATOM 2431 C CA . THR A 1 316 ? 17.600 1.146 -2.267 1.00 96.00 316 THR A CA 1
ATOM 2432 C C . THR A 1 316 ? 17.196 0.189 -3.392 1.00 96.00 316 THR A C 1
ATOM 2434 O O . THR A 1 316 ? 17.492 -1.004 -3.354 1.00 96.00 316 THR A O 1
ATOM 2437 N N . ASN A 1 317 ? 16.614 0.716 -4.470 1.00 91.44 317 ASN A N 1
ATOM 2438 C CA . ASN A 1 317 ? 16.376 -0.036 -5.713 1.00 91.44 317 ASN A CA 1
ATOM 2439 C C . ASN A 1 317 ? 17.663 -0.544 -6.413 1.00 91.44 317 ASN A C 1
ATOM 2441 O O . ASN A 1 317 ? 17.593 -1.205 -7.448 1.00 91.44 317 ASN A O 1
ATOM 2445 N N . TYR A 1 318 ? 18.834 -0.239 -5.841 1.00 90.62 318 TYR A N 1
ATOM 2446 C CA . TYR A 1 318 ? 20.155 -0.744 -6.217 1.00 90.62 318 TYR A CA 1
ATOM 2447 C C . TYR A 1 318 ? 20.859 -1.465 -5.051 1.00 90.62 318 TYR A C 1
ATOM 2449 O O . TYR A 1 318 ? 22.083 -1.563 -5.043 1.00 90.62 318 TYR A O 1
ATOM 2457 N N . ALA A 1 319 ? 20.118 -1.943 -4.042 1.00 92.56 319 ALA A N 1
ATOM 2458 C CA . ALA A 1 319 ? 20.665 -2.759 -2.952 1.00 92.56 319 ALA A CA 1
ATOM 2459 C C . ALA A 1 319 ? 21.153 -4.133 -3.446 1.00 92.56 319 ALA A C 1
ATOM 2461 O O . ALA A 1 319 ? 22.177 -4.646 -2.980 1.00 92.56 319 ALA A O 1
ATOM 2462 N N . TRP A 1 320 ? 20.468 -4.692 -4.446 1.00 90.94 320 TRP A N 1
ATOM 2463 C CA . TRP A 1 320 ? 20.896 -5.873 -5.197 1.00 90.94 320 TRP A CA 1
ATOM 2464 C C . TRP A 1 320 ? 21.303 -5.481 -6.615 1.00 90.94 320 TRP A C 1
ATOM 2466 O O . TRP A 1 320 ? 20.714 -4.571 -7.199 1.00 90.94 320 TRP A O 1
ATOM 2476 N N . GLU A 1 321 ? 22.325 -6.159 -7.152 1.00 81.56 321 GLU A N 1
ATOM 2477 C CA . GLU A 1 321 ? 22.874 -5.852 -8.474 1.00 81.56 321 GLU A CA 1
ATOM 2478 C C . GLU A 1 321 ? 21.774 -6.010 -9.518 1.00 81.56 321 GLU A C 1
ATOM 2480 O O . GLU A 1 321 ? 21.319 -7.136 -9.724 1.00 81.56 321 GLU A O 1
ATOM 2485 N N . PRO A 1 322 ? 21.355 -4.930 -10.193 1.00 74.81 322 PRO A N 1
ATOM 2486 C CA . PRO A 1 322 ? 20.372 -5.064 -11.242 1.00 74.81 322 PRO A CA 1
ATOM 2487 C C . PRO A 1 322 ? 21.063 -5.617 -12.494 1.00 74.81 322 PRO A C 1
ATOM 2489 O O . PRO A 1 322 ? 22.146 -5.165 -12.880 1.00 74.81 322 PRO A O 1
ATOM 2492 N N . LYS A 1 323 ? 20.445 -6.623 -13.115 1.00 72.12 323 LYS A N 1
ATOM 2493 C CA . LYS A 1 323 ? 20.957 -7.284 -14.322 1.00 72.12 323 LYS A CA 1
ATOM 2494 C C . LYS A 1 323 ? 20.098 -6.969 -15.533 1.00 72.12 323 LYS A C 1
ATOM 2496 O O . LYS A 1 323 ? 18.871 -7.009 -15.463 1.00 72.12 323 LYS A O 1
ATOM 2501 N N . PHE A 1 324 ? 20.756 -6.722 -16.664 1.00 67.31 324 PHE A N 1
ATOM 2502 C CA . PHE A 1 324 ? 20.120 -6.225 -17.882 1.00 67.31 324 PHE A CA 1
ATOM 2503 C C . PHE A 1 324 ? 20.535 -7.026 -19.121 1.00 67.31 324 PHE A C 1
ATOM 2505 O O . PHE A 1 324 ? 21.680 -7.457 -19.236 1.00 67.31 324 PHE A O 1
ATOM 2512 N N . GLY A 1 325 ? 19.612 -7.165 -20.081 1.00 54.09 325 GLY A N 1
ATOM 2513 C CA . GLY A 1 325 ? 19.919 -7.457 -21.489 1.00 54.09 325 GLY A CA 1
ATOM 2514 C C . GLY A 1 325 ? 20.728 -8.729 -21.810 1.00 54.09 325 GLY A C 1
ATOM 2515 O O . GLY A 1 325 ? 21.021 -9.576 -20.966 1.00 54.09 325 GLY A O 1
ATOM 2516 N N . LYS A 1 326 ? 21.055 -8.911 -23.100 1.00 46.34 326 LYS A N 1
ATOM 2517 C CA . LYS A 1 326 ? 21.597 -10.177 -23.636 1.00 46.34 326 LYS A CA 1
ATOM 2518 C C . LYS A 1 326 ? 22.937 -10.569 -23.001 1.00 46.34 326 LYS A C 1
ATOM 2520 O O . LYS A 1 326 ? 23.975 -10.000 -23.328 1.00 46.34 326 LYS A O 1
ATOM 2525 N N . GLY A 1 327 ? 22.919 -11.633 -22.194 1.00 54.84 327 GLY A N 1
ATOM 2526 C CA . GLY A 1 327 ? 24.097 -12.168 -21.498 1.00 54.84 327 GLY A CA 1
ATOM 2527 C C . GLY A 1 327 ? 24.282 -11.649 -20.066 1.00 54.84 327 GLY A C 1
ATOM 2528 O O . GLY A 1 327 ? 25.304 -11.977 -19.467 1.00 54.84 327 GLY A O 1
ATOM 2529 N N . PHE A 1 328 ? 23.289 -10.913 -19.539 1.00 57.72 328 PHE A N 1
ATOM 2530 C CA . PHE A 1 328 ? 23.171 -10.390 -18.173 1.00 57.72 328 PHE A CA 1
ATOM 2531 C C . PHE A 1 328 ? 24.367 -9.518 -17.760 1.00 57.72 328 PHE A C 1
ATOM 2533 O O . PHE A 1 328 ? 25.228 -9.941 -16.985 1.00 57.72 328 PHE A O 1
ATOM 2540 N N . SER A 1 329 ? 24.424 -8.291 -18.286 1.00 61.34 329 SER A N 1
ATOM 2541 C CA . SER A 1 329 ? 25.341 -7.252 -17.809 1.00 61.34 329 SER A CA 1
ATOM 2542 C C . SER A 1 329 ? 24.828 -6.674 -16.484 1.00 61.34 329 SER A C 1
ATOM 2544 O O . 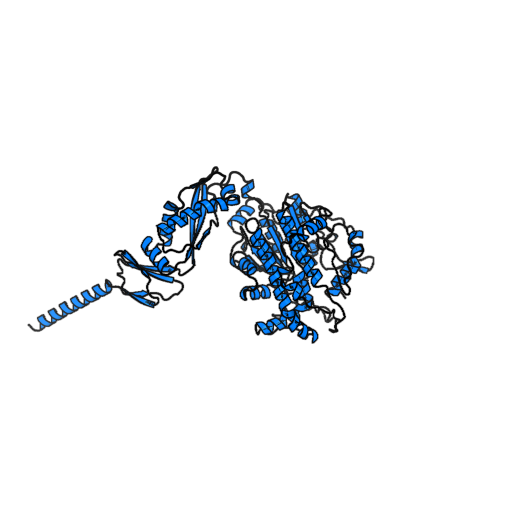SER A 1 329 ? 23.643 -6.379 -16.342 1.00 61.34 329 SER A O 1
ATOM 2546 N N . GLY A 1 330 ? 25.717 -6.545 -15.500 1.00 69.69 330 GLY A N 1
ATOM 2547 C CA . GLY A 1 330 ? 25.474 -5.793 -14.269 1.00 69.69 330 GLY A CA 1
ATOM 2548 C C . GLY A 1 330 ? 26.055 -4.383 -14.350 1.00 69.69 330 GLY A C 1
ATOM 2549 O O . GLY A 1 330 ? 26.695 -4.009 -15.342 1.00 69.69 330 GLY A O 1
ATOM 2550 N N . ILE A 1 331 ? 25.871 -3.593 -13.295 1.00 76.12 331 ILE A N 1
ATOM 2551 C CA . ILE A 1 331 ? 26.484 -2.262 -13.207 1.00 76.12 331 ILE A CA 1
ATOM 2552 C C . ILE A 1 331 ? 28.013 -2.415 -13.112 1.00 76.12 331 ILE A C 1
ATOM 2554 O O . ILE A 1 331 ? 28.513 -3.121 -12.233 1.00 76.12 331 ILE A O 1
ATOM 2558 N N . PRO A 1 332 ? 28.800 -1.742 -13.974 1.00 75.38 332 PRO A N 1
ATOM 2559 C CA . PRO A 1 332 ? 30.251 -1.734 -13.839 1.00 75.38 332 PRO A CA 1
ATOM 2560 C C . PRO A 1 332 ? 30.669 -1.216 -12.462 1.00 75.38 332 PRO A C 1
ATOM 2562 O O . PRO A 1 332 ? 30.218 -0.154 -12.045 1.00 75.38 332 PRO A O 1
ATOM 2565 N N . HIS A 1 333 ? 31.564 -1.936 -11.781 1.00 77.75 333 HIS A N 1
ATOM 2566 C CA . HIS A 1 333 ? 31.999 -1.592 -10.422 1.00 77.75 333 HIS A CA 1
ATOM 2567 C C . HIS A 1 333 ? 30.837 -1.506 -9.411 1.00 77.75 333 HIS A C 1
ATOM 2569 O O . HIS A 1 333 ? 30.890 -0.694 -8.494 1.00 77.75 333 HIS A O 1
ATOM 2575 N N . TYR A 1 334 ? 29.798 -2.341 -9.556 1.00 83.81 334 TYR A N 1
ATOM 2576 C CA . TYR A 1 334 ? 28.641 -2.382 -8.651 1.00 83.81 334 TYR A CA 1
ATOM 2577 C C . TYR A 1 334 ? 29.018 -2.436 -7.158 1.00 83.81 334 TYR A C 1
ATOM 2579 O O . TYR A 1 334 ? 28.425 -1.739 -6.335 1.00 83.81 334 TYR A O 1
ATOM 2587 N N . ASP A 1 335 ? 30.043 -3.216 -6.807 1.00 83.50 335 ASP A N 1
ATOM 2588 C CA . ASP A 1 335 ? 30.532 -3.331 -5.426 1.00 83.50 335 ASP A CA 1
ATOM 2589 C C . ASP A 1 335 ? 31.082 -2.005 -4.869 1.00 83.50 335 ASP A C 1
ATOM 2591 O O . ASP A 1 335 ? 31.111 -1.809 -3.657 1.00 83.50 335 ASP A O 1
ATOM 2595 N N . GLU A 1 336 ? 31.499 -1.087 -5.744 1.00 82.56 336 GLU A N 1
ATOM 2596 C CA . GLU A 1 336 ? 32.012 0.244 -5.402 1.00 82.56 336 GLU A CA 1
ATOM 2597 C C . GLU A 1 336 ? 30.905 1.319 -5.412 1.00 82.56 336 GLU A C 1
ATOM 2599 O O . GLU A 1 336 ? 31.183 2.481 -5.105 1.00 82.56 336 GLU A O 1
ATOM 2604 N N . LEU A 1 337 ? 29.659 0.966 -5.766 1.00 84.06 337 LEU A N 1
ATOM 2605 C CA . LEU A 1 337 ? 28.543 1.909 -5.837 1.00 84.06 337 LEU A CA 1
ATOM 2606 C C . LEU A 1 337 ? 28.177 2.403 -4.421 1.00 84.06 337 LEU A C 1
ATOM 2608 O O . LEU A 1 337 ? 27.804 1.590 -3.569 1.00 84.06 337 LEU A O 1
ATOM 2612 N N . PRO A 1 338 ? 28.261 3.717 -4.138 1.00 87.31 338 PRO A N 1
ATOM 2613 C CA . PRO A 1 338 ? 27.952 4.252 -2.816 1.00 87.31 338 PRO A CA 1
ATOM 2614 C C . PRO A 1 338 ? 26.440 4.335 -2.587 1.00 87.31 338 PRO A C 1
ATOM 2616 O O . PRO A 1 338 ? 25.660 4.382 -3.537 1.00 87.31 338 PRO A O 1
ATOM 2619 N N . GLY A 1 339 ? 26.021 4.408 -1.320 1.00 90.81 339 GLY A N 1
ATOM 2620 C CA . GLY A 1 339 ? 24.628 4.703 -0.959 1.00 90.81 339 GLY A CA 1
ATOM 2621 C C . GLY A 1 339 ? 23.615 3.674 -1.467 1.00 90.81 339 GLY A C 1
ATOM 2622 O O . GLY A 1 339 ? 22.462 4.029 -1.702 1.00 90.81 339 GLY A O 1
ATOM 2623 N N . LYS A 1 340 ? 24.045 2.420 -1.673 1.00 93.06 340 LYS A N 1
ATOM 2624 C CA . LYS A 1 340 ? 23.156 1.286 -1.974 1.00 93.06 340 LYS A CA 1
ATOM 2625 C C . LYS A 1 340 ? 22.216 0.988 -0.818 1.00 93.06 340 LYS A C 1
ATOM 2627 O O . LYS A 1 340 ? 21.080 0.573 -1.044 1.00 93.06 340 LYS A O 1
ATOM 2632 N N . ASP A 1 341 ? 22.692 1.217 0.398 1.00 96.81 341 ASP A N 1
ATOM 2633 C CA . ASP A 1 341 ? 21.930 0.986 1.600 1.00 96.81 341 ASP A CA 1
ATOM 2634 C C . ASP A 1 341 ? 22.301 1.926 2.755 1.00 96.81 341 ASP A C 1
ATOM 2636 O O . ASP A 1 341 ? 23.343 2.586 2.769 1.00 96.81 341 ASP A O 1
ATOM 2640 N N . TRP A 1 342 ? 21.390 2.016 3.719 1.00 97.38 342 TRP A N 1
ATOM 2641 C CA . TRP A 1 342 ? 21.572 2.708 4.981 1.00 97.38 342 TRP A CA 1
ATOM 2642 C C . TRP A 1 342 ? 20.937 1.900 6.122 1.00 97.38 342 TRP A C 1
ATOM 2644 O O . TRP A 1 342 ? 19.769 1.523 6.006 1.00 97.38 342 TRP A O 1
ATOM 2654 N N . PRO A 1 343 ? 21.644 1.693 7.247 1.00 97.56 343 PRO A N 1
ATOM 2655 C CA . PRO A 1 343 ? 23.082 1.919 7.424 1.00 97.56 343 PRO A CA 1
ATOM 2656 C C . PRO A 1 343 ? 23.923 1.081 6.451 1.00 97.56 343 PRO A C 1
ATOM 2658 O O . PRO A 1 343 ? 23.488 0.013 6.036 1.00 97.56 343 PRO A O 1
ATOM 2661 N N . GLU A 1 344 ? 25.122 1.554 6.105 1.00 95.62 344 GLU A N 1
ATOM 2662 C CA . GLU A 1 344 ? 26.004 0.864 5.150 1.00 95.62 344 GLU A CA 1
ATOM 2663 C C . GLU A 1 344 ? 26.243 -0.605 5.555 1.00 95.62 344 GLU A C 1
ATOM 2665 O O . GLU A 1 344 ? 26.617 -0.893 6.698 1.00 95.62 344 GLU A O 1
ATOM 2670 N N . GLY A 1 345 ? 26.022 -1.531 4.616 1.00 94.38 345 GLY A N 1
ATOM 2671 C CA . GLY A 1 345 ? 26.220 -2.973 4.810 1.00 94.38 345 GLY A CA 1
ATOM 2672 C C . GLY A 1 345 ? 25.020 -3.715 5.407 1.00 94.38 345 GLY A C 1
ATOM 2673 O O . GLY A 1 345 ? 25.107 -4.919 5.671 1.00 94.38 345 GLY A O 1
ATOM 2674 N N . ILE A 1 346 ? 23.884 -3.041 5.619 1.00 96.81 346 ILE A N 1
ATOM 2675 C CA . ILE A 1 346 ? 22.661 -3.700 6.092 1.00 96.81 346 ILE A CA 1
ATOM 2676 C C . ILE A 1 346 ? 22.164 -4.766 5.109 1.00 96.81 346 ILE A C 1
ATOM 2678 O O . ILE A 1 346 ? 21.698 -5.813 5.554 1.00 96.81 346 ILE A O 1
ATOM 2682 N N . THR A 1 347 ? 22.312 -4.559 3.798 1.00 95.81 347 THR A N 1
ATOM 2683 C CA . THR A 1 347 ? 21.820 -5.503 2.782 1.00 95.81 347 THR A CA 1
ATOM 2684 C C . THR A 1 347 ? 22.486 -6.870 2.923 1.00 95.81 347 THR A C 1
ATOM 2686 O O . THR A 1 347 ? 21.811 -7.894 2.874 1.00 95.81 347 THR A O 1
ATOM 2689 N N . GLU A 1 348 ? 23.799 -6.909 3.173 1.00 94.12 348 GLU A N 1
ATOM 2690 C CA . GLU A 1 348 ? 24.535 -8.163 3.392 1.00 94.12 348 GLU A CA 1
ATOM 2691 C C . GLU A 1 348 ? 24.038 -8.891 4.647 1.00 94.12 348 GLU A C 1
ATOM 2693 O O . GLU A 1 348 ? 23.730 -10.081 4.587 1.00 94.12 348 GLU A O 1
ATOM 2698 N N . LYS A 1 349 ? 23.870 -8.163 5.762 1.00 93.69 349 LYS A N 1
ATOM 2699 C CA . LYS A 1 349 ? 23.342 -8.716 7.021 1.00 93.69 349 LYS A CA 1
ATOM 2700 C C . LYS A 1 349 ? 21.947 -9.320 6.832 1.00 93.69 349 LYS A C 1
ATOM 2702 O O . LYS A 1 349 ? 21.669 -10.393 7.365 1.00 93.69 349 LYS A O 1
ATOM 2707 N N . VAL A 1 350 ? 21.068 -8.626 6.108 1.00 94.12 350 VAL A N 1
ATOM 2708 C CA . VAL A 1 350 ? 19.702 -9.096 5.848 1.00 94.12 350 VAL A CA 1
ATOM 2709 C C . VAL A 1 350 ? 19.723 -10.318 4.933 1.00 94.12 350 VAL A C 1
ATOM 2711 O O . VAL A 1 350 ? 19.089 -11.315 5.266 1.00 94.12 350 VAL A O 1
ATOM 2714 N N . ASN A 1 351 ? 20.506 -10.290 3.848 1.00 92.81 351 ASN A N 1
ATOM 2715 C CA . ASN A 1 351 ? 20.659 -11.415 2.920 1.00 92.81 351 ASN A CA 1
ATOM 2716 C C . ASN A 1 351 ? 21.119 -12.694 3.632 1.00 92.81 351 ASN A C 1
AT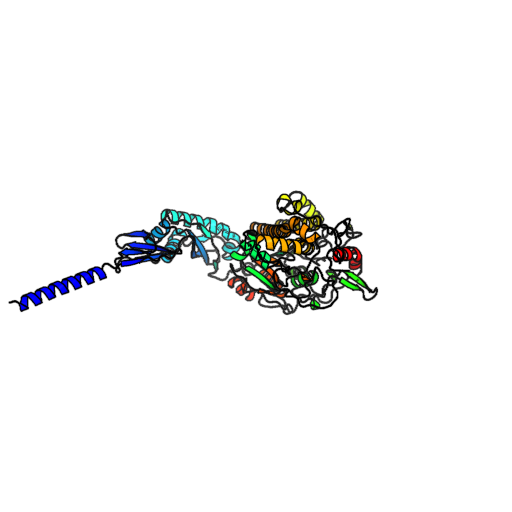OM 2718 O O . ASN A 1 351 ? 20.552 -13.762 3.407 1.00 92.81 351 ASN A O 1
ATOM 2722 N N . GLU A 1 352 ? 22.113 -12.594 4.520 1.00 92.06 352 GLU A N 1
ATOM 2723 C CA . GLU A 1 352 ? 22.567 -13.731 5.329 1.00 92.06 352 GLU A CA 1
ATOM 2724 C C . GLU A 1 352 ? 21.446 -14.289 6.216 1.00 92.06 352 GLU A C 1
ATOM 2726 O O . GLU A 1 352 ? 21.318 -15.504 6.361 1.00 92.06 352 GLU A O 1
ATOM 2731 N N . ALA A 1 353 ? 20.615 -13.418 6.791 1.00 85.31 353 ALA A N 1
ATOM 2732 C CA . ALA A 1 353 ? 19.545 -13.829 7.690 1.00 85.31 353 ALA A CA 1
ATOM 2733 C C . ALA A 1 353 ? 18.366 -14.496 6.960 1.00 85.31 353 ALA A C 1
ATOM 2735 O O . ALA A 1 353 ? 17.823 -15.488 7.455 1.00 85.31 353 ALA A O 1
ATOM 2736 N N . ILE A 1 354 ? 17.977 -13.978 5.791 1.00 87.19 354 ILE A N 1
ATOM 2737 C CA . ILE A 1 354 ? 16.839 -14.504 5.019 1.00 87.19 354 ILE A CA 1
ATOM 2738 C C . ILE A 1 354 ? 17.200 -15.746 4.198 1.00 87.19 354 ILE A C 1
ATOM 2740 O O . ILE A 1 354 ? 16.311 -16.538 3.899 1.00 87.19 354 ILE A O 1
ATOM 2744 N N . ALA A 1 355 ? 18.483 -15.975 3.893 1.00 82.25 355 ALA A N 1
ATOM 2745 C CA . ALA A 1 355 ? 18.931 -17.169 3.171 1.00 82.25 355 ALA A CA 1
ATOM 2746 C C . ALA A 1 355 ? 18.585 -18.482 3.902 1.00 82.25 355 ALA A C 1
ATOM 2748 O O . ALA A 1 355 ? 18.293 -19.491 3.262 1.00 82.25 355 ALA A O 1
ATOM 2749 N N . ASP A 1 356 ? 18.599 -18.472 5.239 1.00 71.12 356 ASP A N 1
ATOM 2750 C CA . ASP A 1 356 ? 18.302 -19.655 6.055 1.00 71.12 356 ASP A CA 1
ATOM 2751 C C . ASP A 1 356 ? 16.795 -19.877 6.272 1.00 71.12 356 ASP A C 1
ATOM 2753 O O . ASP A 1 356 ? 16.352 -21.015 6.465 1.00 71.12 356 ASP A O 1
ATOM 2757 N N . ARG A 1 357 ? 16.011 -18.792 6.332 1.00 74.69 357 ARG A N 1
ATOM 2758 C CA . ARG A 1 357 ? 14.578 -18.800 6.672 1.00 74.69 357 ARG A CA 1
ATOM 2759 C C . ARG A 1 357 ? 13.845 -17.656 5.967 1.00 74.69 357 ARG A C 1
ATOM 2761 O O . ARG A 1 357 ? 13.540 -16.654 6.620 1.00 74.69 357 ARG A O 1
ATOM 2768 N N . PRO A 1 358 ? 13.553 -17.792 4.667 1.00 82.31 358 PRO A N 1
ATOM 2769 C CA . PRO A 1 358 ? 12.745 -16.804 3.976 1.00 82.31 358 PRO A CA 1
ATOM 2770 C C . PRO A 1 358 ? 11.293 -16.872 4.471 1.00 82.31 358 PRO A C 1
ATOM 2772 O O . PRO A 1 358 ? 10.805 -17.928 4.880 1.00 82.31 358 PRO A O 1
ATOM 2775 N N . TYR A 1 359 ? 10.606 -15.737 4.428 1.00 82.62 359 TYR A N 1
ATOM 2776 C CA . TYR A 1 359 ? 9.161 -15.642 4.616 1.00 82.62 359 TYR A CA 1
ATOM 2777 C C . TYR A 1 359 ? 8.407 -16.147 3.385 1.00 82.62 359 TYR A C 1
ATOM 2779 O O . TYR A 1 359 ? 7.347 -16.750 3.529 1.00 82.62 359 TYR A O 1
ATOM 2787 N N . ILE A 1 360 ? 8.967 -15.907 2.196 1.00 83.06 360 ILE A N 1
ATOM 2788 C CA . ILE A 1 360 ? 8.457 -16.385 0.908 1.00 83.06 360 ILE A CA 1
ATOM 2789 C C . ILE A 1 360 ? 9.609 -16.989 0.111 1.00 83.06 360 ILE A C 1
ATOM 2791 O O . ILE A 1 360 ? 10.666 -16.375 -0.035 1.00 83.06 360 ILE A O 1
ATOM 2795 N N . SER A 1 361 ? 9.391 -18.188 -0.416 1.00 77.94 361 SER A N 1
ATOM 2796 C CA . SER A 1 361 ? 10.350 -18.961 -1.207 1.00 77.94 361 SER A CA 1
ATOM 2797 C C . SER A 1 361 ? 9.807 -19.289 -2.601 1.00 77.94 361 SER A C 1
ATOM 2799 O O . SER A 1 361 ? 8.633 -19.078 -2.872 1.00 77.94 361 SER A O 1
ATOM 2801 N N . GLU A 1 362 ? 10.624 -19.854 -3.490 1.00 69.88 362 GLU A N 1
ATOM 2802 C CA . GLU A 1 362 ? 10.146 -20.325 -4.804 1.00 69.88 362 GLU A CA 1
ATOM 2803 C C . GLU A 1 362 ? 9.013 -21.364 -4.712 1.00 69.88 362 GLU A C 1
ATOM 2805 O O . GLU A 1 362 ? 8.200 -21.462 -5.623 1.00 69.88 362 GLU A O 1
ATOM 2810 N N . ASP A 1 363 ? 8.909 -22.111 -3.607 1.00 69.62 363 ASP A N 1
ATOM 2811 C CA . ASP A 1 363 ? 7.812 -23.066 -3.393 1.00 69.62 363 ASP A CA 1
ATOM 2812 C C . ASP A 1 363 ? 6.467 -22.364 -3.111 1.00 69.62 363 ASP A C 1
ATOM 2814 O O . ASP A 1 363 ? 5.404 -22.990 -3.155 1.00 69.62 363 ASP A O 1
ATOM 2818 N N . ASP A 1 364 ? 6.499 -21.066 -2.802 1.00 67.06 364 ASP A N 1
ATOM 2819 C CA . ASP A 1 364 ? 5.337 -20.280 -2.411 1.00 67.06 364 ASP A CA 1
ATOM 2820 C C . ASP A 1 364 ? 4.595 -19.647 -3.588 1.00 67.06 364 ASP A C 1
ATOM 2822 O O . ASP A 1 364 ? 3.440 -19.249 -3.410 1.00 67.06 364 ASP A O 1
ATOM 2826 N N . TYR A 1 365 ? 5.217 -19.574 -4.761 1.00 67.00 365 TYR A N 1
ATOM 2827 C CA . TYR A 1 365 ? 4.639 -18.984 -5.960 1.00 67.00 365 TYR A CA 1
ATOM 2828 C C . TYR A 1 365 ? 4.941 -19.852 -7.183 1.00 67.00 365 TYR A C 1
ATOM 2830 O O . TYR A 1 365 ? 6.040 -20.361 -7.363 1.00 67.00 365 TYR A O 1
ATOM 2838 N N . ALA A 1 366 ? 3.964 -20.017 -8.074 1.00 66.25 366 ALA A N 1
ATOM 2839 C CA . ALA A 1 366 ? 4.124 -20.875 -9.247 1.00 66.25 366 ALA A CA 1
ATOM 2840 C C . ALA A 1 366 ? 4.931 -20.221 -10.386 1.00 66.25 366 ALA A C 1
ATOM 2842 O O . ALA A 1 366 ? 5.043 -20.813 -11.456 1.00 66.25 366 ALA A O 1
ATOM 2843 N N . LEU A 1 367 ? 5.505 -19.029 -10.178 1.00 68.88 367 LEU A N 1
ATOM 2844 C CA . LEU A 1 367 ? 6.140 -18.237 -11.234 1.00 68.88 367 LEU A CA 1
ATOM 2845 C C . LEU A 1 367 ? 7.419 -18.877 -11.784 1.00 68.88 367 LEU A C 1
ATOM 2847 O O . LEU A 1 367 ? 7.527 -19.027 -12.997 1.00 68.88 367 LEU A O 1
ATOM 2851 N N . ALA A 1 368 ? 8.352 -19.334 -10.940 1.00 58.44 368 ALA A N 1
ATOM 2852 C CA . ALA A 1 368 ? 9.662 -19.832 -11.392 1.00 58.44 368 ALA A CA 1
ATOM 2853 C C . ALA A 1 368 ? 9.580 -21.009 -12.395 1.00 58.44 368 ALA A C 1
ATOM 2855 O O . ALA A 1 368 ? 10.489 -21.205 -13.201 1.00 58.44 368 ALA A O 1
ATOM 2856 N N . GLY A 1 369 ? 8.480 -21.774 -12.386 1.00 60.41 369 GLY A N 1
ATOM 2857 C CA . GLY A 1 369 ? 8.224 -22.875 -13.323 1.00 60.41 369 GLY A CA 1
ATOM 2858 C C . GLY A 1 369 ? 7.433 -22.507 -14.585 1.00 60.41 369 GLY A C 1
ATOM 2859 O O . GLY A 1 369 ? 7.307 -23.356 -15.468 1.00 60.41 369 GLY A O 1
ATOM 2860 N N . VAL A 1 370 ? 6.895 -21.286 -14.671 1.00 63.84 370 VAL A N 1
ATOM 2861 C CA . VAL A 1 370 ? 6.016 -20.822 -15.765 1.00 63.84 370 VAL A CA 1
ATOM 2862 C C . VAL A 1 370 ? 6.492 -19.516 -16.413 1.00 63.84 370 VAL A C 1
ATOM 2864 O O . VAL A 1 370 ? 5.802 -18.988 -17.284 1.00 63.84 370 VAL A O 1
ATOM 2867 N N . LEU A 1 371 ? 7.656 -18.980 -16.018 1.00 73.62 371 LEU A N 1
ATOM 2868 C CA . LEU A 1 371 ? 8.241 -17.819 -16.692 1.00 73.62 371 LEU A CA 1
ATOM 2869 C C . LEU A 1 371 ? 8.638 -18.187 -18.131 1.00 73.62 371 LEU A C 1
ATOM 2871 O O . LEU A 1 371 ? 9.438 -19.110 -18.323 1.00 73.62 371 LEU A O 1
ATOM 2875 N N . PRO A 1 372 ? 8.128 -17.470 -19.148 1.00 68.44 372 PRO A N 1
ATOM 2876 C CA . PRO A 1 372 ? 8.515 -17.716 -20.529 1.00 68.44 372 PRO A CA 1
ATOM 2877 C C . PRO A 1 372 ? 9.952 -17.267 -20.804 1.00 68.44 372 PRO A C 1
ATOM 2879 O O . PRO A 1 372 ? 10.424 -16.259 -20.276 1.00 68.44 372 PRO A O 1
ATOM 2882 N N . ASP A 1 373 ? 10.629 -17.970 -21.712 1.00 68.62 373 ASP A N 1
ATOM 2883 C CA . ASP A 1 373 ? 11.851 -17.452 -22.327 1.00 68.62 373 ASP A CA 1
ATOM 2884 C C . ASP A 1 373 ? 11.457 -16.463 -23.431 1.00 68.62 373 ASP A C 1
ATOM 2886 O O . ASP A 1 373 ? 11.020 -16.854 -24.517 1.00 68.62 373 ASP A O 1
ATOM 2890 N N . ILE A 1 374 ? 11.546 -15.167 -23.128 1.00 64.81 374 ILE A N 1
ATOM 2891 C CA . ILE A 1 374 ? 11.121 -14.108 -24.044 1.00 64.81 374 ILE A CA 1
ATOM 2892 C C . ILE A 1 374 ? 12.326 -13.642 -24.865 1.00 64.81 374 ILE A C 1
ATOM 2894 O O . ILE A 1 374 ? 13.240 -13.021 -24.317 1.00 64.81 374 ILE A O 1
ATOM 2898 N N . PRO A 1 375 ? 12.352 -13.862 -26.191 1.00 59.16 375 PRO A N 1
ATOM 2899 C CA . PRO A 1 375 ? 13.387 -13.288 -27.036 1.00 59.16 375 PRO A CA 1
ATOM 2900 C C . PRO A 1 375 ? 13.204 -11.769 -27.143 1.00 59.16 375 PRO A C 1
ATOM 2902 O O . PRO A 1 375 ? 12.085 -11.279 -27.304 1.00 59.16 375 PRO A O 1
ATOM 2905 N N . ALA A 1 376 ? 14.302 -11.004 -27.134 1.00 56.66 376 ALA A N 1
ATOM 2906 C CA . ALA A 1 376 ? 14.241 -9.595 -27.525 1.00 56.66 376 ALA A CA 1
ATOM 2907 C C . ALA A 1 376 ? 13.669 -9.473 -28.947 1.00 56.66 376 ALA A C 1
ATOM 2909 O O . ALA A 1 376 ? 13.862 -10.364 -29.771 1.00 56.66 376 ALA A O 1
ATOM 2910 N N . ALA A 1 377 ? 13.007 -8.366 -29.275 1.00 50.47 377 ALA A N 1
ATOM 2911 C CA . ALA A 1 377 ? 12.464 -8.148 -30.612 1.00 50.47 377 ALA A CA 1
ATOM 2912 C C . ALA A 1 377 ? 12.941 -6.814 -31.192 1.00 50.47 377 ALA A C 1
ATOM 2914 O O . ALA A 1 377 ? 13.086 -5.823 -30.480 1.00 50.47 377 ALA A O 1
ATOM 2915 N N . THR A 1 378 ? 13.184 -6.777 -32.499 1.00 48.81 378 THR A N 1
ATOM 2916 C CA . THR A 1 378 ? 13.335 -5.519 -33.243 1.00 48.81 378 THR A CA 1
ATOM 2917 C C . THR A 1 378 ? 11.994 -4.785 -33.344 1.00 48.81 378 THR A C 1
ATOM 2919 O O . THR A 1 378 ? 10.930 -5.384 -33.188 1.00 48.81 378 THR A O 1
ATOM 2922 N N . ALA A 1 379 ? 12.029 -3.493 -33.688 1.00 40.38 379 ALA A N 1
ATOM 2923 C CA . ALA A 1 379 ? 10.825 -2.676 -33.889 1.00 40.38 379 ALA A CA 1
ATOM 2924 C C . ALA A 1 379 ? 9.855 -3.231 -34.959 1.00 40.38 379 ALA A C 1
ATOM 2926 O O . ALA A 1 379 ? 8.667 -2.929 -34.925 1.00 40.38 379 ALA A O 1
ATOM 2927 N N . ASP A 1 380 ? 10.336 -4.063 -35.893 1.00 42.62 380 ASP A N 1
ATOM 2928 C CA . ASP A 1 380 ? 9.515 -4.756 -36.898 1.00 42.62 380 ASP A CA 1
ATOM 2929 C C . ASP A 1 380 ? 9.031 -6.156 -36.458 1.00 42.62 380 ASP A C 1
ATOM 2931 O O . ASP A 1 380 ? 8.413 -6.875 -37.244 1.00 42.62 380 ASP A O 1
ATOM 2935 N N . GLY A 1 381 ? 9.275 -6.543 -35.200 1.00 46.09 381 GLY A N 1
ATOM 2936 C CA . GLY A 1 381 ? 8.804 -7.799 -34.618 1.00 46.09 381 GLY A CA 1
ATOM 2937 C C . GLY A 1 381 ? 9.666 -9.022 -34.936 1.00 46.09 381 GLY A C 1
ATOM 2938 O O . GLY A 1 381 ? 9.196 -10.149 -34.785 1.00 46.09 381 GLY A O 1
ATOM 2939 N N . THR A 1 382 ? 10.909 -8.837 -35.382 1.00 51.03 382 THR A N 1
ATOM 2940 C CA . THR A 1 382 ? 11.849 -9.948 -35.581 1.00 51.03 382 THR A CA 1
ATOM 2941 C C . THR A 1 382 ? 12.450 -10.363 -34.239 1.00 51.03 382 THR A C 1
ATOM 2943 O O . THR A 1 382 ? 13.102 -9.556 -33.578 1.00 51.03 382 THR A O 1
ATOM 2946 N N . ALA A 1 383 ? 12.262 -11.625 -33.845 1.00 51.97 383 ALA A N 1
ATOM 2947 C CA . ALA A 1 383 ? 12.868 -12.184 -32.639 1.00 51.97 383 ALA A CA 1
ATOM 2948 C C . ALA A 1 383 ? 14.408 -12.224 -32.740 1.00 51.97 383 ALA A C 1
ATOM 2950 O O . ALA A 1 383 ? 14.984 -12.598 -33.764 1.00 51.97 383 ALA A O 1
ATOM 2951 N N . LEU A 1 384 ? 15.075 -11.859 -31.650 1.00 52.22 384 LEU A N 1
ATOM 2952 C CA . LEU A 1 384 ? 16.518 -11.820 -31.450 1.00 52.22 384 LEU A CA 1
ATOM 2953 C C . LEU A 1 384 ? 16.880 -12.740 -30.264 1.00 52.22 384 LEU A C 1
ATOM 2955 O O . LEU A 1 384 ? 16.157 -12.809 -29.282 1.00 52.22 384 LEU A O 1
ATOM 2959 N N . GLU A 1 385 ? 18.047 -13.394 -30.299 1.00 49.88 385 GLU A N 1
ATOM 2960 C CA . GLU A 1 385 ? 18.498 -14.311 -29.219 1.00 49.88 385 GLU A CA 1
ATOM 2961 C C . GLU A 1 385 ? 18.719 -13.658 -27.835 1.00 49.88 385 GLU A C 1
ATOM 2963 O O . GLU A 1 385 ? 19.766 -13.054 -27.633 1.00 49.88 385 GLU A O 1
ATOM 2968 N N . GLY A 1 386 ? 17.825 -13.834 -26.863 1.00 55.78 386 GLY A N 1
ATOM 2969 C CA . GLY A 1 386 ? 17.986 -13.357 -25.477 1.00 55.78 386 GLY A CA 1
ATOM 2970 C C . GLY A 1 386 ? 17.240 -12.049 -25.203 1.00 55.78 386 GLY A C 1
ATOM 2971 O O . GLY A 1 386 ? 17.421 -11.066 -25.924 1.00 55.78 386 GLY A O 1
ATOM 2972 N N . GLY A 1 387 ? 16.384 -12.066 -24.184 1.00 56.78 387 GLY A N 1
ATOM 2973 C CA . GLY A 1 387 ? 15.593 -10.927 -23.718 1.00 56.78 387 GLY A CA 1
ATOM 2974 C C . GLY A 1 387 ? 15.849 -10.582 -22.250 1.00 56.78 387 GLY A C 1
ATOM 2975 O O . GLY A 1 387 ? 16.871 -11.001 -21.696 1.00 56.78 387 GLY A O 1
ATOM 2976 N N . PRO A 1 388 ? 14.974 -9.762 -21.638 1.00 64.56 388 PRO A N 1
ATOM 2977 C CA . PRO A 1 388 ? 15.120 -9.346 -20.253 1.00 64.56 388 PRO A CA 1
ATOM 2978 C C . PRO A 1 388 ? 15.116 -10.545 -19.303 1.00 64.56 388 PRO A C 1
ATOM 2980 O O . PRO A 1 388 ? 14.378 -11.509 -19.519 1.00 64.56 388 PRO A O 1
ATOM 2983 N N . PRO A 1 389 ? 15.927 -10.495 -18.242 1.00 74.31 389 PRO A N 1
ATOM 2984 C CA . PRO A 1 389 ? 16.084 -11.611 -17.329 1.00 74.31 389 PRO A CA 1
ATOM 2985 C C . PRO A 1 389 ? 14.926 -11.751 -16.334 1.00 74.31 389 PRO A C 1
ATOM 2987 O O . PRO A 1 389 ? 15.114 -11.486 -15.153 1.00 74.31 389 PRO A O 1
ATOM 2990 N N . LEU A 1 390 ? 13.742 -12.185 -16.778 1.00 79.19 390 LEU A N 1
ATOM 2991 C CA . LEU A 1 390 ? 12.553 -12.315 -15.915 1.00 79.19 390 LEU A CA 1
ATOM 2992 C C . LEU A 1 390 ? 12.817 -12.985 -14.547 1.00 79.19 390 LEU A C 1
ATOM 2994 O O . LEU A 1 390 ? 12.364 -12.428 -13.549 1.00 79.19 390 LEU A O 1
ATOM 2998 N N . PRO A 1 391 ? 13.587 -14.094 -14.444 1.00 81.00 391 PRO A N 1
ATOM 2999 C CA . PRO A 1 391 ? 13.901 -14.685 -13.142 1.00 81.00 391 PRO A CA 1
ATOM 3000 C C . PRO A 1 391 ? 14.630 -13.728 -12.198 1.00 81.00 391 PRO A C 1
ATOM 3002 O O . PRO A 1 391 ? 14.349 -13.722 -11.013 1.00 81.00 391 PRO A O 1
ATOM 3005 N N . HIS A 1 392 ? 15.520 -12.877 -12.712 1.00 82.75 392 HIS A N 1
ATOM 3006 C CA . HIS A 1 392 ? 16.259 -11.921 -11.890 1.00 82.75 392 HIS A CA 1
ATOM 3007 C C . HIS A 1 392 ? 15.354 -10.830 -11.301 1.00 82.75 392 HIS A C 1
ATOM 3009 O O . HIS A 1 392 ? 15.553 -10.430 -10.158 1.00 82.75 392 HIS A O 1
ATOM 3015 N N . TYR A 1 393 ? 14.373 -10.359 -12.076 1.00 84.69 393 TYR A N 1
ATOM 3016 C CA . TYR A 1 393 ? 13.385 -9.386 -11.606 1.00 84.69 393 TYR A CA 1
ATOM 3017 C C . TYR A 1 393 ? 12.541 -9.974 -10.472 1.00 84.69 393 TYR A C 1
ATOM 3019 O O . TYR A 1 393 ? 12.472 -9.393 -9.394 1.00 84.69 393 TYR A O 1
ATOM 3027 N N . LEU A 1 394 ? 12.014 -11.184 -10.676 1.00 86.69 394 LEU A N 1
ATOM 3028 C CA . LEU A 1 394 ? 11.271 -11.912 -9.650 1.00 86.69 394 LEU A CA 1
ATOM 3029 C C . LEU A 1 394 ? 12.127 -12.212 -8.407 1.00 86.69 394 LEU A C 1
ATOM 3031 O O . LEU A 1 394 ? 11.681 -12.005 -7.285 1.00 86.69 394 LEU A O 1
ATOM 3035 N N . GLU A 1 395 ? 13.365 -12.681 -8.590 1.00 86.56 395 GLU A N 1
ATOM 3036 C CA . GLU A 1 395 ? 14.310 -12.933 -7.493 1.00 86.56 395 GLU A CA 1
ATOM 3037 C C . GLU A 1 395 ? 14.543 -11.671 -6.656 1.00 86.56 395 GLU A C 1
ATOM 3039 O O . GLU A 1 395 ? 14.629 -11.751 -5.431 1.00 86.56 395 GLU A O 1
ATOM 3044 N N . ARG A 1 396 ? 14.652 -10.505 -7.300 1.00 89.75 396 ARG A N 1
ATOM 3045 C CA . ARG A 1 396 ? 14.891 -9.234 -6.615 1.00 89.75 396 ARG A CA 1
ATOM 3046 C C . ARG A 1 396 ? 13.694 -8.799 -5.781 1.00 89.75 396 ARG A C 1
ATOM 3048 O O . ARG A 1 396 ? 13.896 -8.389 -4.645 1.00 89.75 396 ARG A O 1
ATOM 3055 N N . ASP A 1 397 ? 12.495 -8.928 -6.321 1.00 92.00 397 ASP A N 1
ATOM 3056 C CA . ASP A 1 397 ? 11.237 -8.625 -5.637 1.00 92.00 397 ASP A CA 1
ATOM 3057 C C . ASP A 1 397 ? 11.024 -9.558 -4.433 1.00 92.00 397 ASP A C 1
ATOM 3059 O O . ASP A 1 397 ? 10.848 -9.130 -3.293 1.00 92.00 397 ASP A O 1
ATOM 3063 N N . VAL A 1 398 ? 11.276 -10.857 -4.615 1.00 91.25 398 VAL A N 1
ATOM 3064 C CA . VAL A 1 398 ? 11.279 -11.834 -3.513 1.00 91.25 398 VAL A CA 1
ATOM 3065 C C . VAL A 1 398 ? 12.314 -11.479 -2.441 1.00 91.25 398 VAL A C 1
ATOM 3067 O O . VAL A 1 398 ? 12.030 -11.595 -1.245 1.00 91.25 398 VAL A O 1
ATOM 3070 N N . LEU A 1 399 ? 13.520 -11.048 -2.825 1.00 92.94 399 LEU A N 1
ATOM 3071 C CA . LEU A 1 399 ? 14.536 -10.582 -1.877 1.00 92.94 399 LEU A CA 1
ATOM 3072 C C . LEU A 1 399 ? 14.105 -9.294 -1.165 1.00 92.94 399 LEU A C 1
ATOM 3074 O O . LEU A 1 399 ? 14.301 -9.192 0.046 1.00 92.94 399 LEU A O 1
ATOM 3078 N N . ALA A 1 400 ? 13.495 -8.347 -1.879 1.00 95.81 400 ALA A N 1
ATOM 3079 C CA . ALA A 1 400 ? 12.999 -7.084 -1.346 1.00 95.81 400 ALA A CA 1
ATOM 3080 C C . ALA A 1 400 ? 11.900 -7.305 -0.299 1.00 95.81 400 ALA A C 1
ATOM 3082 O O . ALA A 1 400 ? 12.040 -6.840 0.838 1.00 95.81 400 ALA A O 1
ATOM 3083 N N . ALA A 1 401 ? 10.874 -8.091 -0.628 1.00 95.56 401 ALA A N 1
ATOM 3084 C CA . ALA A 1 401 ? 9.817 -8.484 0.296 1.00 95.56 401 ALA A CA 1
ATOM 3085 C C . ALA A 1 401 ? 10.382 -9.162 1.552 1.00 95.56 401 ALA A C 1
ATOM 3087 O O . ALA A 1 401 ? 10.134 -8.723 2.679 1.00 95.56 401 ALA A O 1
ATOM 3088 N N . ASN A 1 402 ? 11.214 -10.196 1.376 1.00 95.25 402 ASN A N 1
ATOM 3089 C CA . ASN A 1 402 ? 11.828 -10.915 2.494 1.00 95.25 402 ASN A CA 1
ATOM 3090 C C . ASN A 1 402 ? 12.701 -10.005 3.367 1.00 95.25 402 ASN A C 1
ATOM 3092 O O . ASN A 1 402 ? 12.684 -10.131 4.593 1.00 95.25 402 ASN A O 1
ATOM 3096 N N . ALA A 1 403 ? 13.458 -9.090 2.759 1.00 97.50 403 ALA A N 1
ATOM 3097 C CA . ALA A 1 403 ? 14.289 -8.137 3.479 1.00 97.50 403 ALA A CA 1
ATOM 3098 C C . ALA A 1 403 ? 13.449 -7.151 4.298 1.00 97.50 403 ALA A C 1
ATOM 3100 O O . ALA A 1 403 ? 13.757 -6.912 5.468 1.00 97.50 403 ALA A O 1
ATOM 3101 N N . CYS A 1 404 ? 12.373 -6.619 3.712 1.00 98.31 404 CYS A N 1
ATOM 3102 C CA . CYS A 1 404 ? 11.443 -5.729 4.400 1.00 98.31 404 CYS A CA 1
ATOM 3103 C C . CYS A 1 404 ? 10.802 -6.430 5.606 1.00 98.31 404 CYS A C 1
ATOM 3105 O O . CYS A 1 404 ? 10.894 -5.943 6.733 1.00 98.31 404 CYS A O 1
ATOM 3107 N N . PHE A 1 405 ? 10.263 -7.631 5.395 1.00 95.50 405 PHE A N 1
ATOM 3108 C CA . PHE A 1 405 ? 9.645 -8.458 6.433 1.00 95.50 405 PHE A CA 1
ATOM 3109 C C . PHE A 1 405 ? 10.617 -8.842 7.546 1.00 95.50 405 PHE A C 1
ATOM 3111 O O . PHE A 1 405 ? 10.272 -8.796 8.728 1.00 95.50 405 PHE A O 1
ATOM 3118 N N . TRP A 1 406 ? 11.864 -9.163 7.197 1.00 95.88 406 TRP A N 1
ATOM 3119 C CA . TRP A 1 406 ? 12.889 -9.431 8.193 1.00 95.88 406 TRP A CA 1
ATOM 3120 C C . TRP A 1 406 ? 13.183 -8.202 9.054 1.00 95.88 406 TRP A C 1
ATOM 3122 O O . TRP A 1 406 ? 13.219 -8.324 10.278 1.00 95.88 406 TRP A O 1
ATOM 3132 N N . LEU A 1 407 ? 13.351 -7.025 8.443 1.00 97.44 407 LEU A N 1
ATOM 3133 C CA . LEU A 1 407 ? 13.585 -5.782 9.180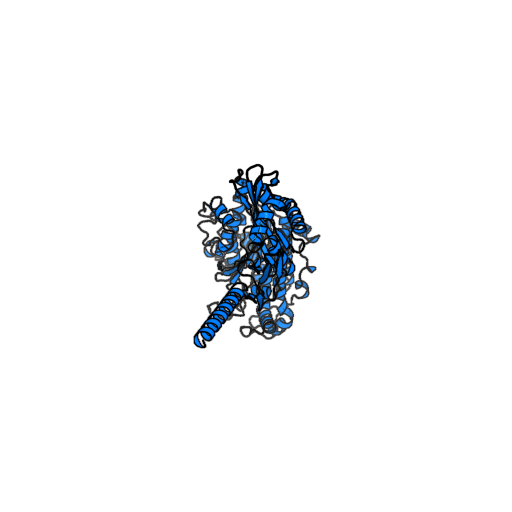 1.00 97.44 407 LEU A CA 1
ATOM 3134 C C . LEU A 1 407 ? 12.403 -5.450 10.099 1.00 97.44 407 LEU A C 1
ATOM 3136 O O . LEU A 1 407 ? 12.621 -5.075 11.248 1.00 97.44 407 LEU A O 1
ATOM 3140 N N . MET A 1 408 ? 11.167 -5.650 9.639 1.00 96.31 408 MET A N 1
ATOM 3141 C CA . MET A 1 408 ? 9.967 -5.384 10.435 1.00 96.31 408 MET A CA 1
ATOM 3142 C C . MET A 1 408 ? 9.857 -6.247 11.699 1.00 96.31 408 MET A C 1
ATOM 3144 O O . MET A 1 408 ? 9.339 -5.778 12.711 1.00 96.31 408 MET A O 1
ATOM 3148 N N . ASP A 1 409 ? 10.350 -7.485 11.654 1.00 93.06 409 ASP A N 1
ATOM 3149 C CA . ASP A 1 409 ? 10.331 -8.407 12.795 1.00 93.06 409 ASP A CA 1
ATOM 3150 C C . ASP A 1 409 ? 11.472 -8.191 13.800 1.00 93.06 409 ASP A C 1
ATOM 3152 O O . ASP A 1 409 ? 11.403 -8.686 14.929 1.00 93.06 409 ASP A O 1
ATOM 3156 N N . HIS A 1 410 ? 12.544 -7.506 13.395 1.00 92.50 410 HIS A N 1
ATOM 3157 C CA . HIS A 1 410 ? 13.788 -7.438 14.171 1.00 92.50 410 HIS A CA 1
ATOM 3158 C C . HIS A 1 410 ? 14.195 -6.024 14.578 1.00 92.50 410 HIS A C 1
ATOM 3160 O O . HIS A 1 410 ? 15.072 -5.876 15.430 1.00 92.50 410 HIS A O 1
ATOM 3166 N N . GLU A 1 411 ? 13.584 -4.999 13.994 1.00 94.50 411 GLU A N 1
ATOM 3167 C CA . GLU A 1 411 ? 13.954 -3.603 14.195 1.00 94.50 411 GLU A CA 1
ATOM 3168 C C . GLU A 1 411 ? 12.716 -2.739 14.505 1.00 94.50 411 GLU A C 1
ATOM 3170 O O . GLU A 1 411 ? 11.581 -3.122 14.228 1.00 94.50 411 GLU A O 1
ATOM 3175 N N . ASP A 1 412 ? 12.922 -1.550 15.082 1.00 91.56 412 ASP A N 1
ATOM 3176 C CA . ASP A 1 412 ? 11.833 -0.612 15.394 1.00 91.56 412 ASP A CA 1
ATOM 3177 C C . ASP A 1 412 ? 11.461 0.256 14.181 1.00 91.56 412 ASP A C 1
ATOM 3179 O O . ASP A 1 412 ? 12.292 0.982 13.621 1.00 91.56 412 ASP A O 1
ATOM 3183 N N . TRP A 1 413 ? 10.175 0.287 13.836 1.00 96.19 413 TRP A N 1
ATOM 3184 C CA . TRP A 1 413 ? 9.657 1.038 12.692 1.00 96.19 413 TRP A CA 1
ATOM 3185 C C . TRP A 1 413 ? 8.299 1.687 12.980 1.00 96.19 413 TRP A C 1
ATOM 3187 O O . TRP A 1 413 ? 7.501 1.198 13.783 1.00 96.19 413 TRP A O 1
ATOM 3197 N N . ASN A 1 414 ? 8.042 2.809 12.307 1.00 97.31 414 ASN A N 1
ATOM 3198 C CA . ASN A 1 414 ? 6.724 3.442 12.236 1.00 97.31 414 ASN A CA 1
ATOM 3199 C C . ASN A 1 414 ? 6.100 3.278 10.853 1.00 97.31 414 ASN A C 1
ATOM 3201 O O . ASN A 1 414 ? 4.888 3.140 10.740 1.00 97.31 414 ASN A O 1
ATOM 3205 N N . ILE A 1 415 ? 6.930 3.276 9.813 1.00 98.56 415 ILE A N 1
ATOM 3206 C CA . ILE A 1 415 ? 6.514 2.980 8.449 1.00 98.56 415 ILE A CA 1
ATOM 3207 C C . ILE A 1 415 ? 7.495 1.998 7.817 1.00 98.56 415 ILE A C 1
ATOM 3209 O O . ILE A 1 415 ? 8.706 2.180 7.936 1.00 98.56 415 ILE A O 1
ATOM 3213 N N . ALA A 1 416 ? 6.976 0.962 7.175 1.00 98.69 416 ALA A N 1
ATOM 3214 C CA . ALA A 1 416 ? 7.741 0.041 6.351 1.00 98.69 416 ALA A CA 1
ATOM 3215 C C . ALA A 1 416 ? 7.194 0.105 4.930 1.00 98.69 416 ALA A C 1
ATOM 3217 O O . ALA A 1 416 ? 5.988 0.024 4.746 1.00 98.69 416 ALA A O 1
ATOM 3218 N N . ALA A 1 417 ? 8.058 0.307 3.945 1.00 98.62 417 ALA A N 1
ATOM 3219 C CA . ALA A 1 417 ? 7.684 0.447 2.551 1.00 98.62 417 ALA A CA 1
ATOM 3220 C C . ALA A 1 417 ? 8.548 -0.469 1.695 1.00 98.62 417 ALA A C 1
ATOM 3222 O O . ALA A 1 417 ? 9.777 -0.399 1.768 1.00 98.62 417 ALA A O 1
ATOM 3223 N N . VAL A 1 418 ? 7.906 -1.302 0.888 1.00 98.38 418 VAL A N 1
ATOM 3224 C CA . VAL A 1 418 ? 8.556 -2.138 -0.120 1.00 98.38 418 VAL A CA 1
ATOM 3225 C C . VAL A 1 418 ? 7.921 -1.866 -1.475 1.00 98.38 418 VAL A C 1
ATOM 3227 O O . VAL A 1 418 ? 6.734 -1.553 -1.545 1.00 98.38 418 VAL A O 1
ATOM 3230 N N . TYR A 1 419 ? 8.735 -1.905 -2.521 1.00 97.69 419 TYR A N 1
ATOM 3231 C CA . TYR A 1 419 ? 8.309 -1.738 -3.904 1.00 97.69 419 TYR A CA 1
ATOM 3232 C C . TYR A 1 419 ? 8.627 -3.010 -4.692 1.00 97.69 419 TYR A C 1
ATOM 3234 O O . TYR A 1 419 ? 9.768 -3.475 -4.640 1.00 97.69 419 TYR A O 1
ATOM 3242 N N . GLU A 1 420 ? 7.635 -3.516 -5.413 1.00 95.56 420 GLU A N 1
ATOM 3243 C CA . GLU A 1 420 ? 7.686 -4.683 -6.293 1.00 95.56 420 GLU A CA 1
ATOM 3244 C C . GLU A 1 420 ? 7.508 -4.198 -7.743 1.00 95.56 420 GLU A C 1
ATOM 3246 O O . GLU A 1 420 ? 6.540 -3.500 -8.053 1.00 95.56 420 GLU A O 1
ATOM 3251 N N . GLU A 1 421 ? 8.463 -4.514 -8.623 1.00 91.50 421 GLU A N 1
ATOM 3252 C CA . GLU A 1 421 ? 8.489 -4.056 -10.027 1.00 91.50 421 GLU A CA 1
ATOM 3253 C C . GLU A 1 421 ? 8.059 -5.129 -11.033 1.00 91.50 421 GLU A C 1
ATOM 3255 O O . GLU A 1 421 ? 7.865 -4.855 -12.220 1.00 91.50 421 GLU A O 1
ATOM 3260 N N . PHE A 1 422 ? 7.998 -6.382 -10.594 1.00 89.81 422 PHE A N 1
ATOM 3261 C CA . PHE A 1 422 ? 7.868 -7.537 -11.460 1.00 89.81 422 PHE A CA 1
ATOM 3262 C C . PHE A 1 422 ? 6.585 -7.536 -12.307 1.00 89.81 422 PHE A C 1
ATOM 3264 O O . PHE A 1 422 ? 6.701 -7.865 -13.497 1.00 89.81 422 PHE A O 1
ATOM 3271 N N . PRO A 1 423 ? 5.397 -7.149 -11.790 1.00 90.31 423 PRO A N 1
ATOM 3272 C CA . PRO A 1 423 ? 4.194 -7.106 -12.615 1.00 90.31 423 PRO A CA 1
ATOM 3273 C C . PRO A 1 423 ? 4.328 -6.143 -13.804 1.00 90.31 423 PRO A C 1
ATOM 3275 O O . PRO A 1 423 ? 4.016 -6.550 -14.923 1.00 90.31 423 PRO A O 1
ATOM 3278 N N . ASP A 1 424 ? 4.879 -4.938 -13.622 1.00 87.75 424 ASP A N 1
ATOM 3279 C CA . ASP A 1 424 ? 5.127 -3.973 -14.711 1.00 87.75 424 ASP A CA 1
ATOM 3280 C C . ASP A 1 424 ? 6.058 -4.537 -15.788 1.00 87.75 424 ASP A C 1
ATOM 3282 O O . ASP A 1 424 ? 5.727 -4.578 -16.981 1.00 87.75 424 ASP A O 1
ATOM 3286 N N . VAL A 1 425 ? 7.207 -5.071 -15.361 1.00 83.19 425 VAL A N 1
ATOM 3287 C CA . VAL A 1 425 ? 8.199 -5.663 -16.269 1.00 83.19 425 VAL A CA 1
ATOM 3288 C C . VAL A 1 425 ? 7.576 -6.797 -17.080 1.00 83.19 425 VAL A C 1
ATOM 3290 O O . VAL A 1 425 ? 7.824 -6.918 -18.284 1.00 83.19 425 VAL A O 1
ATOM 3293 N N . LEU A 1 426 ? 6.755 -7.630 -16.443 1.00 81.81 426 LEU A N 1
ATOM 3294 C CA . LEU A 1 426 ? 6.059 -8.718 -17.110 1.00 81.81 426 LEU A CA 1
ATOM 3295 C C . LEU A 1 426 ? 5.018 -8.187 -18.107 1.00 81.81 426 LEU A C 1
ATOM 3297 O O . LEU A 1 426 ? 4.989 -8.638 -19.257 1.00 81.81 426 LEU A O 1
ATOM 3301 N N . CYS A 1 427 ? 4.208 -7.205 -17.708 1.00 81.69 427 CYS A N 1
ATOM 3302 C CA . CYS A 1 427 ? 3.186 -6.593 -18.554 1.00 81.69 427 CYS A CA 1
ATOM 3303 C C . CYS A 1 427 ? 3.805 -5.966 -19.809 1.00 81.69 427 CYS A C 1
ATOM 3305 O O . CYS A 1 427 ? 3.382 -6.269 -20.929 1.00 81.69 427 CYS A O 1
ATOM 3307 N N . HIS A 1 428 ? 4.901 -5.222 -19.680 1.00 76.00 428 HIS A N 1
ATOM 3308 C CA . HIS A 1 428 ? 5.628 -4.704 -20.839 1.00 76.00 428 HIS A CA 1
ATOM 3309 C C . HIS A 1 428 ? 5.975 -5.777 -21.879 1.00 76.00 428 HIS A C 1
ATOM 3311 O O . HIS A 1 428 ? 5.890 -5.536 -23.088 1.00 76.00 428 HIS A O 1
ATOM 3317 N N . LEU A 1 429 ? 6.332 -6.980 -21.431 1.00 73.62 429 LEU A N 1
ATOM 3318 C CA . LEU A 1 429 ? 6.820 -8.035 -22.309 1.00 73.62 429 LEU A CA 1
ATOM 3319 C C . LEU A 1 429 ? 5.704 -8.907 -22.891 1.00 73.62 429 LEU A C 1
ATOM 3321 O O . LEU A 1 429 ? 5.790 -9.282 -24.067 1.00 73.62 429 LEU A O 1
ATOM 3325 N N . ILE A 1 430 ? 4.664 -9.222 -22.109 1.00 75.56 430 ILE A N 1
ATOM 3326 C CA . ILE A 1 430 ? 3.648 -10.221 -22.488 1.00 75.56 430 ILE A CA 1
ATOM 3327 C C . ILE A 1 430 ? 2.192 -9.770 -22.352 1.00 75.56 430 ILE A C 1
ATOM 3329 O O . ILE A 1 430 ? 1.302 -10.583 -22.600 1.00 75.56 430 ILE A O 1
ATOM 3333 N N . TRP A 1 431 ? 1.904 -8.494 -22.074 1.00 77.31 431 TRP A N 1
ATOM 3334 C CA . TRP A 1 431 ? 0.518 -8.007 -21.973 1.00 77.31 431 TRP A CA 1
ATOM 3335 C C . TRP A 1 431 ? -0.370 -8.358 -23.185 1.00 77.31 431 TRP A C 1
ATOM 3337 O O . TRP A 1 431 ? -1.470 -8.878 -22.997 1.00 77.31 431 TRP A O 1
ATOM 3347 N N . PRO A 1 432 ? 0.090 -8.232 -24.450 1.00 71.00 432 PRO A N 1
ATOM 3348 C CA . PRO A 1 432 ? -0.729 -8.639 -25.597 1.00 71.00 432 PRO A CA 1
ATOM 3349 C C . PRO A 1 432 ? -1.012 -10.145 -25.658 1.00 71.00 432 PRO A C 1
ATOM 3351 O O . PRO A 1 432 ? -2.002 -10.557 -26.256 1.00 71.00 432 PRO A O 1
ATOM 3354 N N . ALA A 1 433 ? -0.130 -10.968 -25.088 1.00 70.81 433 ALA A N 1
ATOM 3355 C CA . ALA A 1 433 ? -0.345 -12.405 -24.968 1.00 70.81 433 ALA A CA 1
ATOM 3356 C C . ALA A 1 433 ? -1.436 -12.701 -23.925 1.00 70.81 433 ALA A C 1
ATOM 3358 O O . ALA A 1 433 ? -2.341 -13.489 -24.196 1.00 70.81 433 ALA A O 1
ATOM 3359 N N . HIS A 1 434 ? -1.409 -11.999 -22.791 1.00 75.00 434 HIS A N 1
ATOM 3360 C CA . HIS A 1 434 ? -2.465 -12.073 -21.785 1.00 75.00 434 HIS A CA 1
ATOM 3361 C C . HIS A 1 434 ? -3.830 -11.634 -22.329 1.00 75.00 434 HIS A C 1
ATOM 3363 O O . HIS A 1 434 ? -4.806 -12.347 -22.137 1.00 75.00 434 HIS A O 1
ATOM 3369 N N . ALA A 1 435 ? -3.907 -10.555 -23.108 1.00 72.62 435 ALA A N 1
ATOM 3370 C CA . ALA A 1 435 ? -5.171 -10.100 -23.691 1.00 72.62 435 ALA A CA 1
ATOM 3371 C C . ALA A 1 435 ? -5.851 -11.161 -24.590 1.00 72.62 435 ALA A C 1
ATOM 3373 O O . ALA A 1 435 ? -7.065 -11.340 -24.525 1.00 72.62 435 ALA A O 1
ATOM 3374 N N . TYR A 1 436 ? -5.091 -11.927 -25.388 1.00 71.81 436 TYR A N 1
ATOM 3375 C CA . TYR A 1 436 ? -5.664 -13.059 -26.138 1.00 71.81 436 TYR A CA 1
ATOM 3376 C C . TYR A 1 436 ? -6.136 -14.187 -25.226 1.00 71.81 436 TYR A C 1
ATOM 3378 O O . TYR A 1 436 ? -7.188 -14.776 -25.467 1.00 71.81 436 TYR A O 1
ATOM 3386 N N . ARG A 1 437 ? -5.355 -14.495 -24.188 1.00 74.88 437 ARG A N 1
ATOM 3387 C CA . ARG A 1 437 ? -5.727 -15.498 -23.194 1.00 74.88 437 ARG A CA 1
ATOM 3388 C C . ARG A 1 437 ? -7.011 -15.102 -22.461 1.00 74.88 437 ARG A C 1
ATOM 3390 O O . ARG A 1 437 ? -7.867 -15.952 -22.234 1.00 74.88 437 ARG A O 1
ATOM 3397 N N . TRP A 1 438 ? -7.170 -13.817 -22.159 1.00 76.00 438 TRP A N 1
ATOM 3398 C CA . TRP A 1 438 ? -8.372 -13.254 -21.560 1.00 76.00 438 TRP A CA 1
ATOM 3399 C C . TRP A 1 438 ? -9.599 -13.459 -22.447 1.00 76.00 438 TRP A C 1
ATOM 3401 O O . TRP A 1 438 ? -10.596 -14.003 -21.982 1.00 76.00 438 TRP A O 1
ATOM 3411 N N . GLU A 1 439 ? -9.499 -13.145 -23.744 1.00 76.31 439 GLU A N 1
ATOM 3412 C CA . GLU A 1 439 ? -10.577 -13.393 -24.713 1.00 76.31 439 GLU A CA 1
ATOM 3413 C C . GLU A 1 439 ? -11.000 -14.871 -24.753 1.00 76.31 439 GLU A C 1
ATOM 3415 O O . GLU A 1 439 ? -12.188 -15.176 -24.870 1.00 76.31 439 GLU A O 1
ATOM 3420 N N . GLU A 1 440 ? -10.060 -15.810 -24.612 1.00 75.12 440 GLU A N 1
ATOM 3421 C CA . GLU A 1 440 ? -10.383 -17.239 -24.520 1.00 75.12 440 GLU A CA 1
ATOM 3422 C C . GLU A 1 440 ? -11.114 -17.617 -23.225 1.00 75.12 440 GLU A C 1
ATOM 3424 O O . GLU A 1 440 ? -11.988 -18.490 -23.252 1.00 75.12 440 GLU A O 1
ATOM 3429 N N . LEU A 1 441 ? -10.742 -17.001 -22.099 1.00 73.56 441 LEU A N 1
ATOM 3430 C CA . LEU A 1 441 ? -11.301 -17.290 -20.777 1.00 73.56 441 LEU A CA 1
ATOM 3431 C C . LEU A 1 441 ? -12.696 -16.681 -20.594 1.00 73.56 441 LEU A C 1
ATOM 3433 O O . LEU A 1 441 ? -13.597 -17.357 -20.092 1.00 73.56 441 LEU A O 1
ATOM 3437 N N . THR A 1 442 ? -12.888 -15.431 -21.015 1.00 76.50 442 THR A N 1
ATOM 3438 C CA . THR A 1 442 ? -14.111 -14.652 -20.759 1.00 76.50 442 THR A CA 1
ATOM 3439 C C . THR A 1 442 ? -15.050 -14.599 -21.964 1.00 76.50 442 THR A C 1
ATOM 3441 O O . THR A 1 442 ? -16.259 -14.413 -21.811 1.00 76.50 442 THR A O 1
ATOM 3444 N N . GLY A 1 443 ? -14.526 -14.808 -23.175 1.00 74.44 443 GLY A N 1
ATOM 3445 C CA . GLY A 1 443 ? -15.252 -14.585 -24.425 1.00 74.44 443 GLY A CA 1
ATOM 3446 C C . GLY A 1 443 ? -15.374 -13.107 -24.813 1.00 74.44 443 GLY A C 1
ATOM 3447 O O . GLY A 1 443 ? -16.071 -12.800 -25.786 1.00 74.44 443 GLY A O 1
ATOM 3448 N N . GLU A 1 444 ? -14.733 -12.199 -24.072 1.00 72.69 444 GLU A N 1
ATOM 3449 C CA . GLU A 1 444 ? -14.699 -10.772 -24.380 1.00 72.69 444 GLU A CA 1
ATOM 3450 C C . GLU A 1 444 ? -13.584 -10.457 -25.386 1.00 72.69 444 GLU A C 1
ATOM 3452 O O . GLU A 1 444 ? -12.448 -10.879 -25.194 1.00 72.69 444 GLU A O 1
ATOM 3457 N N . PRO A 1 445 ? -13.871 -9.743 -26.488 1.00 64.94 445 PRO A N 1
ATOM 3458 C CA . PRO A 1 445 ? -12.895 -9.552 -27.554 1.00 64.94 445 PRO A CA 1
ATOM 3459 C C . PRO A 1 445 ? -11.725 -8.672 -27.103 1.00 64.94 445 PRO A C 1
ATOM 3461 O O . PRO A 1 445 ? -11.934 -7.527 -26.700 1.00 64.94 445 PRO A O 1
ATOM 3464 N N . ALA A 1 446 ? -10.495 -9.157 -27.282 1.00 63.72 446 ALA A N 1
ATOM 3465 C CA . ALA A 1 446 ? -9.299 -8.367 -27.024 1.00 63.72 446 ALA A CA 1
ATOM 3466 C C . ALA A 1 446 ? -9.188 -7.215 -28.039 1.00 63.72 446 ALA A C 1
ATOM 3468 O O . ALA A 1 446 ? -9.175 -7.434 -29.257 1.00 63.72 446 ALA A O 1
ATOM 3469 N N . ASN A 1 447 ? -9.071 -5.970 -27.571 1.00 61.31 447 ASN A N 1
ATOM 3470 C CA . ASN A 1 447 ? -8.971 -4.798 -28.442 1.00 61.31 447 ASN A CA 1
ATOM 3471 C C . ASN A 1 447 ? -7.503 -4.459 -28.755 1.00 61.31 447 ASN A C 1
ATOM 3473 O O . ASN A 1 447 ? -7.002 -3.376 -28.456 1.00 61.31 447 ASN A O 1
ATOM 3477 N N . LEU A 1 448 ? -6.791 -5.408 -29.371 1.00 59.50 448 LEU A N 1
ATOM 3478 C CA . LEU A 1 448 ? -5.369 -5.261 -29.686 1.00 59.50 448 LEU A CA 1
ATOM 3479 C C . LEU A 1 448 ? -5.141 -4.615 -31.070 1.00 59.50 448 LEU A C 1
ATOM 3481 O O . LEU A 1 448 ? -5.746 -5.047 -32.060 1.00 59.50 448 LEU A O 1
ATOM 3485 N N . PRO A 1 449 ? -4.204 -3.655 -31.225 1.00 54.28 449 PRO A N 1
ATOM 3486 C CA . PRO A 1 449 ? -3.621 -3.352 -32.529 1.00 54.28 449 PRO A CA 1
ATOM 3487 C C . PRO A 1 449 ? -3.008 -4.619 -33.165 1.00 54.28 449 PRO A C 1
ATOM 3489 O O . PRO A 1 449 ? -2.620 -5.548 -32.456 1.00 54.28 449 PRO A O 1
ATOM 3492 N N . PRO A 1 450 ? -2.890 -4.693 -34.504 1.00 52.91 450 PRO A N 1
ATOM 3493 C CA . PRO A 1 450 ? -2.328 -5.867 -35.165 1.00 52.91 450 PRO A CA 1
ATOM 3494 C C . PRO A 1 450 ? -0.879 -6.114 -34.719 1.00 52.91 450 PRO A C 1
ATOM 3496 O O . PRO A 1 450 ? -0.000 -5.298 -34.992 1.00 52.91 450 PRO A O 1
ATOM 3499 N N . ILE A 1 451 ? -0.632 -7.253 -34.062 1.00 52.59 451 ILE A N 1
ATOM 3500 C CA . ILE A 1 451 ? 0.694 -7.651 -33.561 1.00 52.59 451 ILE A CA 1
ATOM 3501 C C . ILE A 1 451 ? 1.324 -8.803 -34.374 1.00 52.59 451 ILE A C 1
ATOM 3503 O O . ILE A 1 451 ? 0.605 -9.544 -35.052 1.00 52.59 451 ILE A O 1
ATOM 3507 N N . PRO A 1 452 ? 2.662 -8.986 -34.324 1.00 53.25 452 PRO A N 1
ATOM 3508 C CA . PRO A 1 452 ? 3.354 -10.057 -35.044 1.00 53.25 452 PRO A CA 1
ATOM 3509 C C . PRO A 1 452 ? 2.948 -11.479 -34.589 1.00 53.25 452 PRO A C 1
ATOM 3511 O O . PRO A 1 452 ? 2.669 -11.678 -33.406 1.00 53.25 452 PRO A O 1
ATOM 3514 N N . PRO A 1 453 ? 2.992 -12.497 -35.475 1.00 55.53 453 PRO A N 1
ATOM 3515 C CA . PRO A 1 453 ? 2.540 -13.865 -35.179 1.00 55.53 453 PRO A CA 1
ATOM 3516 C C . PRO A 1 453 ? 3.184 -14.550 -33.965 1.00 55.53 453 PRO A C 1
ATOM 3518 O O . PRO A 1 453 ? 2.493 -15.290 -33.274 1.00 55.53 453 PRO A O 1
ATOM 3521 N N . PHE A 1 454 ? 4.461 -14.285 -33.661 1.00 58.75 454 PHE A N 1
ATOM 3522 C CA . PHE A 1 454 ? 5.144 -14.909 -32.516 1.00 58.75 454 PHE A CA 1
ATOM 3523 C C . PHE A 1 454 ? 4.492 -14.551 -31.169 1.00 58.75 454 PHE A C 1
ATOM 3525 O O . PHE A 1 454 ? 4.551 -15.329 -30.226 1.00 58.75 454 PHE A O 1
ATOM 3532 N N . ARG A 1 455 ? 3.816 -13.394 -31.078 1.00 60.91 455 ARG A N 1
ATOM 3533 C CA . ARG A 1 455 ? 3.100 -12.985 -29.861 1.00 60.91 455 ARG A CA 1
ATOM 3534 C C . ARG A 1 455 ? 1.822 -13.793 -29.618 1.00 60.91 455 ARG A C 1
ATOM 3536 O O . ARG A 1 455 ? 1.343 -13.819 -28.494 1.00 60.91 455 ARG A O 1
ATOM 3543 N N . ARG A 1 456 ? 1.279 -14.460 -30.647 1.00 61.28 456 ARG A N 1
ATOM 3544 C CA . ARG A 1 456 ? 0.160 -15.405 -30.500 1.00 61.28 456 ARG A CA 1
ATOM 3545 C C . ARG A 1 456 ? 0.633 -16.743 -29.935 1.00 61.28 456 ARG A C 1
ATOM 3547 O O . ARG A 1 456 ? -0.031 -17.278 -29.065 1.00 61.28 456 ARG A O 1
ATOM 3554 N N . GLU A 1 457 ? 1.775 -17.251 -30.396 1.00 65.12 457 GLU A N 1
ATOM 3555 C CA . G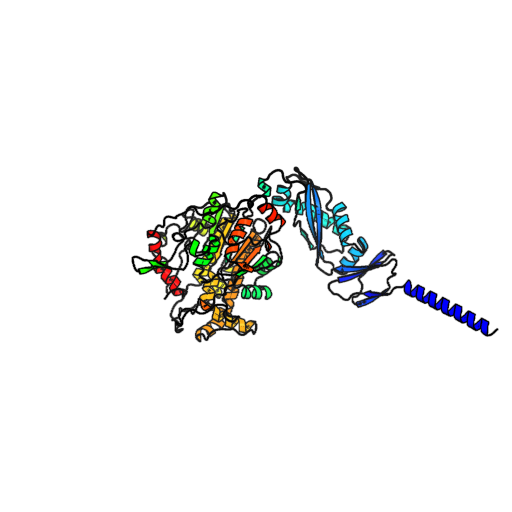LU A 1 457 ? 2.388 -18.463 -29.823 1.00 65.12 457 GLU A CA 1
ATOM 3556 C C . GLU A 1 457 ? 2.753 -18.232 -28.343 1.00 65.12 457 GLU A C 1
ATOM 3558 O O . GLU A 1 457 ? 2.435 -19.055 -27.494 1.00 65.12 457 GLU A O 1
ATOM 3563 N N . LEU A 1 458 ? 3.274 -17.044 -28.010 1.00 65.69 458 LEU A N 1
ATOM 3564 C CA . LEU A 1 458 ? 3.549 -16.642 -26.625 1.00 65.69 458 LEU A CA 1
ATOM 3565 C C . LEU A 1 458 ? 2.290 -16.572 -25.737 1.00 65.69 458 LEU A C 1
ATOM 3567 O O . LEU A 1 458 ? 2.383 -16.809 -24.539 1.00 65.69 458 LEU A O 1
ATOM 3571 N N . ALA A 1 459 ? 1.117 -16.268 -26.302 1.00 63.19 459 ALA A N 1
ATOM 3572 C CA . ALA A 1 459 ? -0.148 -16.248 -25.561 1.00 63.19 459 ALA A CA 1
ATOM 3573 C C . ALA A 1 459 ? -0.550 -17.642 -25.063 1.00 63.19 459 ALA A C 1
ATOM 3575 O O . ALA A 1 459 ? -0.976 -17.786 -23.919 1.00 63.19 459 ALA A O 1
ATOM 3576 N N . GLU A 1 460 ? -0.367 -18.662 -25.904 1.00 66.75 460 GLU A N 1
ATOM 3577 C CA . GLU A 1 460 ? -0.653 -20.059 -25.556 1.00 66.75 460 GLU A CA 1
ATOM 3578 C C . GLU A 1 460 ? 0.328 -20.599 -24.501 1.00 66.75 460 GLU A C 1
ATOM 3580 O O . GLU A 1 460 ? -0.039 -21.462 -23.705 1.00 66.75 460 GLU A O 1
ATOM 3585 N N . GLU A 1 461 ? 1.565 -20.092 -24.482 1.00 69.62 461 GLU A N 1
ATOM 3586 C CA . GLU A 1 461 ? 2.631 -20.564 -23.589 1.00 69.62 461 GLU A CA 1
ATOM 3587 C C . GLU A 1 461 ? 2.719 -19.793 -22.258 1.00 69.62 461 GLU A C 1
ATOM 3589 O O . GLU A 1 461 ? 3.127 -20.380 -21.258 1.00 69.62 461 GLU A O 1
ATOM 3594 N N . ALA A 1 462 ? 2.343 -18.508 -22.231 1.00 71.88 462 ALA A N 1
ATOM 3595 C CA . ALA A 1 462 ? 2.627 -17.592 -21.117 1.00 71.88 462 ALA A CA 1
ATOM 3596 C C . ALA A 1 462 ? 1.454 -16.691 -20.687 1.00 71.88 462 ALA A C 1
ATOM 3598 O O . ALA A 1 462 ? 1.625 -15.819 -19.837 1.00 71.88 462 ALA A O 1
ATOM 3599 N N . GLY A 1 463 ? 0.261 -16.848 -21.270 1.00 67.31 463 GLY A N 1
ATOM 3600 C CA . GLY A 1 463 ? -0.875 -15.959 -20.991 1.00 67.31 463 GLY A CA 1
ATOM 3601 C C . GLY A 1 463 ? -1.326 -15.941 -19.522 1.00 67.31 463 GLY A C 1
ATOM 3602 O O . GLY A 1 463 ? -1.799 -14.910 -19.039 1.00 67.31 463 GLY A O 1
ATOM 3603 N N . ASP A 1 464 ? -1.127 -17.051 -18.805 1.00 77.75 464 ASP A N 1
ATOM 3604 C CA . ASP A 1 464 ? -1.474 -17.184 -17.385 1.00 77.75 464 ASP A CA 1
ATOM 3605 C C . ASP A 1 464 ? -0.395 -16.572 -16.460 1.00 77.75 464 ASP A C 1
ATOM 3607 O O . ASP A 1 464 ? -0.664 -16.320 -15.289 1.00 77.75 464 ASP A O 1
ATOM 3611 N N . THR A 1 465 ? 0.812 -16.264 -16.961 1.00 83.44 465 THR A N 1
ATOM 3612 C CA . THR A 1 465 ? 1.930 -15.767 -16.134 1.00 83.44 465 THR A CA 1
ATOM 3613 C C . THR A 1 465 ? 1.614 -14.418 -15.474 1.00 83.44 465 THR A C 1
ATOM 3615 O O . THR A 1 465 ? 2.049 -14.186 -14.350 1.00 83.44 465 THR A O 1
ATOM 3618 N N . ILE A 1 466 ? 0.822 -13.547 -16.119 1.00 85.06 466 ILE A N 1
ATOM 3619 C CA . ILE A 1 466 ? 0.360 -12.284 -15.508 1.00 85.06 466 ILE A CA 1
ATOM 3620 C C . ILE A 1 466 ? -0.584 -12.560 -14.329 1.00 85.06 466 ILE A C 1
ATOM 3622 O O . ILE A 1 466 ? -0.443 -11.941 -13.279 1.00 85.06 466 ILE A O 1
ATOM 3626 N N . ILE A 1 467 ? -1.481 -13.543 -14.449 1.00 86.38 467 ILE A N 1
ATOM 3627 C CA . ILE A 1 467 ? -2.374 -13.943 -13.350 1.00 86.38 467 ILE A CA 1
ATOM 3628 C C . ILE A 1 467 ? -1.550 -14.487 -12.174 1.00 86.38 467 ILE A C 1
ATOM 3630 O O . ILE A 1 467 ? -1.813 -14.149 -11.023 1.00 86.38 467 ILE A O 1
ATOM 3634 N N . GLU A 1 468 ? -0.516 -15.289 -12.448 1.00 86.81 468 GLU A N 1
ATOM 3635 C CA . GLU A 1 468 ? 0.391 -15.776 -11.400 1.00 86.81 468 GLU A CA 1
ATOM 3636 C C . GLU A 1 468 ? 1.183 -14.644 -10.726 1.00 86.81 468 GLU A C 1
ATOM 3638 O O . GLU A 1 468 ? 1.474 -14.745 -9.535 1.00 86.81 468 GLU A O 1
ATOM 3643 N N . ALA A 1 469 ? 1.502 -13.558 -11.443 1.00 89.88 469 ALA A N 1
ATOM 3644 C CA . ALA A 1 469 ? 2.113 -12.371 -10.844 1.00 89.88 469 ALA A CA 1
ATOM 3645 C C . ALA A 1 469 ? 1.142 -11.687 -9.870 1.00 89.88 469 ALA A C 1
ATOM 3647 O O . ALA A 1 469 ? 1.510 -11.423 -8.732 1.00 89.88 469 ALA A O 1
ATOM 3648 N N . TYR A 1 470 ? -0.130 -11.523 -10.245 1.00 93.12 470 TYR A N 1
ATOM 3649 C CA . TYR A 1 470 ? -1.151 -10.965 -9.346 1.00 93.12 470 TYR A CA 1
ATOM 3650 C C . TYR A 1 470 ? -1.384 -11.861 -8.119 1.00 93.12 470 TYR A C 1
ATOM 3652 O O . TYR A 1 470 ? -1.531 -11.361 -7.006 1.00 93.12 470 TYR A O 1
ATOM 3660 N N . ARG A 1 471 ? -1.363 -13.192 -8.282 1.00 90.56 471 ARG A N 1
ATOM 3661 C CA . ARG A 1 471 ? -1.434 -14.135 -7.149 1.00 90.56 471 ARG A CA 1
ATOM 3662 C C . ARG A 1 471 ? -0.211 -14.050 -6.232 1.00 90.56 471 ARG A C 1
ATOM 3664 O O . ARG A 1 471 ? -0.341 -14.268 -5.027 1.00 90.56 471 ARG A O 1
ATOM 3671 N N . PHE A 1 472 ? 0.971 -13.760 -6.776 1.00 91.31 472 PHE A N 1
ATOM 3672 C CA . PHE A 1 472 ? 2.166 -13.500 -5.975 1.00 91.31 472 PHE A CA 1
ATOM 3673 C C . PHE A 1 472 ? 1.998 -12.227 -5.131 1.00 91.31 472 PHE A C 1
ATOM 3675 O O . PHE A 1 472 ? 2.201 -12.291 -3.916 1.00 91.31 472 PHE A O 1
ATOM 3682 N N . GLU A 1 473 ? 1.512 -11.135 -5.727 1.00 95.25 473 GLU A N 1
ATOM 3683 C CA . GLU A 1 473 ? 1.192 -9.896 -5.003 1.00 95.25 473 GLU A CA 1
ATOM 3684 C C . GLU A 1 473 ? 0.106 -10.104 -3.929 1.00 95.25 473 GLU A C 1
ATOM 3686 O O . GLU A 1 473 ? 0.247 -9.665 -2.785 1.00 95.25 473 GLU A O 1
ATOM 3691 N N . ASP A 1 474 ? -0.952 -10.862 -4.241 1.00 96.12 474 ASP A N 1
ATOM 3692 C CA . ASP A 1 474 ? -2.000 -11.228 -3.278 1.00 96.12 474 ASP A CA 1
ATOM 3693 C C . ASP A 1 474 ? -1.435 -12.017 -2.088 1.00 96.12 474 ASP A C 1
ATOM 3695 O O . ASP A 1 474 ? -1.839 -11.812 -0.941 1.00 96.12 474 ASP A O 1
ATOM 3699 N N . LYS A 1 475 ? -0.453 -12.891 -2.331 1.00 91.06 475 LYS A N 1
ATOM 3700 C CA . LYS A 1 475 ? 0.209 -13.660 -1.274 1.00 91.06 475 LYS A CA 1
ATOM 3701 C C . LYS A 1 475 ? 1.097 -12.787 -0.388 1.00 91.06 475 LYS A C 1
ATOM 3703 O O . LYS A 1 475 ? 1.101 -12.991 0.830 1.00 91.06 475 LYS A O 1
ATOM 3708 N N . LEU A 1 476 ? 1.812 -11.818 -0.964 1.00 94.19 476 LEU A N 1
ATOM 3709 C CA . LEU A 1 476 ? 2.564 -10.810 -0.208 1.00 94.19 476 LEU A CA 1
ATOM 3710 C C . LEU A 1 476 ? 1.636 -10.017 0.716 1.00 94.19 476 LEU A C 1
ATOM 3712 O O . LEU A 1 476 ? 1.915 -9.877 1.911 1.00 94.19 476 LEU A O 1
ATOM 3716 N N . LEU A 1 477 ? 0.492 -9.580 0.183 1.00 97.50 477 LEU A N 1
ATOM 3717 C CA . LEU A 1 477 ? -0.546 -8.903 0.949 1.00 97.50 477 LEU A CA 1
ATOM 3718 C C . LEU A 1 477 ? -1.082 -9.781 2.088 1.00 97.50 477 LEU A C 1
ATOM 3720 O O . LEU A 1 477 ? -1.112 -9.341 3.238 1.00 97.50 477 LEU A O 1
ATOM 3724 N N . GLY A 1 478 ? -1.465 -11.025 1.796 1.00 94.56 478 GLY A N 1
ATOM 3725 C CA . GLY A 1 478 ? -1.982 -11.964 2.793 1.00 94.56 478 GLY A CA 1
ATOM 3726 C C . GLY A 1 478 ? -1.002 -12.212 3.936 1.00 94.56 478 GLY A C 1
ATOM 3727 O O . GLY A 1 478 ? -1.381 -12.137 5.105 1.00 94.56 478 GLY A O 1
ATOM 3728 N N . LEU A 1 479 ? 0.280 -12.417 3.617 1.00 91.31 479 LEU A N 1
ATOM 3729 C CA . LEU A 1 479 ? 1.328 -12.573 4.624 1.00 91.31 479 LEU A CA 1
ATOM 3730 C C . LEU A 1 479 ? 1.454 -11.325 5.507 1.00 91.31 479 LEU A C 1
ATOM 3732 O O . LEU A 1 479 ? 1.543 -11.451 6.732 1.00 91.31 479 LEU A O 1
ATOM 3736 N N . ALA A 1 480 ? 1.442 -10.134 4.902 1.00 94.06 480 ALA A N 1
ATOM 3737 C CA . ALA A 1 480 ? 1.523 -8.889 5.651 1.00 94.06 480 ALA A CA 1
ATOM 3738 C C . ALA A 1 480 ? 0.327 -8.723 6.600 1.00 94.06 480 ALA A C 1
ATOM 3740 O O . ALA A 1 480 ? 0.500 -8.407 7.781 1.00 94.06 480 ALA A O 1
ATOM 3741 N N . MET A 1 481 ? -0.883 -8.993 6.102 1.00 93.19 481 MET A N 1
ATOM 3742 C CA . MET A 1 481 ? -2.109 -8.909 6.888 1.00 93.19 481 MET A CA 1
ATOM 3743 C C . MET A 1 481 ? -2.135 -9.911 8.041 1.00 93.19 481 MET A C 1
ATOM 3745 O O . MET A 1 481 ? -2.474 -9.541 9.163 1.00 93.19 481 MET A O 1
ATOM 3749 N N . ASP A 1 482 ? -1.756 -11.161 7.792 1.00 87.31 482 ASP A N 1
ATOM 3750 C CA . ASP A 1 482 ? -1.808 -12.215 8.803 1.00 87.31 482 ASP A CA 1
ATOM 3751 C C . ASP A 1 482 ? -0.749 -12.017 9.900 1.00 87.31 482 ASP A C 1
ATOM 3753 O O . ASP A 1 482 ? -0.952 -12.435 11.042 1.00 87.31 482 ASP A O 1
ATOM 3757 N N . ARG A 1 483 ? 0.386 -11.384 9.575 1.00 89.44 483 ARG A N 1
ATOM 3758 C CA . ARG A 1 483 ? 1.506 -11.213 10.509 1.00 89.44 483 ARG A CA 1
ATOM 3759 C C . ARG A 1 483 ? 1.469 -9.906 11.295 1.00 89.44 483 ARG A C 1
ATOM 3761 O O . ARG A 1 483 ? 1.772 -9.926 12.487 1.00 89.44 483 ARG A O 1
ATOM 3768 N N . TRP A 1 484 ? 1.104 -8.796 10.655 1.00 91.50 484 TRP A N 1
ATOM 3769 C CA . TRP A 1 484 ? 1.175 -7.458 11.259 1.00 91.50 484 TRP A CA 1
ATOM 3770 C C . TRP A 1 484 ? -0.162 -6.703 11.258 1.00 91.50 484 TRP A C 1
ATOM 3772 O O . TRP A 1 484 ? -0.229 -5.573 11.743 1.00 91.50 484 TRP A O 1
ATOM 3782 N N . GLY A 1 485 ? -1.246 -7.319 10.780 1.00 84.44 485 GLY A N 1
ATOM 3783 C CA . GLY A 1 485 ? -2.568 -6.693 10.682 1.00 84.44 485 GLY A CA 1
ATOM 3784 C C . GLY A 1 485 ? -3.179 -6.194 11.991 1.00 84.44 485 GLY A C 1
ATOM 3785 O O . GLY A 1 485 ? -3.975 -5.254 11.990 1.00 84.44 485 GLY A O 1
ATOM 3786 N N . ASP A 1 486 ? -2.788 -6.790 13.117 1.00 81.12 486 ASP A N 1
ATOM 3787 C CA . ASP A 1 486 ? -3.242 -6.362 14.443 1.00 81.12 486 ASP A CA 1
ATOM 3788 C C . ASP A 1 486 ? -2.517 -5.099 14.945 1.00 81.12 486 ASP A C 1
ATOM 3790 O O . ASP A 1 486 ? -3.037 -4.396 15.819 1.00 81.12 486 ASP A O 1
ATOM 3794 N N . GLU A 1 487 ? -1.328 -4.792 14.411 1.00 84.06 487 GLU A N 1
ATOM 3795 C CA . GLU A 1 487 ? -0.482 -3.684 14.875 1.00 84.06 487 GLU A CA 1
ATOM 3796 C C . GLU A 1 487 ? -0.323 -2.531 13.876 1.00 84.06 487 GLU A C 1
ATOM 3798 O O . GLU A 1 487 ? 0.055 -1.429 14.285 1.00 84.06 487 GLU A O 1
ATOM 3803 N N . ALA A 1 488 ? -0.623 -2.755 12.597 1.00 94.12 488 ALA A N 1
ATOM 3804 C CA . ALA A 1 488 ? -0.401 -1.792 11.529 1.00 94.12 488 ALA A CA 1
ATOM 3805 C C . ALA A 1 488 ? -1.600 -1.662 10.583 1.00 94.12 488 ALA A C 1
ATOM 3807 O O . ALA A 1 488 ? -2.425 -2.564 10.448 1.00 94.12 488 ALA A O 1
ATOM 3808 N N . VAL A 1 489 ? -1.669 -0.519 9.902 1.00 97.62 489 VAL A N 1
ATOM 3809 C CA . VAL A 1 489 ? -2.486 -0.362 8.696 1.00 97.62 489 VAL A CA 1
ATOM 3810 C C . VAL A 1 489 ? -1.639 -0.752 7.498 1.00 97.62 489 VAL A C 1
ATOM 3812 O O . VAL A 1 489 ? -0.532 -0.242 7.321 1.00 97.62 489 VAL A O 1
ATOM 3815 N N . ILE A 1 490 ? -2.173 -1.644 6.678 1.00 98.62 490 ILE A N 1
ATOM 3816 C CA . ILE A 1 490 ? -1.581 -2.053 5.413 1.00 98.62 490 ILE A CA 1
ATOM 3817 C C . ILE A 1 490 ? -2.159 -1.179 4.317 1.00 98.62 490 ILE A C 1
ATOM 3819 O O . ILE A 1 490 ? -3.369 -0.971 4.241 1.00 98.62 490 ILE A O 1
ATOM 3823 N N . VAL A 1 491 ? -1.273 -0.673 3.479 1.00 98.69 491 VAL A N 1
ATOM 3824 C CA . VAL A 1 491 ? -1.567 0.168 2.333 1.00 98.69 491 VAL A CA 1
ATOM 3825 C C . VAL A 1 491 ? -1.029 -0.546 1.111 1.00 98.69 491 VAL A C 1
ATOM 3827 O O . VAL A 1 491 ? 0.150 -0.893 1.078 1.00 98.69 491 VAL A O 1
ATOM 3830 N N . VAL A 1 492 ? -1.876 -0.735 0.110 1.00 98.62 492 VAL A N 1
ATOM 3831 C CA . VAL A 1 492 ? -1.445 -1.133 -1.230 1.00 98.62 492 VAL A CA 1
ATOM 3832 C C . VAL A 1 492 ? -1.557 0.085 -2.128 1.00 98.62 492 VAL A C 1
ATOM 3834 O O . VAL A 1 492 ? -2.553 0.811 -2.070 1.00 98.62 492 VAL A O 1
ATOM 3837 N N . VAL A 1 493 ? -0.535 0.331 -2.938 1.00 98.31 493 VAL A N 1
ATOM 3838 C CA . VAL A 1 493 ? -0.582 1.375 -3.959 1.00 98.31 493 VAL A CA 1
ATOM 3839 C C . VAL A 1 493 ? 0.042 0.871 -5.250 1.00 98.31 493 VAL A C 1
ATOM 3841 O O . VAL A 1 493 ? 1.098 0.244 -5.225 1.00 98.31 493 VAL A O 1
ATOM 3844 N N . SER A 1 494 ? -0.608 1.187 -6.361 1.00 97.50 494 SER A N 1
ATOM 3845 C CA . SER A 1 494 ? -0.071 1.039 -7.704 1.00 97.50 494 SER A CA 1
ATOM 3846 C C . SER A 1 494 ? -0.182 2.362 -8.454 1.00 97.50 494 SER A C 1
ATOM 3848 O O . SER A 1 494 ? -1.144 3.110 -8.271 1.00 97.50 494 SER A O 1
ATOM 3850 N N . ASP A 1 495 ? 0.833 2.696 -9.239 1.00 93.81 495 ASP A N 1
ATOM 3851 C CA . ASP A 1 495 ? 0.982 3.969 -9.940 1.00 93.81 495 ASP A CA 1
ATOM 3852 C C . ASP A 1 495 ? 0.143 4.076 -11.215 1.00 93.81 495 ASP A C 1
ATOM 3854 O O . ASP A 1 495 ? -0.299 5.178 -11.560 1.00 93.81 495 ASP A O 1
ATOM 3858 N N . HIS A 1 496 ? -0.075 2.956 -11.899 1.00 91.44 496 HIS A N 1
ATOM 3859 C CA . HIS A 1 496 ? -0.885 2.829 -13.109 1.00 91.44 496 HIS A CA 1
ATOM 3860 C C . HIS A 1 496 ? -1.294 1.367 -13.344 1.00 91.44 496 HIS A C 1
ATOM 3862 O O . HIS A 1 496 ? -0.922 0.483 -12.580 1.00 91.44 496 HIS A O 1
ATOM 3868 N N . GLY A 1 497 ? -2.041 1.119 -14.415 1.00 88.94 497 GLY A N 1
ATOM 3869 C CA . GLY A 1 497 ? -2.440 -0.213 -14.864 1.00 88.94 497 GLY A CA 1
ATOM 3870 C C . GLY A 1 497 ? -1.946 -0.497 -16.274 1.00 88.94 497 GLY A C 1
ATOM 3871 O O . GLY A 1 497 ? -1.092 0.223 -16.807 1.00 88.94 497 GLY A O 1
ATOM 3872 N N . PHE A 1 498 ? -2.521 -1.512 -16.913 1.00 80.81 498 PHE A N 1
ATOM 3873 C CA . PHE A 1 498 ? -2.294 -1.800 -18.323 1.00 80.81 498 PHE A CA 1
ATOM 3874 C C . PHE A 1 498 ? -3.640 -2.001 -19.044 1.00 80.81 498 PHE A C 1
ATOM 3876 O O . PHE A 1 498 ? -4.397 -2.904 -18.729 1.00 80.81 498 PHE A O 1
ATOM 3883 N N . ASP A 1 499 ? -3.937 -1.206 -20.072 1.00 70.75 499 ASP A N 1
ATOM 3884 C CA . ASP A 1 499 ? -5.184 -1.262 -20.837 1.00 70.75 499 ASP A CA 1
ATOM 3885 C C . ASP A 1 499 ? -5.002 -2.004 -22.172 1.00 70.75 499 ASP A C 1
ATOM 3887 O O . ASP A 1 499 ? -4.116 -1.708 -22.984 1.00 70.75 499 ASP A O 1
ATOM 3891 N N . THR A 1 500 ? -5.907 -2.953 -22.427 1.00 56.94 500 THR A N 1
ATOM 3892 C CA . THR A 1 500 ? -6.202 -3.523 -23.760 1.00 56.94 500 THR A CA 1
ATOM 3893 C C . THR A 1 500 ? -7.688 -3.791 -24.011 1.00 56.94 500 THR A C 1
ATOM 3895 O O . THR A 1 500 ? -8.043 -4.317 -25.072 1.00 56.94 500 THR A O 1
ATOM 3898 N N . ILE A 1 501 ? -8.561 -3.476 -23.054 1.00 47.38 501 ILE A N 1
ATOM 3899 C CA . ILE A 1 501 ? -9.938 -3.990 -22.998 1.00 47.38 501 ILE A CA 1
ATOM 3900 C C . ILE A 1 501 ? -10.952 -2.869 -23.294 1.00 47.38 501 ILE A C 1
ATOM 3902 O O . ILE A 1 501 ? -12.068 -3.135 -23.747 1.00 47.38 501 ILE A O 1
ATOM 3906 N N . TYR A 1 502 ? -10.536 -1.599 -23.229 1.00 41.31 502 TYR A N 1
ATOM 3907 C CA . TYR A 1 502 ? -11.376 -0.439 -23.534 1.00 41.31 502 TYR A CA 1
ATOM 3908 C C . TYR A 1 502 ? -10.802 0.384 -24.708 1.00 41.31 502 TYR A C 1
ATOM 3910 O O . TYR A 1 502 ? -9.654 0.202 -25.113 1.00 41.31 502 TYR A O 1
ATOM 3918 N N . PRO A 1 503 ? -11.589 1.234 -25.407 1.00 35.44 503 PRO A N 1
ATOM 3919 C CA . PRO A 1 503 ? -11.001 2.135 -26.398 1.00 35.44 503 PRO A CA 1
ATOM 3920 C C . PRO A 1 503 ? -9.926 2.989 -25.705 1.00 35.44 503 PRO A C 1
ATOM 3922 O O . PRO A 1 503 ? -10.239 3.553 -24.655 1.00 35.44 503 PRO A O 1
ATOM 3925 N N . PRO A 1 504 ? -8.711 3.119 -26.281 1.00 40.28 504 PRO A N 1
ATOM 3926 C CA . PRO A 1 504 ? -7.570 3.709 -25.590 1.00 40.28 504 PRO A CA 1
ATOM 3927 C C . PRO A 1 504 ? -7.952 5.077 -25.033 1.00 40.28 504 PRO A C 1
ATOM 3929 O O . PRO A 1 504 ? -8.323 5.984 -25.787 1.00 40.28 504 PRO A O 1
ATOM 3932 N N . ARG A 1 505 ? -7.880 5.220 -23.706 1.00 41.31 505 ARG A N 1
ATOM 3933 C CA . ARG A 1 505 ? -8.181 6.482 -23.010 1.00 41.31 505 ARG A CA 1
ATOM 3934 C C . ARG A 1 505 ? -7.093 7.547 -23.250 1.00 41.31 505 ARG A C 1
ATOM 3936 O O . ARG A 1 505 ? -7.293 8.719 -22.931 1.00 41.31 505 ARG A O 1
ATOM 3943 N N . THR A 1 506 ? -5.986 7.171 -23.895 1.00 39.50 506 THR A N 1
ATOM 3944 C CA . THR A 1 506 ? -4.816 8.015 -24.179 1.00 39.50 506 THR A CA 1
ATOM 3945 C C . THR A 1 506 ? -4.892 8.686 -25.561 1.00 39.50 506 THR A C 1
ATOM 3947 O O . THR A 1 506 ? -5.064 8.033 -26.592 1.00 39.50 506 THR A O 1
ATOM 3950 N N . ILE A 1 507 ? -4.737 10.018 -25.603 1.00 34.34 507 ILE A N 1
ATOM 3951 C CA . ILE A 1 507 ? -4.725 10.822 -26.841 1.00 34.34 507 ILE A CA 1
ATOM 3952 C C . ILE A 1 507 ? -3.307 10.904 -27.430 1.00 34.34 507 ILE A C 1
ATOM 3954 O O . ILE A 1 507 ? -2.338 11.229 -26.751 1.00 34.34 507 ILE A O 1
ATOM 3958 N N . LEU A 1 508 ? -3.236 10.668 -28.740 1.00 39.66 508 LEU A N 1
ATOM 3959 C CA . LEU A 1 508 ? -2.058 10.644 -29.613 1.00 39.66 508 LEU A CA 1
ATOM 3960 C C . LEU A 1 508 ? -1.249 11.959 -29.639 1.00 39.66 508 LEU A C 1
ATOM 3962 O O . LEU A 1 508 ? -1.812 13.029 -29.887 1.00 39.66 508 LEU A O 1
ATOM 3966 N N . ILE A 1 509 ? 0.087 11.862 -29.576 1.00 34.03 509 ILE A N 1
ATOM 3967 C CA . ILE A 1 509 ? 1.012 12.886 -30.096 1.00 34.03 509 ILE A CA 1
ATOM 3968 C C . ILE A 1 509 ? 2.071 12.215 -30.997 1.00 34.03 509 ILE A C 1
ATOM 3970 O O . ILE A 1 509 ? 3.062 11.692 -30.502 1.00 34.03 509 ILE A O 1
ATOM 3974 N N . GLY A 1 510 ? 1.893 12.286 -32.325 1.00 34.25 510 GLY A N 1
ATOM 3975 C CA . GLY A 1 510 ? 2.959 12.054 -33.323 1.00 34.25 510 GLY A CA 1
ATOM 3976 C C . GLY A 1 510 ? 2.792 10.845 -34.263 1.00 34.25 510 GLY A C 1
ATOM 3977 O O . GLY A 1 510 ? 2.250 9.818 -33.879 1.00 34.25 510 GLY A O 1
ATOM 3978 N N . ASP A 1 511 ? 3.280 10.999 -35.504 1.00 31.64 511 ASP A N 1
ATOM 3979 C CA . ASP A 1 511 ? 3.229 10.022 -36.619 1.00 31.64 511 ASP A CA 1
ATOM 3980 C C . ASP A 1 511 ? 4.401 9.009 -36.625 1.00 31.64 511 ASP A C 1
ATOM 3982 O O . ASP A 1 511 ? 4.520 8.207 -37.554 1.00 31.64 511 ASP A O 1
ATOM 3986 N N . ASP A 1 512 ? 5.287 9.038 -35.625 1.00 36.94 512 ASP A N 1
ATOM 3987 C CA . ASP A 1 512 ? 6.403 8.090 -35.531 1.00 36.94 512 ASP A CA 1
ATOM 3988 C C . ASP A 1 512 ? 5.959 6.850 -34.747 1.00 36.94 512 ASP A C 1
ATOM 3990 O O . ASP A 1 512 ? 5.496 6.952 -33.613 1.00 36.94 512 ASP A O 1
ATOM 3994 N N . GLN A 1 513 ? 6.087 5.671 -35.358 1.00 38.31 513 GLN A N 1
ATOM 3995 C CA . GLN A 1 513 ? 5.603 4.373 -34.857 1.00 38.31 513 GLN A CA 1
ATOM 3996 C C . GLN A 1 513 ? 6.388 3.825 -33.642 1.00 38.31 513 GLN A C 1
ATOM 3998 O O . GLN A 1 513 ? 6.581 2.620 -33.507 1.00 38.31 513 GLN A O 1
ATOM 4003 N N . LEU A 1 514 ? 6.877 4.699 -32.765 1.00 36.22 514 LEU A N 1
ATOM 4004 C CA . LEU A 1 514 ? 7.955 4.424 -31.816 1.00 36.22 514 LEU A CA 1
ATOM 4005 C C . LEU A 1 514 ? 7.533 4.364 -30.339 1.00 36.22 514 LEU A C 1
ATOM 4007 O O . LEU A 1 514 ? 8.362 4.598 -29.469 1.00 36.22 514 LEU A O 1
ATOM 4011 N N . GLN A 1 515 ? 6.285 4.002 -30.024 1.00 43.28 515 GLN A N 1
ATOM 4012 C CA . GLN A 1 515 ? 5.839 3.850 -28.624 1.00 43.28 515 GLN A CA 1
ATOM 4013 C C . GLN A 1 515 ? 5.080 2.550 -28.314 1.00 43.28 515 GLN A C 1
ATOM 4015 O O . GLN A 1 515 ? 4.222 2.519 -27.441 1.00 43.28 515 GLN A O 1
ATOM 4020 N N . THR A 1 516 ? 5.414 1.441 -28.978 1.00 47.62 516 THR A N 1
ATOM 4021 C CA . THR A 1 516 ? 4.689 0.152 -28.921 1.00 47.62 516 THR A CA 1
ATOM 4022 C C . THR A 1 516 ? 4.502 -0.502 -27.541 1.00 47.62 516 THR A C 1
ATOM 4024 O O . THR A 1 516 ? 3.842 -1.535 -27.493 1.00 47.62 516 THR A O 1
ATOM 4027 N N . MET A 1 517 ? 5.052 0.041 -26.446 1.00 48.16 517 MET A N 1
ATOM 4028 C CA . MET A 1 517 ? 4.840 -0.456 -25.074 1.00 48.16 517 MET A CA 1
ATOM 4029 C C . MET A 1 517 ? 4.283 0.594 -24.095 1.00 48.16 517 MET A C 1
ATOM 4031 O O . MET A 1 517 ? 3.587 0.222 -23.162 1.00 48.16 517 MET A O 1
ATOM 4035 N N . MET A 1 518 ? 4.469 1.894 -24.355 1.00 50.56 518 MET A N 1
ATOM 4036 C CA . MET A 1 518 ? 3.828 2.959 -23.568 1.00 50.56 518 MET A CA 1
ATOM 4037 C C . MET A 1 518 ? 2.329 3.111 -23.862 1.00 50.56 518 MET A C 1
ATOM 4039 O O . MET A 1 518 ? 1.604 3.663 -23.041 1.00 50.56 518 MET A O 1
ATOM 4043 N N . TYR A 1 519 ? 1.873 2.640 -25.030 1.00 54.81 519 TYR A N 1
ATOM 4044 C CA . TYR A 1 519 ? 0.464 2.685 -25.437 1.00 54.81 519 TYR A CA 1
ATOM 4045 C C . TYR A 1 519 ? -0.468 1.841 -24.569 1.00 54.81 519 TYR A C 1
ATOM 4047 O O . TYR A 1 519 ? -1.674 2.053 -24.650 1.00 54.81 519 TYR A O 1
ATOM 4055 N N . TRP A 1 520 ? 0.073 0.885 -23.812 1.00 62.34 520 TRP A N 1
ATOM 4056 C CA . TRP A 1 520 ? -0.728 -0.053 -23.035 1.00 62.34 520 TRP A CA 1
ATOM 4057 C C . TRP A 1 520 ? -0.904 0.367 -21.590 1.00 62.34 520 TRP A C 1
ATOM 4059 O O . TRP A 1 520 ? -1.530 -0.395 -20.892 1.00 62.34 520 TRP A O 1
ATOM 4069 N N . HIS A 1 521 ? -0.375 1.494 -21.109 1.00 76.12 521 HIS A N 1
ATOM 4070 C CA . HIS A 1 521 ? -0.644 1.876 -19.720 1.00 76.12 521 HIS A CA 1
ATOM 4071 C C . HIS A 1 521 ? -2.084 2.356 -19.580 1.00 76.12 521 HIS A C 1
ATOM 4073 O O . HIS A 1 521 ? -2.517 3.244 -20.328 1.00 76.12 521 HIS A O 1
ATOM 4079 N N . ASP A 1 522 ? -2.793 1.796 -18.607 1.00 78.94 522 ASP A N 1
ATOM 4080 C CA . ASP A 1 522 ? -4.043 2.371 -18.135 1.00 78.94 522 ASP A CA 1
ATOM 4081 C C . ASP A 1 522 ? -3.712 3.529 -17.176 1.00 78.94 522 ASP A C 1
ATOM 4083 O O . ASP A 1 522 ? -2.872 3.361 -16.287 1.00 78.94 522 ASP A O 1
ATOM 4087 N N . PRO A 1 523 ? -4.333 4.717 -17.312 1.00 85.12 523 PRO A N 1
ATOM 4088 C CA . PRO A 1 523 ? -4.267 5.749 -16.279 1.00 85.12 523 PRO A CA 1
ATOM 4089 C C . PRO A 1 523 ? -4.730 5.313 -14.884 1.00 85.12 523 PRO A C 1
ATOM 4091 O O . PRO A 1 523 ? -4.557 6.102 -13.955 1.00 85.12 523 PRO A O 1
ATOM 4094 N N . THR A 1 524 ? -5.360 4.154 -14.714 1.00 90.62 524 THR A N 1
ATOM 4095 C CA . THR A 1 524 ? -5.849 3.681 -13.422 1.00 90.62 524 THR A CA 1
ATOM 4096 C C . THR A 1 524 ? -4.935 2.640 -12.802 1.00 90.62 524 THR A C 1
ATOM 4098 O O . THR A 1 524 ? -4.720 1.586 -13.385 1.00 90.62 524 THR A O 1
ATOM 4101 N N . GLY A 1 525 ? -4.449 2.926 -11.599 1.00 93.94 525 GLY A N 1
ATOM 4102 C CA . GLY A 1 525 ? -3.875 1.939 -10.691 1.00 93.94 525 GLY A CA 1
ATOM 4103 C C . GLY A 1 525 ? -4.817 1.649 -9.522 1.00 93.94 525 GLY A C 1
ATOM 4104 O O . GLY A 1 525 ? -5.993 2.026 -9.516 1.00 93.94 525 GLY A O 1
ATOM 4105 N N . VAL A 1 526 ? -4.265 1.047 -8.476 1.00 97.00 526 VAL A N 1
ATOM 4106 C CA . VAL A 1 526 ? -4.995 0.571 -7.296 1.00 97.00 526 VAL A CA 1
ATOM 4107 C C . VAL A 1 526 ? -4.557 1.342 -6.054 1.00 97.00 526 VAL A C 1
ATOM 4109 O O . VAL A 1 526 ? -3.370 1.585 -5.841 1.00 97.00 526 VAL A O 1
ATOM 4112 N N . PHE A 1 527 ? -5.508 1.693 -5.188 1.00 98.44 527 PHE A N 1
ATOM 4113 C CA . PHE A 1 527 ? -5.230 2.160 -3.833 1.00 98.44 527 PHE A CA 1
ATOM 4114 C C . PHE A 1 527 ? -6.076 1.402 -2.817 1.00 98.44 527 PHE A C 1
ATOM 4116 O O . PHE A 1 527 ? -7.307 1.437 -2.850 1.00 98.44 527 PHE A O 1
ATOM 4123 N N . GLY A 1 528 ? -5.404 0.745 -1.881 1.00 98.31 528 GLY A N 1
ATOM 4124 C CA . GLY A 1 528 ? -6.035 -0.079 -0.867 1.00 98.31 528 GLY A CA 1
ATOM 4125 C C . GLY A 1 528 ? -5.568 0.273 0.537 1.00 98.31 528 GLY A C 1
ATOM 4126 O O . GLY A 1 528 ? -4.397 0.578 0.746 1.00 98.31 528 GLY A O 1
ATOM 4127 N N . LEU A 1 529 ? -6.477 0.206 1.507 1.00 98.50 529 LEU A N 1
ATOM 4128 C CA . LEU A 1 529 ? -6.178 0.283 2.935 1.00 98.50 529 LEU A CA 1
ATOM 4129 C C . LEU A 1 529 ? -6.847 -0.889 3.649 1.00 98.50 529 LEU A C 1
ATOM 4131 O O . LEU A 1 529 ? -8.012 -1.192 3.406 1.00 98.50 529 LEU A O 1
ATOM 4135 N N . TRP A 1 530 ? -6.150 -1.511 4.592 1.00 97.88 530 TRP A N 1
ATOM 4136 C CA . TRP A 1 530 ? -6.727 -2.538 5.454 1.00 97.88 530 TRP A CA 1
ATOM 4137 C C . TRP A 1 530 ? -6.087 -2.504 6.841 1.00 97.88 530 TRP A C 1
ATOM 4139 O O . TRP A 1 530 ? -4.894 -2.248 6.983 1.00 97.88 530 TRP A O 1
ATOM 4149 N N . GLY A 1 531 ? -6.882 -2.757 7.876 1.00 91.81 531 GLY A N 1
ATOM 4150 C CA . GLY A 1 531 ? -6.426 -2.788 9.264 1.00 91.81 531 GLY A CA 1
ATOM 4151 C C . GLY A 1 531 ? -7.197 -1.830 10.167 1.00 91.81 531 GLY A C 1
ATOM 4152 O O . GLY A 1 531 ? -8.254 -1.294 9.823 1.00 91.81 531 GLY A O 1
ATOM 4153 N N . ARG A 1 532 ? -6.682 -1.621 11.380 1.00 81.62 532 ARG A N 1
ATOM 4154 C CA . ARG A 1 532 ? -7.349 -0.793 12.392 1.00 81.62 532 ARG A CA 1
ATOM 4155 C C . ARG A 1 532 ? -7.496 0.654 11.908 1.00 81.62 532 ARG A C 1
ATOM 4157 O O . ARG A 1 532 ? -6.546 1.232 11.405 1.00 81.62 532 ARG A O 1
ATOM 4164 N N . HIS A 1 533 ? -8.648 1.273 12.174 1.00 88.81 533 HIS A N 1
ATOM 4165 C CA . HIS A 1 533 ? -8.964 2.660 11.785 1.00 88.81 533 HIS A CA 1
ATOM 4166 C C . HIS A 1 533 ? -9.245 2.876 10.294 1.00 88.81 533 HIS A C 1
ATOM 4168 O O . HIS A 1 533 ? -9.440 4.021 9.886 1.00 88.81 533 HIS A O 1
ATOM 4174 N N . VAL A 1 534 ? -9.322 1.804 9.509 1.00 92.50 534 VAL A N 1
ATOM 4175 C CA . VAL A 1 534 ? -9.803 1.829 8.128 1.00 92.50 534 VAL A CA 1
ATOM 4176 C C . VAL A 1 534 ? -11.292 1.493 8.118 1.00 92.50 534 VAL A C 1
ATOM 4178 O O . VAL A 1 534 ? -11.730 0.596 8.838 1.00 92.50 534 VAL A O 1
ATOM 4181 N N . ARG A 1 535 ? -12.072 2.220 7.317 1.00 89.38 535 ARG A N 1
ATOM 4182 C CA . ARG A 1 535 ? -13.495 1.921 7.113 1.00 89.38 535 ARG A CA 1
ATOM 4183 C C . ARG A 1 535 ? -13.641 0.691 6.228 1.00 89.38 535 ARG A C 1
ATOM 4185 O O . ARG A 1 535 ? -12.899 0.539 5.268 1.00 89.38 535 ARG A O 1
ATOM 4192 N N . GLN A 1 536 ? -14.623 -0.146 6.535 1.00 89.31 536 GLN A N 1
ATOM 4193 C CA . GLN A 1 536 ? -14.826 -1.423 5.846 1.00 89.31 536 GLN A CA 1
ATOM 4194 C C . GLN A 1 536 ? -15.831 -1.309 4.698 1.00 89.31 536 GLN A C 1
ATOM 4196 O O . GLN A 1 536 ? -16.819 -0.573 4.814 1.00 89.31 536 GLN A O 1
ATOM 4201 N N . GLY A 1 537 ? -15.609 -2.075 3.627 1.00 80.69 537 GLY A N 1
ATOM 4202 C CA . GLY A 1 537 ? -16.536 -2.221 2.503 1.00 80.69 537 GLY A CA 1
ATOM 4203 C C . GLY A 1 537 ? -16.801 -0.914 1.755 1.00 80.69 537 GLY A C 1
ATOM 4204 O O . GLY A 1 537 ? -17.904 -0.697 1.247 1.00 80.69 537 GLY A O 1
ATOM 4205 N N . VAL A 1 538 ? -15.825 -0.005 1.749 1.00 87.12 538 VAL A N 1
ATOM 4206 C CA . VAL A 1 538 ? -15.905 1.289 1.064 1.00 87.12 538 VAL A CA 1
ATOM 4207 C C . VAL A 1 538 ? -14.902 1.342 -0.081 1.00 87.12 538 VAL A C 1
ATOM 4209 O O . VAL A 1 538 ? -13.799 0.822 0.014 1.00 87.12 538 VAL A O 1
ATOM 4212 N N . SER A 1 539 ? -15.277 2.018 -1.158 1.00 93.31 539 SER A N 1
ATOM 4213 C CA . SER A 1 539 ? -14.415 2.263 -2.311 1.00 93.31 539 SER A CA 1
ATOM 4214 C C . SER A 1 539 ? -14.598 3.694 -2.802 1.00 93.31 539 SER A C 1
ATOM 4216 O O . SER A 1 539 ? -15.551 4.392 -2.429 1.00 93.31 539 SER A O 1
ATOM 4218 N N . GLY A 1 540 ? -13.663 4.161 -3.618 1.00 93.50 540 GLY A N 1
ATOM 4219 C CA . GLY A 1 540 ? -13.731 5.475 -4.236 1.00 93.50 540 GLY A CA 1
ATOM 4220 C C . GLY A 1 540 ? -12.599 5.685 -5.226 1.00 93.50 540 GLY A C 1
ATOM 4221 O O . GLY A 1 540 ? -11.774 4.804 -5.437 1.00 93.50 540 GLY A O 1
ATOM 4222 N N . GLU A 1 541 ? -12.579 6.874 -5.813 1.00 95.81 541 GLU A N 1
ATOM 4223 C CA . GLU A 1 541 ? -11.513 7.308 -6.708 1.00 95.81 541 GLU A CA 1
ATOM 4224 C C . GLU A 1 541 ? -10.603 8.298 -5.979 1.00 95.81 541 GLU A C 1
ATOM 4226 O O . GLU A 1 541 ? -11.074 9.243 -5.328 1.00 95.81 541 GLU A O 1
ATOM 4231 N N . ILE A 1 542 ? -9.297 8.100 -6.117 1.00 96.81 542 ILE A N 1
ATOM 4232 C CA . ILE A 1 542 ? -8.268 8.997 -5.592 1.00 96.81 542 ILE A CA 1
ATOM 4233 C C . ILE A 1 542 ? -7.293 9.386 -6.701 1.00 96.81 542 ILE A C 1
ATOM 4235 O O . ILE A 1 542 ? -7.333 8.824 -7.789 1.00 96.81 542 ILE A O 1
ATOM 4239 N N . THR A 1 54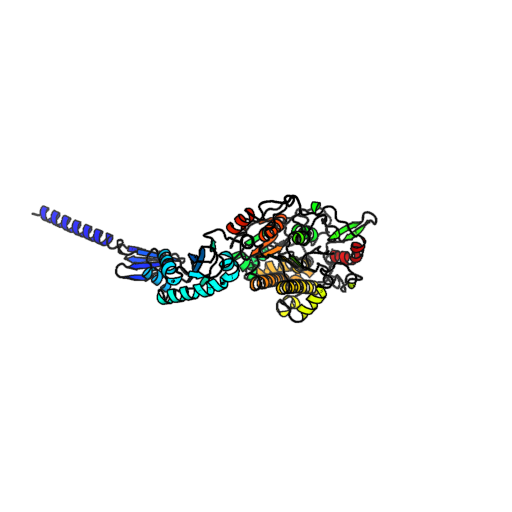3 ? -6.406 10.341 -6.445 1.00 97.38 543 THR A N 1
ATOM 4240 C CA . THR A 1 543 ? -5.312 10.695 -7.364 1.00 97.38 543 THR A CA 1
ATOM 4241 C C . THR A 1 543 ? -3.955 10.317 -6.779 1.00 97.38 543 THR A C 1
ATOM 4243 O O . THR A 1 543 ? -3.832 10.132 -5.565 1.00 97.38 543 THR A O 1
ATOM 4246 N N . ILE A 1 544 ? -2.906 10.304 -7.611 1.00 97.06 544 ILE A N 1
ATOM 4247 C CA . ILE A 1 544 ? -1.521 10.092 -7.145 1.00 97.06 544 ILE A CA 1
ATOM 4248 C C . ILE A 1 544 ? -1.097 11.042 -6.011 1.00 97.06 544 ILE A C 1
ATOM 4250 O O . ILE A 1 544 ? -0.247 10.710 -5.185 1.00 97.06 544 ILE A O 1
ATOM 4254 N N . TYR A 1 545 ? -1.719 12.220 -5.930 1.00 98.25 545 TYR A N 1
ATOM 4255 C CA . TYR A 1 545 ? -1.419 13.228 -4.920 1.00 98.25 545 TYR A CA 1
ATOM 4256 C C . TYR A 1 545 ? -2.017 12.920 -3.549 1.00 98.25 545 TYR A C 1
ATOM 4258 O O . TYR A 1 545 ? -1.499 13.408 -2.545 1.00 98.25 545 TYR A O 1
ATOM 4266 N N . ASP A 1 546 ? -3.091 12.133 -3.487 1.00 98.50 546 ASP A N 1
ATOM 4267 C CA . ASP A 1 546 ? -3.841 11.866 -2.254 1.00 98.50 546 ASP A CA 1
ATOM 4268 C C . ASP A 1 546 ? -3.181 10.785 -1.384 1.00 98.50 546 ASP A C 1
ATOM 4270 O O . ASP A 1 546 ? -3.415 10.721 -0.171 1.00 98.50 546 ASP A O 1
ATOM 4274 N N . PHE A 1 547 ? -2.305 9.973 -1.986 1.00 98.31 547 PHE A N 1
ATOM 4275 C CA . PHE A 1 547 ? -1.575 8.891 -1.328 1.00 98.31 547 PHE A CA 1
ATOM 4276 C C . PHE A 1 547 ? -0.806 9.376 -0.090 1.00 98.31 547 PHE A C 1
ATOM 4278 O O . PHE A 1 547 ? -1.113 8.979 1.038 1.00 98.31 547 PHE A O 1
ATOM 4285 N N . LEU A 1 548 ? 0.174 10.272 -0.270 1.00 98.44 548 LEU A N 1
ATOM 4286 C CA . LEU A 1 548 ? 1.057 10.655 0.831 1.00 98.44 548 LEU A CA 1
ATOM 4287 C C . LEU A 1 548 ? 0.322 11.423 1.944 1.00 98.44 548 LEU A C 1
ATOM 4289 O O . LEU A 1 548 ? 0.527 11.077 3.108 1.00 98.44 548 LEU A O 1
ATOM 4293 N N . PRO A 1 549 ? -0.561 12.406 1.665 1.00 98.44 549 PRO A N 1
ATOM 4294 C CA . PRO A 1 549 ? -1.377 13.036 2.702 1.00 98.44 549 PRO A CA 1
ATOM 4295 C C . PRO A 1 549 ? -2.153 12.029 3.558 1.00 98.44 549 PRO A C 1
ATOM 4297 O O . PRO A 1 549 ? -2.249 12.206 4.773 1.00 98.44 549 PRO A O 1
ATOM 4300 N N . THR A 1 550 ? -2.666 10.960 2.946 1.00 98.19 550 THR A N 1
ATOM 4301 C CA . THR A 1 550 ? -3.404 9.898 3.642 1.00 98.19 550 THR A CA 1
ATOM 4302 C C . THR A 1 550 ? -2.489 9.061 4.533 1.00 98.19 550 THR A C 1
ATOM 4304 O O . THR A 1 550 ? -2.786 8.883 5.715 1.00 98.19 550 THR A O 1
ATOM 4307 N N . VAL A 1 551 ? -1.335 8.630 4.017 1.00 98.19 551 VAL A N 1
ATOM 4308 C CA . VAL A 1 551 ? -0.317 7.903 4.797 1.00 98.19 551 VAL A CA 1
ATOM 4309 C C . VAL A 1 551 ? 0.182 8.738 5.982 1.00 98.19 551 VAL A C 1
ATOM 4311 O O . VAL A 1 551 ? 0.270 8.245 7.107 1.00 98.19 551 VAL A O 1
ATOM 4314 N N . LEU A 1 552 ? 0.453 10.028 5.767 1.00 97.88 552 LEU A N 1
ATOM 4315 C CA . LEU A 1 552 ? 0.878 10.937 6.831 1.00 97.88 552 LEU A CA 1
ATOM 4316 C C . LEU A 1 552 ? -0.208 11.102 7.904 1.00 97.88 552 LEU A C 1
ATOM 4318 O O . LEU A 1 552 ? 0.112 11.086 9.092 1.00 97.88 552 LEU A O 1
ATOM 4322 N N . ALA A 1 553 ? -1.485 11.185 7.519 1.00 96.50 553 ALA A N 1
ATOM 4323 C CA . ALA A 1 553 ? -2.588 11.278 8.473 1.00 96.50 553 ALA A CA 1
ATOM 4324 C C . ALA A 1 553 ? -2.677 10.051 9.400 1.00 96.50 553 ALA A C 1
ATOM 4326 O O . ALA A 1 553 ? -2.904 10.219 10.600 1.00 96.50 553 ALA A O 1
ATOM 4327 N N . LEU A 1 554 ? -2.441 8.840 8.878 1.00 95.88 554 LEU A N 1
ATOM 4328 C CA . LEU A 1 554 ? -2.373 7.604 9.674 1.00 95.88 554 LEU A CA 1
ATOM 4329 C C . LEU A 1 554 ? -1.203 7.627 10.673 1.00 95.88 554 LEU A C 1
ATOM 4331 O O . LEU A 1 554 ? -1.359 7.246 11.834 1.00 95.88 554 LEU A O 1
ATOM 4335 N N . LEU A 1 555 ? -0.058 8.167 10.251 1.00 95.75 555 LEU A N 1
ATOM 4336 C CA . LEU A 1 555 ? 1.128 8.370 11.090 1.00 95.75 555 LEU A CA 1
ATOM 4337 C C . LEU A 1 555 ? 0.993 9.541 12.084 1.00 95.75 555 LEU A C 1
ATOM 4339 O O . LEU A 1 555 ? 1.951 9.851 12.792 1.00 95.75 555 LEU A O 1
ATOM 4343 N N . GLY A 1 556 ? -0.146 10.243 12.126 1.00 93.50 556 GLY A N 1
ATOM 4344 C CA . GLY A 1 556 ? -0.310 11.440 12.957 1.00 93.50 556 GLY A CA 1
ATOM 4345 C C . GLY A 1 556 ? 0.581 12.612 12.518 1.00 93.50 556 GLY A C 1
ATOM 4346 O O . GLY A 1 556 ? 0.936 13.471 13.326 1.00 93.50 556 GLY A O 1
ATOM 4347 N N . VAL A 1 557 ? 0.970 12.661 11.244 1.00 94.75 557 VAL A N 1
ATOM 4348 C CA . VAL A 1 557 ? 1.780 13.725 10.647 1.00 94.75 557 VAL A CA 1
ATOM 4349 C C . VAL A 1 557 ? 0.898 14.591 9.733 1.00 94.75 557 VAL A C 1
ATOM 4351 O O . VAL A 1 557 ? 0.258 14.070 8.824 1.00 94.75 557 VAL A O 1
ATOM 4354 N N . PRO A 1 558 ? 0.821 15.919 9.936 1.00 94.88 558 PRO A N 1
ATOM 4355 C CA . PRO A 1 558 ? 0.012 16.787 9.083 1.00 94.88 558 PRO A CA 1
ATOM 4356 C C . PRO A 1 558 ? 0.597 16.881 7.674 1.00 94.88 558 PRO A C 1
ATOM 4358 O O . PRO A 1 558 ? 1.766 17.203 7.522 1.00 94.88 558 PRO A O 1
ATOM 4361 N N . ALA A 1 559 ? -0.207 16.712 6.626 1.00 96.62 559 ALA A N 1
ATOM 4362 C CA . ALA A 1 559 ? 0.250 17.030 5.273 1.00 96.62 559 ALA A CA 1
ATOM 4363 C C . ALA A 1 559 ? 0.683 18.507 5.178 1.00 96.62 559 ALA A C 1
ATOM 4365 O O . ALA A 1 559 ? -0.019 19.402 5.671 1.00 96.62 559 ALA A O 1
ATOM 4366 N N . ALA A 1 560 ? 1.817 18.778 4.529 1.00 95.50 560 ALA A N 1
ATOM 4367 C CA . ALA A 1 560 ? 2.289 20.145 4.324 1.00 95.50 560 ALA A CA 1
ATOM 4368 C C . ALA A 1 560 ? 1.337 20.924 3.399 1.00 95.50 560 ALA A C 1
ATOM 4370 O O . ALA A 1 560 ? 0.571 20.336 2.634 1.00 95.50 560 ALA A O 1
ATOM 4371 N N . GLN A 1 561 ? 1.305 22.253 3.514 1.00 95.44 561 GLN A N 1
ATOM 4372 C CA . GLN A 1 561 ? 0.400 23.113 2.734 1.00 95.44 561 GLN A CA 1
ATOM 4373 C C . GLN A 1 561 ? 0.709 23.092 1.236 1.00 95.44 561 GLN A C 1
ATOM 4375 O O . GLN A 1 561 ? -0.177 23.346 0.425 1.00 95.44 561 GLN A O 1
ATOM 4380 N N . ASP A 1 562 ? 1.954 22.791 0.893 1.00 94.94 562 ASP A N 1
ATOM 4381 C CA . ASP A 1 562 ? 2.473 22.698 -0.461 1.00 94.94 562 ASP A CA 1
ATOM 4382 C C . ASP A 1 562 ? 2.312 21.297 -1.085 1.00 94.94 562 ASP A C 1
ATOM 4384 O O . ASP A 1 562 ? 2.776 21.077 -2.200 1.00 94.94 562 ASP A O 1
ATOM 4388 N N . MET A 1 563 ? 1.641 20.361 -0.403 1.00 97.44 563 MET A N 1
ATOM 4389 C CA . MET A 1 563 ? 1.145 19.114 -0.995 1.00 97.44 563 MET A CA 1
ATOM 4390 C C . MET A 1 563 ? -0.267 19.358 -1.560 1.00 97.44 563 MET A C 1
ATOM 4392 O O . MET A 1 563 ? -1.154 19.760 -0.794 1.00 97.44 563 MET A O 1
ATOM 4396 N N . PRO A 1 564 ? -0.511 19.135 -2.867 1.00 96.56 564 PRO A N 1
ATOM 4397 C CA . PRO A 1 564 ? -1.794 19.444 -3.498 1.00 96.56 564 PRO A CA 1
ATOM 4398 C C . PRO A 1 564 ? -2.898 18.427 -3.176 1.00 96.56 564 PRO A C 1
ATOM 4400 O O . PRO A 1 564 ? -4.076 18.762 -3.300 1.00 96.56 564 PRO A O 1
ATOM 4403 N N . GLY A 1 565 ? -2.534 17.209 -2.769 1.00 97.12 565 GLY A N 1
ATOM 4404 C CA . GLY A 1 565 ? -3.488 16.149 -2.461 1.00 97.12 565 GLY A CA 1
ATOM 4405 C C . GLY A 1 565 ? -4.230 16.340 -1.143 1.00 97.12 565 GLY A C 1
ATOM 4406 O O . GLY A 1 565 ? -3.847 17.125 -0.267 1.00 97.12 565 GLY A O 1
ATOM 4407 N N . ARG A 1 566 ? -5.311 15.580 -0.991 1.00 96.44 566 ARG A N 1
ATOM 4408 C CA . ARG A 1 566 ? -6.139 15.526 0.217 1.00 96.44 566 ARG A CA 1
ATOM 4409 C C . ARG A 1 566 ? -5.937 14.210 0.960 1.00 96.44 566 ARG A C 1
ATOM 4411 O O . ARG A 1 566 ? -5.502 13.214 0.400 1.00 96.44 566 ARG A O 1
ATOM 4418 N N . VAL A 1 567 ? -6.329 14.202 2.230 1.00 97.56 567 VAL A N 1
ATOM 4419 C CA . VAL A 1 567 ? -6.540 12.949 2.961 1.00 97.56 567 VAL A CA 1
ATOM 4420 C C . VAL A 1 567 ? -7.789 12.267 2.392 1.00 97.56 567 VAL A C 1
ATOM 4422 O O . VAL A 1 567 ? -8.821 12.921 2.201 1.00 97.56 567 VAL A O 1
ATOM 4425 N N . VAL A 1 568 ? -7.708 10.963 2.137 1.00 97.69 568 VAL A N 1
ATOM 4426 C CA . VAL A 1 568 ? -8.837 10.121 1.717 1.00 97.69 568 VAL A CA 1
ATOM 4427 C C . VAL A 1 568 ? -9.689 9.797 2.948 1.00 97.69 568 VAL A C 1
ATOM 4429 O O . VAL A 1 568 ? -9.629 8.717 3.532 1.00 97.69 568 VAL A O 1
ATOM 4432 N N . GLU A 1 569 ? -10.444 10.792 3.414 1.00 96.31 569 GLU A N 1
ATOM 4433 C CA . GLU A 1 569 ? -11.234 10.710 4.650 1.00 96.31 569 GLU A CA 1
ATOM 4434 C C . GLU A 1 569 ? -12.314 9.626 4.589 1.00 96.31 569 GLU A C 1
ATOM 4436 O O . GLU A 1 569 ? -12.685 9.045 5.603 1.00 96.31 569 GLU A O 1
ATOM 4441 N N . GLU A 1 570 ? -12.816 9.337 3.392 1.00 95.06 570 GLU A N 1
ATOM 4442 C CA . GLU A 1 570 ? -13.792 8.287 3.143 1.00 95.06 570 GLU A CA 1
ATOM 4443 C C . GLU A 1 570 ? -13.264 6.878 3.443 1.00 95.06 570 GLU A C 1
ATOM 4445 O O . GLU A 1 570 ? -14.081 5.999 3.711 1.00 95.06 570 GLU A O 1
ATOM 4450 N N . ALA A 1 571 ? -11.942 6.684 3.467 1.00 95.94 571 ALA A N 1
ATOM 4451 C CA . ALA A 1 571 ? -11.298 5.407 3.761 1.00 95.94 571 ALA A CA 1
ATOM 4452 C C . ALA A 1 571 ? -10.917 5.239 5.246 1.00 95.94 571 ALA A C 1
ATOM 4454 O O . ALA A 1 571 ? -10.597 4.136 5.681 1.00 95.94 571 ALA A O 1
ATOM 4455 N N . ILE A 1 572 ? -10.963 6.310 6.047 1.00 95.31 572 ILE A N 1
ATOM 4456 C CA . ILE A 1 572 ? -10.506 6.323 7.446 1.00 95.31 572 ILE A CA 1
ATOM 4457 C C . ILE A 1 572 ? -11.702 6.445 8.394 1.00 95.31 572 ILE A C 1
ATOM 4459 O O . ILE A 1 572 ? -12.648 7.188 8.132 1.00 95.31 572 ILE A O 1
ATOM 4463 N N . GLU A 1 573 ? -11.663 5.731 9.520 1.00 90.69 573 GLU A N 1
ATOM 4464 C CA . GLU A 1 573 ? -12.710 5.792 10.543 1.00 90.69 573 GLU A CA 1
ATOM 4465 C C . GLU A 1 573 ? -12.898 7.233 11.055 1.00 90.69 573 GLU A C 1
ATOM 4467 O O . GLU A 1 573 ? -11.918 7.855 11.500 1.00 90.69 573 GLU A O 1
ATOM 4472 N N . PRO A 1 574 ? -14.126 7.790 11.033 1.00 86.75 574 PRO A N 1
ATOM 4473 C CA . PRO A 1 574 ? -14.357 9.195 11.359 1.00 86.75 574 PRO A CA 1
ATOM 4474 C C . PRO A 1 574 ? -13.856 9.574 12.754 1.00 86.75 574 PRO A C 1
ATOM 4476 O O . PRO A 1 574 ? -13.203 10.602 12.908 1.00 86.75 574 PRO A O 1
ATOM 4479 N N . GLU A 1 575 ? -14.065 8.725 13.764 1.00 83.00 575 GLU A N 1
ATOM 4480 C CA . GLU A 1 575 ? -13.629 8.989 15.140 1.00 83.00 575 GLU A CA 1
ATOM 4481 C C . GLU A 1 575 ? -12.101 9.007 15.277 1.00 83.00 575 GLU A C 1
ATOM 4483 O O . GLU A 1 575 ? -11.547 9.721 16.121 1.00 83.00 575 GLU A O 1
ATOM 4488 N N . PHE A 1 576 ? -11.395 8.209 14.470 1.00 86.06 576 PHE A N 1
ATOM 4489 C CA . PHE A 1 576 ? -9.938 8.272 14.395 1.00 86.06 576 PHE A CA 1
ATOM 4490 C C . PHE A 1 576 ? -9.495 9.591 13.774 1.00 86.06 576 PHE A C 1
ATOM 4492 O O . PHE A 1 576 ? -8.678 10.306 14.360 1.00 86.06 576 PHE A O 1
ATOM 4499 N N . LEU A 1 577 ? -10.059 9.938 12.619 1.00 89.50 577 LEU A N 1
ATOM 4500 C CA . LEU A 1 577 ? -9.632 11.109 11.872 1.00 89.50 577 LEU A CA 1
ATOM 4501 C C . LEU A 1 577 ? -9.968 12.417 12.598 1.00 89.50 577 LEU A C 1
ATOM 4503 O O . LEU A 1 577 ? -9.131 13.315 12.655 1.00 89.50 577 LEU A O 1
ATOM 4507 N N . GLU A 1 578 ? -11.156 12.526 13.194 1.00 85.56 578 GLU A N 1
ATOM 4508 C CA . GLU A 1 578 ? -11.552 13.675 14.015 1.00 85.56 578 GLU A CA 1
ATOM 4509 C C . GLU A 1 578 ? -10.604 13.867 15.201 1.00 85.56 578 GLU A C 1
ATOM 4511 O O . GLU A 1 578 ? -10.185 14.994 15.479 1.00 85.56 578 GLU A O 1
ATOM 4516 N N . ARG A 1 579 ? -10.196 12.771 15.856 1.00 83.38 579 ARG A N 1
ATOM 4517 C CA . ARG A 1 579 ? -9.192 12.814 16.923 1.00 83.38 579 ARG A CA 1
ATOM 4518 C C . ARG A 1 579 ? -7.862 13.346 16.400 1.00 83.38 579 ARG A C 1
ATOM 4520 O O . ARG A 1 579 ? -7.319 14.277 16.985 1.00 83.38 579 ARG A O 1
ATOM 4527 N N . MET A 1 580 ? -7.359 12.815 15.287 1.00 86.06 580 MET A N 1
ATOM 4528 C CA . MET A 1 580 ? -6.085 13.264 14.718 1.00 86.06 580 MET A CA 1
ATOM 4529 C C . MET A 1 580 ? -6.130 14.736 14.280 1.00 86.06 580 MET A C 1
ATOM 4531 O O . MET A 1 580 ? -5.198 15.489 14.563 1.00 86.06 580 MET A O 1
ATOM 4535 N N . LYS A 1 581 ? -7.246 15.188 13.694 1.00 85.38 581 LYS A N 1
ATOM 4536 C CA . LYS A 1 581 ? -7.510 16.599 13.347 1.00 85.38 581 LYS A CA 1
ATOM 4537 C C . LYS A 1 581 ? -7.581 17.525 14.560 1.00 85.38 581 LYS A C 1
ATOM 4539 O O . LYS A 1 581 ? -7.197 18.686 14.450 1.00 85.38 581 LYS A O 1
ATOM 4544 N N . ALA A 1 582 ? -8.053 17.035 15.705 1.00 76.00 582 ALA A N 1
ATOM 4545 C CA . ALA A 1 582 ? -8.097 17.804 16.947 1.00 76.00 582 ALA A CA 1
ATOM 4546 C C . ALA A 1 582 ? -6.727 17.932 17.641 1.00 76.00 582 ALA A C 1
ATOM 4548 O O . ALA A 1 582 ? -6.586 18.766 18.535 1.00 76.00 582 ALA A O 1
ATOM 4549 N N . GLY A 1 583 ? -5.736 17.126 17.248 1.00 80.56 583 GLY A N 1
ATOM 4550 C CA . GLY A 1 583 ? -4.395 17.136 17.829 1.00 80.56 583 GLY A CA 1
ATOM 4551 C C . GLY A 1 583 ? -3.297 17.228 16.763 1.00 80.56 583 GLY A C 1
ATOM 4552 O O . GLY A 1 583 ? -3.072 18.321 16.243 1.00 80.56 583 GLY A O 1
ATOM 4553 N N . PRO A 1 584 ? -2.594 16.127 16.430 1.00 82.38 584 PRO A N 1
ATOM 4554 C CA . PRO A 1 584 ? -1.387 16.163 15.598 1.00 82.38 584 PRO A CA 1
ATOM 4555 C C . PRO A 1 584 ? -1.564 16.787 14.209 1.00 82.38 584 PRO A C 1
ATOM 4557 O O . PRO A 1 584 ? -0.617 17.360 13.673 1.00 82.38 584 PRO A O 1
ATOM 4560 N N . LEU A 1 585 ? -2.766 16.701 13.629 1.00 87.19 585 LEU A N 1
ATOM 4561 C CA . LEU A 1 585 ? -3.063 17.219 12.291 1.00 87.19 585 LEU A CA 1
ATOM 4562 C C . LEU A 1 585 ? -3.652 18.641 12.301 1.00 87.19 585 LEU A C 1
ATOM 4564 O O . LEU A 1 585 ? -4.008 19.154 11.240 1.00 87.19 585 LEU A O 1
ATOM 4568 N N . ALA A 1 586 ? -3.779 19.280 13.470 1.00 78.44 586 ALA A N 1
ATOM 4569 C CA . ALA A 1 586 ? -4.416 20.592 13.596 1.00 78.44 586 ALA A CA 1
ATOM 4570 C C . ALA A 1 586 ? -3.639 21.707 12.871 1.00 78.44 586 ALA A C 1
ATOM 4572 O O . ALA A 1 586 ? -4.243 22.620 12.305 1.00 78.44 586 ALA A O 1
ATOM 4573 N N . GLU A 1 587 ? -2.306 21.632 12.871 1.00 85.44 587 GLU A N 1
ATOM 4574 C CA . GLU A 1 587 ? -1.431 22.632 12.257 1.00 85.44 587 GLU A CA 1
ATOM 4575 C C . GLU A 1 587 ? -0.637 22.032 11.096 1.00 85.44 587 GLU A C 1
ATOM 4577 O O . GLU A 1 587 ? 0.203 21.150 11.277 1.00 85.44 587 GLU A O 1
ATOM 4582 N N . ARG A 1 588 ? -0.879 22.547 9.885 1.00 92.38 588 ARG A N 1
ATOM 4583 C CA . ARG A 1 588 ? -0.154 22.141 8.676 1.00 92.38 588 ARG A CA 1
ATOM 4584 C C . ARG A 1 588 ? 1.097 23.002 8.481 1.00 92.38 588 ARG A C 1
ATOM 4586 O O . ARG A 1 588 ? 0.950 24.224 8.359 1.00 92.38 588 ARG A O 1
ATOM 4593 N N . PRO A 1 589 ? 2.304 22.413 8.404 1.00 92.69 589 PRO A N 1
ATOM 4594 C CA . PRO A 1 589 ? 3.509 23.164 8.064 1.00 92.69 589 PRO A CA 1
ATOM 4595 C C . PRO A 1 589 ? 3.430 23.684 6.625 1.00 92.69 589 PRO A C 1
ATOM 4597 O O . PRO A 1 589 ? 2.733 23.106 5.796 1.00 92.69 589 PRO A O 1
ATOM 4600 N N . GLU A 1 590 ? 4.142 24.770 6.319 1.00 93.56 590 GLU A N 1
ATOM 4601 C CA . GLU A 1 590 ? 4.191 25.308 4.950 1.00 93.56 590 GLU A CA 1
ATOM 4602 C C . GLU A 1 590 ? 4.834 24.312 3.976 1.00 93.56 590 GLU A C 1
ATOM 4604 O O . GLU A 1 590 ? 4.288 24.087 2.903 1.00 93.56 590 GLU A O 1
ATOM 4609 N N . THR A 1 591 ? 5.951 23.699 4.380 1.00 93.19 591 THR A N 1
ATOM 4610 C CA . THR A 1 591 ? 6.718 22.722 3.596 1.00 93.19 591 THR A CA 1
ATOM 4611 C C . THR A 1 591 ? 7.528 21.796 4.513 1.00 93.19 591 THR A C 1
ATOM 4613 O O . THR A 1 591 ? 7.813 22.153 5.664 1.00 93.19 591 THR A O 1
ATOM 4616 N N . TYR A 1 592 ? 7.912 20.621 4.007 1.00 91.88 592 TYR A N 1
ATOM 4617 C CA . TYR A 1 592 ? 8.893 19.720 4.633 1.00 91.88 592 TYR A CA 1
ATOM 4618 C C . TYR A 1 592 ? 10.291 19.804 4.014 1.00 91.88 592 TYR A C 1
ATOM 4620 O O . TYR A 1 592 ? 11.219 19.135 4.479 1.00 91.88 592 TYR A O 1
ATOM 4628 N N . ASP A 1 593 ? 10.463 20.633 2.990 1.00 88.00 593 ASP A N 1
ATOM 4629 C CA . ASP A 1 593 ? 11.699 20.675 2.231 1.00 88.00 593 ASP A CA 1
ATOM 4630 C C . ASP A 1 593 ? 12.773 21.519 2.931 1.00 88.00 593 ASP A C 1
ATOM 4632 O O . ASP A 1 593 ? 12.510 22.648 3.354 1.00 88.00 593 ASP A O 1
ATOM 4636 N N . PRO A 1 594 ? 14.017 21.015 3.041 1.00 72.69 594 PRO A N 1
ATOM 4637 C CA . PRO A 1 594 ? 15.113 21.751 3.664 1.00 72.69 594 PRO A CA 1
ATOM 4638 C C . PRO A 1 594 ? 15.676 22.884 2.780 1.00 72.69 594 PRO A C 1
ATOM 4640 O O . PRO A 1 594 ? 16.557 23.614 3.235 1.00 72.69 594 PRO A O 1
ATOM 4643 N N . GLY A 1 595 ? 15.191 23.049 1.541 1.00 70.69 595 GLY A N 1
ATOM 4644 C CA . GLY A 1 595 ? 15.711 23.995 0.544 1.00 70.69 595 GLY A CA 1
ATOM 4645 C C . GLY A 1 595 ? 16.564 23.321 -0.541 1.00 70.69 595 GLY A C 1
ATOM 4646 O O . GLY A 1 595 ? 16.356 22.151 -0.853 1.00 70.69 595 GLY A O 1
ATOM 4647 N N . GLU A 1 596 ? 17.510 24.059 -1.140 1.00 65.94 596 GLU A N 1
ATOM 4648 C CA . GLU A 1 596 ? 18.388 23.535 -2.202 1.00 65.94 596 GLU A CA 1
ATOM 4649 C C . GLU A 1 596 ? 19.248 22.358 -1.706 1.00 65.94 596 GLU A C 1
ATOM 4651 O O . GLU A 1 596 ? 19.938 22.461 -0.690 1.00 65.94 596 GLU A O 1
ATOM 4656 N N . ARG A 1 597 ? 19.231 21.250 -2.456 1.00 69.00 597 ARG A N 1
ATOM 4657 C CA . ARG A 1 597 ? 20.087 20.076 -2.237 1.00 69.00 597 ARG A CA 1
ATOM 4658 C C . ARG A 1 597 ? 21.355 20.180 -3.086 1.00 69.00 597 ARG A C 1
ATOM 4660 O O . ARG A 1 597 ? 21.284 20.512 -4.270 1.00 69.00 597 ARG A O 1
ATOM 4667 N N . GLU A 1 598 ? 22.516 19.887 -2.499 1.00 62.03 598 GLU A N 1
ATOM 4668 C CA . GLU A 1 598 ? 23.752 19.725 -3.272 1.00 62.03 598 GLU A CA 1
ATOM 4669 C C . GLU A 1 598 ? 23.703 18.406 -4.053 1.00 62.03 598 GLU A C 1
ATOM 4671 O O . GLU A 1 598 ? 23.460 17.342 -3.488 1.00 62.03 598 GLU A O 1
ATOM 4676 N N . VAL A 1 599 ? 23.942 18.485 -5.363 1.00 63.34 599 VAL A N 1
ATOM 4677 C CA . VAL A 1 599 ? 23.952 17.328 -6.265 1.00 63.34 599 VAL A CA 1
ATOM 4678 C C . VAL A 1 599 ? 25.397 16.907 -6.508 1.00 63.34 599 VAL A C 1
ATOM 4680 O O . VAL A 1 599 ? 26.137 17.620 -7.193 1.00 63.34 599 VAL A O 1
ATOM 4683 N N . ASP A 1 600 ? 25.795 15.747 -5.983 1.00 65.38 600 ASP A N 1
ATOM 4684 C CA . ASP A 1 600 ? 27.064 15.118 -6.353 1.00 65.38 600 ASP A CA 1
ATOM 4685 C C . ASP A 1 600 ? 26.926 14.449 -7.729 1.00 65.38 600 ASP A C 1
ATOM 4687 O O . ASP A 1 600 ? 26.244 13.437 -7.903 1.00 65.38 600 ASP A O 1
ATOM 4691 N N . ARG A 1 601 ? 27.555 15.059 -8.736 1.00 66.38 601 ARG A N 1
ATOM 4692 C CA . ARG A 1 601 ? 27.449 14.635 -10.137 1.00 66.38 601 ARG A CA 1
ATOM 4693 C C . ARG A 1 601 ? 28.382 13.481 -10.493 1.00 66.38 601 ARG A C 1
ATOM 4695 O O . ARG A 1 601 ? 28.165 12.852 -11.527 1.00 66.38 601 ARG A O 1
ATOM 4702 N N . ASP A 1 602 ? 29.394 13.194 -9.678 1.00 62.62 602 ASP A N 1
ATOM 4703 C CA . ASP A 1 602 ? 30.347 12.123 -9.978 1.00 62.62 602 ASP A CA 1
ATOM 4704 C C . ASP A 1 602 ? 29.711 10.742 -9.751 1.00 62.62 602 ASP A C 1
ATOM 4706 O O . ASP A 1 602 ? 29.941 9.823 -10.537 1.00 62.62 602 ASP A O 1
ATOM 4710 N N . ILE A 1 603 ? 28.816 10.631 -8.763 1.00 62.38 603 ILE A N 1
ATOM 4711 C CA . ILE A 1 603 ? 28.037 9.420 -8.462 1.00 62.38 603 ILE A CA 1
ATOM 4712 C C . ILE A 1 603 ? 27.094 9.047 -9.622 1.00 62.38 603 ILE A C 1
ATOM 4714 O O . ILE A 1 603 ? 27.009 7.881 -10.005 1.00 62.38 603 ILE A O 1
ATOM 4718 N N . VAL A 1 604 ? 26.443 10.034 -10.251 1.00 61.28 604 VAL A N 1
ATOM 4719 C CA . VAL A 1 604 ? 25.489 9.812 -11.359 1.00 61.28 604 VAL A CA 1
ATOM 4720 C C . VAL A 1 604 ? 26.172 9.251 -12.618 1.00 61.28 604 VAL A C 1
ATOM 4722 O O . VAL A 1 604 ? 25.570 8.500 -13.384 1.00 61.28 604 VAL A O 1
ATOM 4725 N N . ASN A 1 605 ? 27.455 9.559 -12.826 1.00 63.72 605 ASN A N 1
ATOM 4726 C CA . ASN A 1 605 ? 28.196 9.128 -14.014 1.00 63.72 605 ASN A CA 1
ATOM 4727 C C . ASN A 1 605 ? 28.569 7.634 -14.016 1.00 63.72 605 ASN A C 1
ATOM 4729 O O . ASN A 1 605 ? 28.814 7.083 -15.090 1.00 63.72 605 ASN A O 1
ATOM 4733 N N . ILE A 1 606 ? 28.620 6.973 -12.852 1.00 61.53 606 ILE A N 1
ATOM 4734 C CA . ILE A 1 606 ? 29.081 5.575 -12.720 1.00 61.53 606 ILE A CA 1
ATOM 4735 C C . ILE A 1 606 ? 28.104 4.593 -13.385 1.00 61.53 606 ILE A C 1
ATOM 4737 O O . ILE A 1 606 ? 28.518 3.599 -13.978 1.00 61.53 606 ILE A O 1
ATOM 4741 N N . MET A 1 607 ? 26.808 4.896 -13.352 1.00 63.50 607 MET A N 1
ATOM 4742 C CA . MET A 1 607 ? 25.751 3.976 -13.788 1.00 63.50 607 MET A CA 1
ATOM 4743 C C . MET A 1 607 ? 25.356 4.121 -15.252 1.00 63.50 607 MET A C 1
ATOM 4745 O O . MET A 1 607 ? 24.675 3.249 -15.793 1.00 63.50 607 MET A O 1
ATOM 4749 N N . GLY A 1 608 ? 25.777 5.223 -15.882 1.00 67.62 608 GLY A N 1
ATOM 4750 C CA . GLY A 1 608 ? 25.158 5.768 -17.085 1.00 67.62 608 GLY A CA 1
ATOM 4751 C C . GLY A 1 608 ? 24.848 4.734 -18.163 1.00 67.62 608 GLY A C 1
ATOM 4752 O O . GLY A 1 608 ? 23.709 4.631 -18.585 1.00 67.62 608 GLY A O 1
ATOM 4753 N N . GLU A 1 609 ? 25.818 3.935 -18.604 1.00 70.62 609 GLU A N 1
ATOM 4754 C CA . GLU A 1 609 ? 25.581 3.041 -19.748 1.00 70.62 609 GLU A CA 1
ATOM 4755 C C . GLU A 1 609 ? 24.736 1.801 -19.405 1.00 70.62 609 GLU A C 1
ATOM 4757 O O . GLU A 1 609 ? 23.937 1.382 -20.238 1.00 70.62 609 GLU A O 1
ATOM 4762 N N . ALA A 1 610 ? 24.869 1.240 -18.198 1.00 70.44 610 ALA A N 1
ATOM 4763 C CA . ALA A 1 610 ? 24.133 0.035 -17.800 1.00 70.44 610 ALA A CA 1
ATOM 4764 C C . ALA A 1 610 ? 22.634 0.321 -17.632 1.00 70.44 610 ALA A C 1
ATOM 4766 O O . ALA A 1 610 ? 21.797 -0.414 -18.151 1.00 70.44 610 ALA A O 1
ATOM 4767 N N . GLU A 1 611 ? 22.291 1.442 -16.996 1.00 75.62 611 GLU A N 1
ATOM 4768 C CA . GLU A 1 611 ? 20.889 1.839 -16.840 1.00 75.62 611 GLU A CA 1
ATOM 4769 C C . GLU A 1 611 ? 20.261 2.256 -18.179 1.00 75.62 611 GLU A C 1
ATOM 4771 O O . GLU A 1 611 ? 19.107 1.947 -18.466 1.00 75.62 611 GLU A O 1
ATOM 4776 N N . LEU A 1 612 ? 21.032 2.879 -19.076 1.00 76.00 612 LEU A N 1
ATOM 4777 C CA . LEU A 1 612 ? 20.559 3.134 -20.439 1.00 76.00 612 LEU A CA 1
ATOM 4778 C C . LEU A 1 612 ? 20.300 1.831 -21.211 1.00 76.00 612 LEU A C 1
ATOM 4780 O O . LEU A 1 612 ? 19.367 1.780 -22.011 1.00 76.00 612 LEU A O 1
ATOM 4784 N N . GLU A 1 613 ? 21.093 0.779 -20.991 1.00 71.69 613 GLU A N 1
ATOM 4785 C CA . GLU A 1 613 ? 20.845 -0.550 -21.561 1.00 71.69 613 GLU A CA 1
ATOM 4786 C C . GLU A 1 613 ? 19.558 -1.180 -21.003 1.00 71.69 613 GLU A C 1
ATOM 4788 O O . GLU A 1 613 ? 18.750 -1.667 -21.798 1.00 71.69 613 GLU A O 1
ATOM 4793 N N . ARG A 1 614 ? 19.307 -1.082 -19.686 1.00 74.12 614 ARG A N 1
ATOM 4794 C CA . ARG A 1 614 ? 18.028 -1.472 -19.055 1.00 74.12 614 ARG A CA 1
ATOM 4795 C C . ARG A 1 614 ? 16.846 -0.792 -19.738 1.00 74.12 614 ARG A C 1
ATOM 4797 O O . ARG A 1 614 ? 15.931 -1.456 -20.218 1.00 74.12 614 ARG A O 1
ATOM 4804 N N . LEU A 1 615 ? 16.883 0.537 -19.816 1.00 72.94 615 LEU A N 1
ATOM 4805 C CA . LEU A 1 615 ? 15.793 1.338 -20.366 1.00 72.94 615 LEU A CA 1
ATOM 4806 C C . LEU A 1 615 ? 15.554 1.043 -21.854 1.00 72.94 615 LEU A C 1
ATOM 4808 O O . LEU A 1 615 ? 14.407 1.006 -22.293 1.00 72.94 615 LEU A O 1
ATOM 4812 N N . ARG A 1 616 ? 16.605 0.767 -22.639 1.00 72.00 616 ARG A N 1
ATOM 4813 C CA . ARG A 1 616 ? 16.454 0.280 -24.024 1.00 72.00 616 ARG A CA 1
ATOM 4814 C C . ARG A 1 616 ? 15.813 -1.109 -24.077 1.00 72.00 616 ARG A C 1
ATOM 4816 O O . ARG A 1 616 ? 14.958 -1.338 -24.927 1.00 72.00 616 ARG A O 1
ATOM 4823 N N . ALA A 1 617 ? 16.198 -2.025 -23.186 1.00 65.44 617 ALA A N 1
ATOM 4824 C CA . ALA A 1 617 ? 15.657 -3.387 -23.146 1.00 65.44 617 ALA A CA 1
ATOM 4825 C C . ALA A 1 617 ? 14.159 -3.424 -22.800 1.00 65.44 617 ALA A C 1
ATOM 4827 O O . ALA A 1 617 ? 13.434 -4.251 -23.348 1.00 65.44 617 ALA A O 1
ATOM 4828 N N . LEU A 1 618 ? 13.703 -2.502 -21.949 1.00 64.19 618 LEU A N 1
ATOM 4829 C CA . LEU A 1 618 ? 12.288 -2.304 -21.608 1.00 64.19 618 LEU A CA 1
ATOM 4830 C C . LEU A 1 618 ? 11.531 -1.452 -22.650 1.00 64.19 618 LEU A C 1
ATOM 4832 O O . LEU A 1 618 ? 10.315 -1.317 -22.591 1.00 64.19 618 LEU A O 1
ATOM 4836 N N . GLY A 1 619 ? 12.234 -0.893 -23.641 1.00 62.78 619 GLY A N 1
ATOM 4837 C CA . GLY A 1 619 ? 11.641 -0.096 -24.718 1.00 62.78 619 GLY A CA 1
ATOM 4838 C C . GLY A 1 619 ? 11.362 1.369 -24.375 1.00 62.78 619 GLY A C 1
ATOM 4839 O O . GLY A 1 619 ? 10.688 2.050 -25.147 1.00 62.78 619 GLY A O 1
ATOM 4840 N N . TYR A 1 620 ? 11.908 1.877 -23.268 1.00 63.59 620 TYR A N 1
ATOM 4841 C CA . TYR A 1 620 ? 11.842 3.289 -22.883 1.00 63.59 620 TYR A CA 1
ATOM 4842 C C . TYR A 1 620 ? 12.780 4.191 -23.706 1.00 63.59 620 TYR A C 1
ATOM 4844 O O . TYR A 1 620 ? 12.550 5.397 -23.796 1.00 63.59 620 TYR A O 1
ATOM 4852 N N . LEU A 1 621 ? 13.838 3.633 -24.313 1.00 64.62 621 LEU A N 1
ATOM 4853 C CA . LEU A 1 621 ? 14.839 4.357 -25.114 1.00 64.62 621 LEU A CA 1
ATOM 4854 C C . LEU A 1 621 ? 15.121 3.665 -26.460 1.00 64.62 621 LEU A C 1
ATOM 4856 O O . LEU A 1 621 ? 14.974 2.449 -26.575 1.00 64.62 621 LEU A O 1
ATOM 4860 N N . GLN A 1 622 ? 15.584 4.441 -27.452 1.00 55.62 622 GLN A N 1
ATOM 4861 C CA . GLN A 1 622 ? 16.046 3.965 -28.772 1.00 55.62 622 GLN A CA 1
ATOM 4862 C C . GLN A 1 622 ? 17.567 3.862 -28.890 1.00 55.62 622 GLN A C 1
ATOM 4864 O O . GLN A 1 622 ? 18.285 4.680 -28.260 1.00 55.62 622 GLN A O 1
#